Protein 8EHB (pdb70)

Secondary structure (DSSP, 8-state):
-EE--B----SS-EEEEEEEEEEEEEEE---S-S-EEEES-GGGTTT--EE-TTB---GGG--TT-EEEEEEEEEEEGGGSSTT----S-EEEEEEEEEE-/--STT-S-SS-EEEEEEEEEEEEEEE---S-S-EEEES-GGGTTT--EEE-SSPPPGGG--TTEEEEEEEEEEEEGGG--TT------EEEEEEEEEE-/-EE-------SS-EEEEEEEEEEEEEEE---S-S-EEEES-HHHHTT--EE-TT----GGG-STT-EEEEEEEEEEEGGGSSTT----S-EEEEEEEEEE-/---TT---SS-EEEEEEEEEEEEEEE---SS--EEEES-GGGTTTPPEEE-SSPPPGGG--TTEEEEEEEEEEEEGGG--TTS-----EEEEEEEEEE-/-----SS-EEEEEEEEEEEEEEE---S-S-EEEES-GGGGTT-EEEE-SSPPPGGG--TT-EEEEEEEEEEEGGGTSSSS---SEEEEEEEEEEE-/----S-SS-EEEEEEEEEEEEEEE---S-S-EEEES-GGGTTT-EEEE-SSPPPGGG--TT-EEEEEEEEEEEGGGTSTT----SEEEEEEEEEEE-

Structure (mmCIF, N/CA/C/O backbone):
data_8EHB
#
_entry.id   8EHB
#
_cell.length_a   70.960
_cell.length_b   78.150
_cell.length_c   71.460
_cell.angle_alpha   90.000
_cell.angle_beta   117.820
_cell.angle_gamma   90.000
#
_symmetry.space_group_name_H-M   'P 1 21 1'
#
loop_
_entity.id
_entity.type
_entity.pdbx_description
1 polymer 'Putative lipoprotein'
2 non-polymer 1,2-ETHANEDIOL
3 water water
#
loop_
_atom_site.group_PDB
_atom_site.id
_atom_site.type_symbol
_atom_site.label_atom_id
_atom_site.label_alt_id
_atom_site.label_comp_id
_atom_site.label_asym_id
_atom_site.label_entity_id
_atom_site.label_seq_id
_atom_site.pdbx_PDB_ins_code
_atom_site.Cartn_x
_atom_site.Cartn_y
_atom_site.Cartn_z
_atom_site.occupancy
_atom_site.B_iso_or_equiv
_atom_site.auth_seq_id
_atom_site.auth_comp_id
_atom_site.auth_asym_id
_atom_site.auth_atom_id
_atom_site.pdbx_PDB_model_num
ATOM 1 N N . GLU A 1 12 ? -6.86862 -5.70382 21.55842 1.000 69.59222 24 GLU A N 1
ATOM 2 C CA . GLU A 1 12 ? -5.93694 -6.16324 20.52217 1.000 74.67761 24 GLU A CA 1
ATOM 3 C C . GLU A 1 12 ? -6.67531 -6.76468 19.33049 1.000 76.79859 24 GLU A C 1
ATOM 4 O O . GLU A 1 12 ? -7.34147 -7.79266 19.47038 1.000 78.14579 24 GLU A O 1
ATOM 10 N N . SER A 1 13 ? -6.55702 -6.13399 18.16363 1.000 70.75383 25 SER A N 1
ATOM 11 C CA . SER A 1 13 ? -7.05721 -6.69810 16.91718 1.000 69.77700 25 SER A CA 1
ATOM 12 C C . SER A 1 13 ? -5.87523 -7.26132 16.13462 1.000 77.36353 25 SER A C 1
ATOM 13 O O . SER A 1 13 ? -4.86450 -6.57398 15.94338 1.000 68.62283 25 SER A O 1
ATOM 16 N N . HIS A 1 14 ? -5.98022 -8.51808 15.71758 1.000 86.17098 26 HIS A N 1
ATOM 17 C CA . HIS A 1 14 ? -4.93958 -9.10322 14.88572 1.000 82.31173 26 HIS A CA 1
ATOM 18 C C . HIS A 1 14 ? -5.24812 -8.82361 13.42051 1.000 79.86571 26 HIS A C 1
ATOM 19 O O . HIS A 1 14 ? -6.40411 -8.64134 13.03118 1.000 83.96308 26 HIS A O 1
ATOM 26 N N . ALA A 1 15 ? -4.20067 -8.78770 12.60437 1.000 76.25234 27 ALA A N 1
ATOM 27 C CA . ALA A 1 15 ? -4.33557 -8.30111 11.24107 1.000 72.55911 27 ALA A CA 1
ATOM 28 C C . ALA A 1 15 ? -3.54774 -9.19971 10.28797 1.000 69.02687 27 ALA A C 1
ATOM 29 O O . ALA A 1 15 ? -2.69526 -9.99044 10.70855 1.000 64.79824 27 ALA A O 1
ATOM 31 N N . SER A 1 16 ? -3.88138 -9.10046 8.99340 1.000 67.22745 28 SER A N 1
ATOM 32 C CA . SER A 1 16 ? -3.21305 -9.86007 7.93461 1.000 69.84944 28 SER A CA 1
ATOM 33 C C . SER A 1 16 ? -2.89858 -8.96136 6.73804 1.000 61.80868 28 SER A C 1
ATOM 34 O O . SER A 1 16 ? -3.77667 -8.25440 6.23058 1.000 58.66143 28 SER A O 1
ATOM 37 N N . CYS A 1 17 ? -1.65543 -9.02489 6.27085 1.000 58.58670 29 CYS A N 1
ATOM 38 C CA . CYS A 1 17 ? -1.10342 -8.05076 5.33682 1.000 62.59078 29 CYS A CA 1
ATOM 39 C C . CYS A 1 17 ? -0.42454 -8.81231 4.21955 1.000 67.97545 29 CYS A C 1
ATOM 40 O O . CYS A 1 17 ? 0.49146 -9.59270 4.49036 1.000 67.30986 29 CYS A O 1
ATOM 43 N N . SER A 1 18 ? -0.85356 -8.58963 2.97019 1.000 77.90968 30 SER A N 1
ATOM 44 C CA . SER A 1 18 ? -0.30765 -9.37404 1.86457 1.000 83.08239 30 SER A CA 1
ATOM 45 C C . SER A 1 18 ? 0.21712 -8.55590 0.68542 1.000 80.35970 30 SER A C 1
ATOM 46 O O . SER A 1 18 ? 0.26609 -9.07952 -0.43427 1.000 83.83161 30 SER A O 1
ATOM 49 N N . CYS A 1 19 ? 0.60165 -7.29451 0.88177 1.000 65.89422 31 CYS A N 1
ATOM 50 C CA . CYS A 1 19 ? 1.19192 -6.51086 -0.21564 1.000 60.23797 31 CYS A CA 1
ATOM 51 C C . CYS A 1 19 ? 2.71425 -6.68390 -0.21011 1.000 55.96084 31 CYS A C 1
ATOM 52 O O . CYS A 1 19 ? 3.48074 -5.80807 0.20627 1.000 49.44993 31 CYS A O 1
ATOM 55 N N . GLU A 1 20 ? 3.15640 -7.82455 -0.73073 1.000 57.72760 32 GLU A N 1
ATOM 56 C CA . GLU A 1 20 ? 4.55721 -8.20401 -0.62163 1.000 59.53888 32 GLU A CA 1
ATOM 57 C C . GLU A 1 20 ? 5.43940 -7.40047 -1.58155 1.000 53.09810 32 GLU A C 1
ATOM 58 O O . GLU A 1 20 ? 4.97855 -6.84124 -2.58095 1.000 52.50370 32 GLU A O 1
ATOM 64 N N . CYS A 1 21 ? 6.73565 -7.38357 -1.27477 1.000 52.10416 33 CYS A N 1
ATOM 65 C CA . CYS A 1 21 ? 7.72784 -6.79658 -2.15917 1.000 54.60293 33 CYS A CA 1
ATOM 66 C C . CYS A 1 21 ? 7.93286 -7.72137 -3.35290 1.000 61.69866 33 CYS A C 1
ATOM 67 O O . CYS A 1 21 ? 7.85468 -8.94501 -3.23829 1.000 69.98541 33 CYS A O 1
ATOM 70 N N . VAL A 1 22 ? 8.17868 -7.13292 -4.51587 1.000 61.81642 34 VAL A N 1
ATOM 71 C CA . VAL A 1 22 ? 8.45845 -7.94028 -5.69564 1.000 60.02740 34 VAL A CA 1
ATOM 72 C C . VAL A 1 22 ? 9.91043 -8.40265 -5.73554 1.000 68.34467 34 VAL A C 1
ATOM 73 O O . VAL A 1 22 ? 10.19110 -9.56448 -6.02725 1.000 70.50746 34 VAL A O 1
ATOM 77 N N . GLU A 1 23 ? 10.86163 -7.52537 -5.42497 1.000 64.74713 35 GLU A N 1
ATOM 78 C CA . GLU A 1 23 ? 12.26817 -7.90998 -5.50948 1.000 62.58618 35 GLU A CA 1
ATOM 79 C C . GLU A 1 23 ? 12.85217 -8.39132 -4.18567 1.000 66.88397 35 GLU A C 1
ATOM 80 O O . GLU A 1 23 ? 13.08258 -9.58850 -4.03439 1.000 77.80783 35 GLU A O 1
ATOM 86 N N . GLU A 1 24 ? 13.04435 -7.51469 -3.21212 1.000 60.88375 36 GLU A N 1
ATOM 87 C CA . GLU A 1 24 ? 13.66561 -7.90460 -1.94932 1.000 58.04830 36 GLU A CA 1
ATOM 88 C C . GLU A 1 24 ? 13.04193 -7.14100 -0.79718 1.000 52.68321 36 GLU A C 1
ATOM 89 O O . GLU A 1 24 ? 12.94209 -5.91218 -0.84412 1.000 48.25812 36 GLU A O 1
ATOM 95 N N . LYS A 1 25 ? 12.66158 -7.85234 0.25313 1.000 50.43505 37 LYS A N 1
ATOM 96 C CA . LYS A 1 25 ? 12.19372 -7.14772 1.42936 1.000 46.74998 37 LYS A CA 1
ATOM 97 C C . LYS A 1 25 ? 13.41868 -6.58827 2.12838 1.000 45.75093 37 LYS A C 1
ATOM 98 O O . LYS A 1 25 ? 14.41445 -7.29306 2.31293 1.000 46.27014 37 LYS A O 1
ATOM 104 N N . ILE A 1 26 ? 13.37235 -5.30397 2.45556 1.000 42.54149 38 ILE A N 1
ATOM 105 C CA . ILE A 1 26 ? 14.47890 -4.68974 3.17258 1.000 44.78452 38 ILE A CA 1
ATOM 106 C C . ILE A 1 26 ? 13.96214 -4.32423 4.55475 1.000 42.65982 38 ILE A C 1
ATOM 107 O O . ILE A 1 26 ? 13.27510 -3.30615 4.71147 1.000 40.53093 38 ILE A O 1
ATOM 112 N N . PRO A 1 27 ? 14.23930 -5.13833 5.56439 1.000 41.48313 39 PRO A N 1
ATOM 113 C CA . PRO A 1 27 ? 13.72337 -4.85324 6.91074 1.000 41.74434 39 PRO A CA 1
ATOM 114 C C . PRO A 1 27 ? 14.34395 -3.59793 7.50870 1.000 43.18799 39 PRO A C 1
ATOM 115 O O . PRO A 1 27 ? 15.54061 -3.34210 7.38219 1.000 39.84850 39 PRO A O 1
ATOM 119 N N . ILE A 1 28 ? 13.50063 -2.79989 8.15660 1.000 41.91181 40 ILE A N 1
ATOM 120 C CA . ILE A 1 28 ? 13.95000 -1.56799 8.78075 1.000 41.59361 40 ILE A CA 1
ATOM 121 C C . ILE A 1 28 ? 14.02696 -1.80931 10.27886 1.000 40.88109 40 ILE A C 1
ATOM 122 O O . ILE A 1 28 ? 15.10927 -1.73159 10.86395 1.000 40.51322 40 ILE A O 1
ATOM 127 N N . VAL A 1 29 ? 12.89236 -2.13010 10.90235 1.000 39.45585 41 VAL A N 1
ATOM 128 C CA . VAL A 1 29 ? 12.82997 -2.26520 12.34818 1.000 40.90574 41 VAL A CA 1
ATOM 129 C C . VAL A 1 29 ? 11.55250 -3.00886 12.72233 1.000 41.45160 41 VAL A C 1
ATOM 130 O O . VAL A 1 29 ? 10.54754 -2.95103 12.00886 1.000 40.28023 41 VAL A O 1
ATOM 134 N N . THR A 1 30 ? 11.59306 -3.72270 13.84170 1.000 43.59999 42 THR A N 1
ATOM 135 C CA . THR A 1 30 ? 10.40521 -4.37704 14.37300 1.000 46.87969 42 THR A CA 1
ATOM 136 C C . THR A 1 30 ? 9.86323 -3.58436 15.55561 1.000 45.93685 42 THR A C 1
ATOM 137 O O . THR A 1 30 ? 10.55439 -3.41793 16.56677 1.000 47.57197 42 THR A O 1
ATOM 141 N N . LEU A 1 31 ? 8.59134 -3.21887 15.47832 1.000 47.63279 43 LEU A N 1
ATOM 142 C CA . LEU A 1 31 ? 7.92620 -2.45151 16.52190 1.000 49.14559 43 LEU A CA 1
ATOM 143 C C . LEU A 1 31 ? 7.13928 -3.40752 17.41629 1.000 52.31557 43 LEU A C 1
ATOM 144 O O . LEU A 1 31 ? 6.48514 -4.33257 16.91544 1.000 51.99387 43 LEU A O 1
ATOM 149 N N . LYS A 1 32 ? 7.25234 -3.21068 18.73762 1.000 49.06069 44 LYS A N 1
ATOM 150 C CA . LYS A 1 32 ? 6.53122 -3.97892 19.75169 1.000 52.15229 44 LYS A CA 1
ATOM 151 C C . LYS A 1 32 ? 5.85283 -2.99647 20.69182 1.000 58.47378 44 LYS A C 1
ATOM 152 O O . LYS A 1 32 ? 6.54295 -2.26109 21.40697 1.000 60.95407 44 LYS A O 1
ATOM 158 N N . ASN A 1 33 ? 4.51391 -3.00425 20.70755 1.000 51.62178 45 ASN A N 1
ATOM 159 C CA . ASN A 1 33 ? 3.70140 -2.12867 21.55674 1.000 52.65786 45 ASN A CA 1
ATOM 160 C C . ASN A 1 33 ? 4.13700 -0.66320 21.42967 1.000 55.66856 45 ASN A C 1
ATOM 161 O O . ASN A 1 33 ? 4.46988 0.01148 22.41490 1.000 55.23673 45 ASN A O 1
ATOM 166 N N . GLU A 1 34 ? 4.05879 -0.16651 20.18864 1.000 49.91610 46 GLU A N 1
ATOM 167 C CA . GLU A 1 34 ? 4.46624 1.18629 19.82468 1.000 49.92258 46 GLU A CA 1
ATOM 168 C C . GLU A 1 34 ? 3.27916 2.12722 19.76379 1.000 46.60695 46 GLU A C 1
ATOM 169 O O . GLU A 1 34 ? 2.30112 1.86108 19.05458 1.000 46.00727 46 GLU A O 1
ATOM 175 N N . ASN A 1 35 ? 3.42086 3.26448 20.43422 1.000 44.00784 47 ASN A N 1
ATOM 176 C CA . ASN A 1 35 ? 2.41795 4.31595 20.38443 1.000 46.07124 47 ASN A CA 1
ATOM 177 C C . ASN A 1 35 ? 2.40135 4.95529 19.00632 1.000 47.19071 47 ASN A C 1
ATOM 178 O O . ASN A 1 35 ? 3.44909 5.23094 18.42128 1.000 44.63808 47 ASN A O 1
ATOM 183 N N . ALA A 1 36 ? 1.20643 5.16217 18.46512 1.000 46.04906 48 ALA A N 1
ATOM 184 C CA . ALA A 1 36 ? 1.10793 5.79939 17.16405 1.000 42.05185 48 ALA A CA 1
ATOM 185 C C . ALA A 1 36 ? -0.21533 6.53062 17.04948 1.000 41.74864 48 ALA A C 1
ATOM 186 O O . ALA A 1 36 ? -1.09848 6.41252 17.89857 1.000 44.61210 48 ALA A O 1
ATOM 188 N N . HIS A 1 37 ? -0.33992 7.28579 15.97268 1.000 41.55183 49 HIS A N 1
ATOM 189 C CA . HIS A 1 37 ? -1.59396 7.89483 15.57647 1.000 40.98374 49 HIS A CA 1
ATOM 190 C C . HIS A 1 37 ? -1.85930 7.52220 14.12922 1.000 39.74720 49 HIS A C 1
ATOM 191 O O . HIS A 1 37 ? -0.93970 7.50989 13.30697 1.000 40.86223 49 HIS A O 1
ATOM 198 N N . PHE A 1 38 ? -3.11009 7.19686 13.82833 1.000 40.75569 50 PHE A N 1
ATOM 199 C CA . PHE A 1 38 ? -3.53310 7.10494 12.44024 1.000 42.77422 50 PHE A CA 1
ATOM 200 C C . PHE A 1 38 ? -3.63645 8.49557 11.83182 1.000 39.70416 50 PHE A C 1
ATOM 201 O O . PHE A 1 38 ? -4.00999 9.45168 12.51454 1.000 42.47986 50 PHE A O 1
ATOM 209 N N . ARG A 1 39 ? -3.23131 8.62109 10.57155 1.000 39.18695 51 ARG A N 1
ATOM 210 C CA . ARG A 1 39 ? -3.31614 9.88383 9.85080 1.000 44.43235 51 ARG A CA 1
ATOM 211 C C . ARG A 1 39 ? -4.02256 9.61088 8.53487 1.000 48.19252 51 ARG A C 1
ATOM 212 O O . ARG A 1 39 ? -3.58116 8.75479 7.76074 1.000 41.35842 51 ARG A O 1
ATOM 220 N N . TYR A 1 40 ? -5.09722 10.34928 8.26389 1.000 48.90184 52 TYR A N 1
ATOM 221 C CA . TYR A 1 40 ? -5.74293 10.21640 6.97040 1.000 49.85072 52 TYR A CA 1
ATOM 222 C C . TYR A 1 40 ? -4.96665 11.03400 5.94846 1.000 52.09341 52 TYR A C 1
ATOM 223 O O . TYR A 1 40 ? -4.61094 12.18777 6.20253 1.000 48.61850 52 TYR A O 1
ATOM 240 N N . LYS A 1 42 ? -4.92857 12.79335 2.50595 1.000 61.33368 54 LYS A N 1
ATOM 241 C CA . LYS A 1 42 ? -5.99693 13.32101 1.65434 1.000 69.03119 54 LYS A CA 1
ATOM 242 C C . LYS A 1 42 ? -5.78247 12.96032 0.18751 1.000 70.06943 54 LYS A C 1
ATOM 243 O O . LYS A 1 42 ? -6.69787 12.46559 -0.47822 1.000 70.83034 54 LYS A O 1
ATOM 249 N N . ARG A 1 43 ? -4.57926 13.18950 -0.33612 1.000 69.85927 55 ARG A N 1
ATOM 250 C CA . ARG A 1 43 ? -4.34493 12.94420 -1.75762 1.000 76.14159 55 ARG A CA 1
ATOM 251 C C . ARG A 1 43 ? -4.41477 11.45333 -2.06618 1.000 74.01859 55 ARG A C 1
ATOM 252 O O . ARG A 1 43 ? -5.21716 11.01167 -2.89352 1.000 75.16939 55 ARG A O 1
ATOM 260 N N . ARG A 1 44 ? -3.55465 10.67038 -1.40096 1.000 72.67475 56 ARG A N 1
ATOM 261 C CA . ARG A 1 44 ? -3.59459 9.21194 -1.45726 1.000 70.41545 56 ARG A CA 1
ATOM 262 C C . ARG A 1 44 ? -4.99537 8.67108 -1.20144 1.000 71.14111 56 ARG A C 1
ATOM 263 O O . ARG A 1 44 ? -5.41254 7.69268 -1.83480 1.000 77.20763 56 ARG A O 1
ATOM 271 N N . ASN A 1 45 ? -5.71889 9.27539 -0.25515 1.000 66.16123 57 ASN A N 1
ATOM 272 C CA . ASN A 1 45 ? -6.99134 8.75884 0.26517 1.000 66.35475 57 ASN A CA 1
ATOM 273 C C . ASN A 1 45 ? -6.80677 7.37812 0.91134 1.000 68.31998 57 ASN A C 1
ATOM 274 O O . ASN A 1 45 ? -7.49906 6.40292 0.60103 1.000 72.37863 57 ASN A O 1
ATOM 279 N N . ASP A 1 46 ? -5.92010 7.34053 1.90137 1.000 60.05860 58 ASP A N 1
ATOM 280 C CA . ASP A 1 46 ? -5.61161 6.12364 2.63619 1.000 59.35604 58 ASP A CA 1
ATOM 281 C C . ASP A 1 46 ? -5.12870 6.53834 4.02130 1.000 55.77077 58 ASP A C 1
ATOM 282 O O . ASP A 1 46 ? -4.87531 7.71639 4.27634 1.000 56.43470 58 ASP A O 1
ATOM 287 N N . PHE A 1 47 ? -5.10859 5.58917 4.94544 1.000 53.08453 59 PHE A N 1
ATOM 288 C CA . PHE A 1 47 ? -4.67355 5.85046 6.31286 1.000 49.29012 59 PHE A CA 1
ATOM 289 C C . PHE A 1 47 ? -3.23048 5.42181 6.54151 1.000 45.77537 59 PHE A C 1
ATOM 290 O O . PHE A 1 47 ? -2.84225 4.31806 6.14999 1.000 48.53619 59 PHE A O 1
ATOM 298 N N . ALA A 1 48 ? -2.42269 6.32562 7.09305 1.000 41.27660 60 ALA A N 1
ATOM 299 C CA . ALA A 1 48 ? -1.05738 6.03590 7.51369 1.000 39.36049 60 ALA A CA 1
ATOM 300 C C . ALA A 1 48 ? -0.92878 6.11783 9.03390 1.000 38.29179 60 ALA A C 1
ATOM 301 O O . ALA A 1 48 ? -1.78432 6.66581 9.72359 1.000 41.74411 60 ALA A O 1
ATOM 303 N N . LEU A 1 49 ? 0.17116 5.57773 9.55281 1.000 36.37812 61 LEU A N 1
ATOM 304 C CA . LEU A 1 49 ? 0.45294 5.55377 10.98277 1.000 38.45316 61 LEU A CA 1
ATOM 305 C C . LEU A 1 49 ? 1.68142 6.41063 11.27702 1.000 38.58139 61 LEU A C 1
ATOM 306 O O . LEU A 1 49 ? 2.74592 6.21286 10.67944 1.000 35.14959 61 LEU A O 1
ATOM 311 N N . GLU A 1 50 ? 1.54725 7.34757 12.20946 1.000 40.11244 62 GLU A N 1
ATOM 312 C CA . GLU A 1 50 ? 2.68854 8.11622 12.68152 1.000 36.81991 62 GLU A CA 1
ATOM 313 C C . GLU A 1 50 ? 3.01034 7.64630 14.08517 1.000 36.41330 62 GLU A C 1
ATOM 314 O O . GLU A 1 50 ? 2.17187 7.76996 14.97907 1.000 42.59430 62 GLU A O 1
ATOM 320 N N . ILE A 1 51 ? 4.21412 7.08539 14.26084 1.000 36.22139 63 ILE A N 1
ATOM 321 C CA . ILE A 1 51 ? 4.64406 6.47720 15.51132 1.000 38.36554 63 ILE A CA 1
ATOM 322 C C . ILE A 1 51 ? 5.40458 7.49203 16.36304 1.000 38.43373 63 ILE A C 1
ATOM 323 O O . ILE A 1 51 ? 5.88592 8.51620 15.88017 1.000 40.89260 63 ILE A O 1
ATOM 328 N N . GLU A 1 52 ? 5.43676 7.24346 17.67199 1.000 40.22823 64 GLU A N 1
ATOM 329 C CA . GLU A 1 52 ? 6.10459 8.15264 18.59879 1.000 41.07288 64 GLU A CA 1
ATOM 330 C C . GLU A 1 52 ? 7.61367 8.11212 18.43330 1.000 42.57784 64 GLU A C 1
ATOM 331 O O . GLU A 1 52 ? 8.27212 9.15862 18.44843 1.000 43.38455 64 GLU A O 1
ATOM 337 N N . ASN A 1 53 ? 8.18660 6.92519 18.22219 1.000 46.65404 65 ASN A N 1
ATOM 338 C CA . ASN A 1 53 ? 9.64697 6.80294 18.16170 1.000 42.51574 65 ASN A CA 1
ATOM 339 C C . ASN A 1 53 ? 10.13295 7.18565 16.76664 1.000 40.68765 65 ASN A C 1
ATOM 340 O O . ASN A 1 53 ? 10.53565 6.35044 15.95680 1.000 45.70180 65 ASN A O 1
ATOM 345 N N . LYS A 1 54 ? 10.13136 8.48952 16.50835 1.000 41.66829 66 LYS A N 1
ATOM 346 C CA . LYS A 1 54 ? 10.56063 8.99301 15.20568 1.000 41.46161 66 LYS A CA 1
ATOM 347 C C . LYS A 1 54 ? 11.98277 8.57054 14.86300 1.000 44.51138 66 LYS A C 1
ATOM 348 O O . LYS A 1 54 ? 12.29566 8.37099 13.67942 1.000 44.52500 66 LYS A O 1
ATOM 354 N N . GLU A 1 55 ? 12.83932 8.36903 15.87478 1.000 45.25858 67 GLU A N 1
ATOM 355 C CA . GLU A 1 55 ? 14.23884 8.03149 15.61954 1.000 44.45689 67 GLU A CA 1
ATOM 356 C C . GLU A 1 55 ? 14.38859 6.70499 14.88282 1.000 44.06998 67 GLU A C 1
ATOM 357 O O . GLU A 1 55 ? 15.42975 6.45665 14.26268 1.000 45.66318 67 GLU A O 1
ATOM 363 N N . LEU A 1 56 ? 13.37250 5.85809 14.90500 1.000 45.27396 68 LEU A N 1
ATOM 364 C CA . LEU A 1 56 ? 13.50802 4.54702 14.29311 1.000 43.60607 68 LEU A CA 1
ATOM 365 C C . LEU A 1 56 ? 13.15029 4.56456 12.81537 1.000 42.33735 68 LEU A C 1
ATOM 366 O O . LEU A 1 56 ? 13.51179 3.62932 12.09465 1.000 37.36660 68 LEU A O 1
ATOM 371 N N . VAL A 1 57 ? 12.42551 5.59212 12.35500 1.000 42.47169 69 VAL A N 1
ATOM 372 C CA . VAL A 1 57 ? 11.92204 5.62911 10.98821 1.000 35.42986 69 VAL A CA 1
ATOM 373 C C . VAL A 1 57 ? 12.19973 6.96628 10.31912 1.000 37.47980 69 VAL A C 1
ATOM 374 O O . VAL A 1 57 ? 11.63832 7.26026 9.25328 1.000 37.39482 69 VAL A O 1
ATOM 378 N N . ARG A 1 58 ? 13.08889 7.77446 10.90472 1.000 39.36764 70 ARG A N 1
ATOM 379 C CA . ARG A 1 58 ? 13.30746 9.14931 10.42579 1.000 41.65296 70 ARG A CA 1
ATOM 380 C C . ARG A 1 58 ? 12.02902 9.96374 10.38473 1.000 39.69460 70 ARG A C 1
ATOM 381 O O . ARG A 1 58 ? 11.86841 10.77009 9.46716 1.000 44.09494 70 ARG A O 1
ATOM 389 N N . GLY A 1 59 ? 11.05940 9.71018 11.26416 1.000 42.05553 71 GLY A N 1
ATOM 390 C CA . GLY A 1 59 ? 9.83572 10.47674 11.16970 1.000 36.54057 71 GLY A CA 1
ATOM 391 C C . GLY A 1 59 ? 8.93090 10.08228 10.01732 1.000 38.74402 71 GLY A C 1
ATOM 392 O O . GLY A 1 59 ? 7.89884 10.72395 9.81729 1.000 38.31701 71 GLY A O 1
ATOM 393 N N . LEU A 1 60 ? 9.27230 9.06067 9.24040 1.000 36.52496 72 LEU A N 1
ATOM 394 C CA . LEU A 1 60 ? 8.43489 8.71726 8.10491 1.000 35.55610 72 LEU A CA 1
ATOM 395 C C . LEU A 1 60 ? 7.16617 8.02190 8.58369 1.000 35.14430 72 LEU A C 1
ATOM 396 O O . LEU A 1 60 ? 7.18841 7.21857 9.51903 1.000 33.70673 72 LEU A O 1
ATOM 401 N N . TYR A 1 61 ? 6.05434 8.34225 7.92855 1.000 38.31545 73 TYR A N 1
ATOM 402 C CA . TYR A 1 61 ? 4.79518 7.65834 8.18304 1.000 39.08557 73 TYR A CA 1
ATOM 403 C C . TYR A 1 61 ? 4.89438 6.22909 7.67339 1.000 38.75471 73 TYR A C 1
ATOM 404 O O . TYR A 1 61 ? 5.66545 5.92965 6.76224 1.000 35.79397 73 TYR A O 1
ATOM 413 N N . LEU A 1 62 ? 4.09123 5.35029 8.24984 1.000 33.66834 74 LEU A N 1
ATOM 414 C CA . LEU A 1 62 ? 4.08631 3.94880 7.87959 1.000 34.79007 74 LEU A CA 1
ATOM 415 C C . LEU A 1 62 ? 2.80443 3.62916 7.13104 1.000 34.99556 74 LEU A C 1
ATOM 416 O O . LEU A 1 62 ? 1.72078 3.99465 7.58583 1.000 36.81716 74 LEU A O 1
ATOM 421 N N . ILE A 1 63 ? 2.90813 2.97710 5.97592 1.000 34.86248 75 ILE A N 1
ATOM 422 C CA . ILE A 1 63 ? 1.71859 2.60040 5.21898 1.000 38.56210 75 ILE A CA 1
ATOM 423 C C . ILE A 1 63 ? 1.40760 1.13572 5.52637 1.000 36.06801 75 ILE A C 1
ATOM 424 O O . ILE A 1 63 ? 2.20767 0.25899 5.17689 1.000 36.06357 75 ILE A O 1
ATOM 429 N N . PRO A 1 64 ? 0.28986 0.83749 6.18643 1.000 39.80591 76 PRO A N 1
ATOM 430 C CA . PRO A 1 64 ? -0.08713 -0.56186 6.41426 1.000 38.25486 76 PRO A CA 1
ATOM 431 C C . PRO A 1 64 ? -0.58160 -1.11276 5.09051 1.000 39.31367 76 PRO A C 1
ATOM 432 O O . PRO A 1 64 ? -1.77372 -1.36645 4.89333 1.000 40.78393 76 PRO A O 1
ATOM 436 N N . ARG A 1 65 ? 0.35672 -1.36710 4.19915 1.000 38.86842 77 ARG A N 1
ATOM 437 C CA . ARG A 1 65 ? 0.02419 -1.71000 2.83455 1.000 41.97856 77 ARG A CA 1
ATOM 438 C C . ARG A 1 65 ? -0.48866 -3.13501 2.71605 1.000 43.67851 77 ARG A C 1
ATOM 439 O O . ARG A 1 65 ? 0.14293 -4.08261 3.19740 1.000 42.10156 77 ARG A O 1
ATOM 447 N N . GLY A 1 66 ? -1.66695 -3.26060 2.09451 1.000 48.49502 78 GLY A N 1
ATOM 448 C CA . GLY A 1 66 ? -2.33065 -4.51655 1.85880 1.000 51.67070 78 GLY A CA 1
ATOM 449 C C . GLY A 1 66 ? -3.02934 -5.07121 3.07083 1.000 50.60338 78 GLY A C 1
ATOM 450 O O . GLY A 1 66 ? -3.54809 -6.19276 3.00410 1.000 49.30857 78 GLY A O 1
ATOM 451 N N . CYS A 1 67 ? -2.96668 -4.36258 4.19917 1.000 50.47998 79 CYS A N 1
ATOM 452 C CA . CYS A 1 67 ? -3.57468 -4.79260 5.45597 1.000 54.34048 79 CYS A CA 1
ATOM 453 C C . CYS A 1 67 ? -5.03272 -4.35150 5.50254 1.000 54.05311 79 CYS A C 1
ATOM 454 O O . CYS A 1 67 ? -5.32002 -3.15498 5.38511 1.000 52.26404 79 CYS A O 1
ATOM 457 N N . ASP A 1 68 ? -5.95422 -5.27324 5.75506 1.000 57.56743 80 ASP A N 1
ATOM 458 C CA . ASP A 1 68 ? -7.34691 -4.84937 5.83644 1.000 62.93041 80 ASP A CA 1
ATOM 459 C C . ASP A 1 68 ? -7.59510 -4.48666 7.29637 1.000 58.15752 80 ASP A C 1
ATOM 460 O O . ASP A 1 68 ? -7.61285 -5.35891 8.16736 1.000 55.04874 80 ASP A O 1
ATOM 465 N N . ILE A 1 69 ? -7.71092 -3.18978 7.55838 1.000 59.96919 81 ILE A N 1
ATOM 466 C CA . ILE A 1 69 ? -7.87739 -2.62482 8.89496 1.000 60.94545 81 ILE A CA 1
ATOM 467 C C . ILE A 1 69 ? -9.35477 -2.55491 9.26771 1.000 60.80686 81 ILE A C 1
ATOM 468 O O . ILE A 1 69 ? -10.15854 -2.02391 8.48289 1.000 64.65811 81 ILE A O 1
ATOM 473 N N . PRO A 1 70 ? -9.75220 -3.01559 10.45539 1.000 60.97844 82 PRO A N 1
ATOM 474 C CA . PRO A 1 70 ? -11.15233 -2.85423 10.87412 1.000 61.73626 82 PRO A CA 1
ATOM 475 C C . PRO A 1 70 ? -11.55914 -1.38886 10.82735 1.000 62.96701 82 PRO A C 1
ATOM 476 O O . PRO A 1 70 ? -10.78793 -0.49406 11.18688 1.000 60.17084 82 PRO A O 1
ATOM 480 N N . LYS A 1 71 ? -12.79613 -1.15312 10.38488 1.000 63.78480 83 LYS A N 1
ATOM 481 C CA . LYS A 1 71 ? -13.25529 0.20844 10.13695 1.000 64.16672 83 LYS A CA 1
ATOM 482 C C . LYS A 1 71 ? -13.13615 1.07739 11.38089 1.000 61.80663 83 LYS A C 1
ATOM 483 O O . LYS A 1 71 ? -12.89083 2.28297 11.27146 1.000 59.90024 83 LYS A O 1
ATOM 489 N N . LYS A 1 72 ? -13.20904 0.45920 12.56698 1.000 61.51834 84 LYS A N 1
ATOM 490 C CA . LYS A 1 72 ? -13.15787 1.16199 13.84841 1.000 59.53871 84 LYS A CA 1
ATOM 491 C C . LYS A 1 72 ? -11.84925 1.91866 14.06617 1.000 58.39613 84 LYS A C 1
ATOM 492 O O . LYS A 1 72 ? -11.82170 2.86364 14.86431 1.000 55.96022 84 LYS A O 1
ATOM 498 N N . TYR A 1 73 ? -10.77611 1.55308 13.36772 1.000 56.09097 85 TYR A N 1
ATOM 499 C CA . TYR A 1 73 ? -9.50844 2.25634 13.51674 1.000 54.29680 85 TYR A CA 1
ATOM 500 C C . TYR A 1 73 ? -9.32834 3.39815 12.52379 1.000 54.58546 85 TYR A C 1
ATOM 501 O O . TYR A 1 73 ? -8.46679 4.25851 12.74547 1.000 49.83569 85 TYR A O 1
ATOM 510 N N . LYS A 1 74 ? -10.13403 3.44526 11.45850 1.000 56.29857 86 LYS A N 1
ATOM 511 C CA . LYS A 1 74 ? -9.96588 4.42848 10.38448 1.000 51.10615 86 LYS A CA 1
ATOM 512 C C . LYS A 1 74 ? -10.60391 5.75986 10.77924 1.000 48.74946 86 LYS A C 1
ATOM 513 O O . LYS A 1 74 ? -11.68782 6.13049 10.32745 1.000 50.68553 86 LYS A O 1
ATOM 519 N N . GLU A 1 75 ? -9.91757 6.45856 11.68387 1.000 47.83740 87 GLU A N 1
ATOM 520 C CA . GLU A 1 75 ? -10.27169 7.80016 12.12924 1.000 48.21441 87 GLU A CA 1
ATOM 521 C C . GLU A 1 75 ? -9.00708 8.65361 12.11605 1.000 46.40599 87 GLU A C 1
ATOM 522 O O . GLU A 1 75 ? -7.98573 8.24826 12.66882 1.000 44.90843 87 GLU A O 1
ATOM 528 N N . ASP A 1 76 ? -9.06576 9.82177 11.49105 1.000 46.89551 88 ASP A N 1
ATOM 529 C CA . ASP A 1 76 ? -7.90681 10.69917 11.46321 1.000 45.66934 88 ASP A CA 1
ATOM 530 C C . ASP A 1 76 ? -7.49431 11.07019 12.88007 1.000 45.41250 88 ASP A C 1
ATOM 531 O O . ASP A 1 76 ? -8.32964 11.46341 13.69552 1.000 46.89259 88 ASP A O 1
ATOM 536 N N . GLY A 1 77 ? -6.21545 10.90255 13.19506 1.000 43.79311 89 GLY A N 1
ATOM 537 C CA . GLY A 1 77 ? -5.71582 11.29756 14.50013 1.000 43.83680 89 GLY A CA 1
ATOM 538 C C . GLY A 1 77 ? -5.91375 10.31373 15.64465 1.000 44.02878 89 GLY A C 1
ATOM 539 O O . GLY A 1 77 ? -5.47192 10.60797 16.76183 1.000 44.33530 89 GLY A O 1
ATOM 540 N N . LEU A 1 78 ? -6.51335 9.14892 15.40747 1.000 44.16523 90 LEU A N 1
ATOM 541 C CA . LEU A 1 78 ? -6.81715 8.22073 16.48173 1.000 44.93644 90 LEU A CA 1
ATOM 542 C C . LEU A 1 78 ? -5.54154 7.68515 17.11695 1.000 44.13156 90 LEU A C 1
ATOM 543 O O . LEU A 1 78 ? -4.69612 7.13395 16.40302 1.000 43.60268 90 LEU A O 1
ATOM 548 N N . PRO A 1 79 ? -5.34664 7.82885 18.42985 1.000 44.83023 91 PRO A N 1
ATOM 549 C CA . PRO A 1 79 ? -4.18613 7.19091 19.06529 1.000 44.72176 91 PRO A CA 1
ATOM 550 C C . PRO A 1 79 ? -4.37572 5.68464 19.07663 1.000 46.01458 91 PRO A C 1
ATOM 551 O O . PRO A 1 79 ? -5.46326 5.18636 19.36810 1.000 49.47822 91 PRO A O 1
ATOM 555 N N . VAL A 1 80 ? -3.32518 4.95299 18.70901 1.000 45.82975 92 VAL A N 1
ATOM 556 C CA . VAL A 1 80 ? -3.38024 3.49789 18.69103 1.000 45.79572 92 VAL A CA 1
ATOM 557 C C . VAL A 1 80 ? -2.05946 2.96855 19.21545 1.000 47.87079 92 VAL A C 1
ATOM 558 O O . VAL A 1 80 ? -1.05127 3.67937 19.27009 1.000 48.30920 92 VAL A O 1
ATOM 562 N N . ILE A 1 81 ? -2.05953 1.68525 19.54811 1.000 51.55606 93 ILE A N 1
ATOM 563 C CA . ILE A 1 81 ? -0.84190 0.96540 19.88896 1.000 50.11621 93 ILE A CA 1
ATOM 564 C C . ILE A 1 81 ? -0.67873 -0.16293 18.88645 1.000 49.08242 93 ILE A C 1
ATOM 565 O O . ILE A 1 81 ? -1.62310 -0.92415 18.64894 1.000 50.32285 93 ILE A O 1
ATOM 570 N N . ILE A 1 82 ? 0.50876 -0.26590 18.29396 1.000 45.45615 94 ILE A N 1
ATOM 571 C CA . ILE A 1 82 ? 0.72033 -1.13820 17.14574 1.000 45.72897 94 ILE A CA 1
ATOM 572 C C . ILE A 1 82 ? 1.94052 -2.01463 17.37036 1.000 49.01637 94 ILE A C 1
ATOM 573 O O . ILE A 1 82 ? 2.83822 -1.67943 18.14787 1.000 50.85828 94 ILE A O 1
ATOM 578 N N . SER A 1 83 ? 1.93764 -3.17486 16.71738 1.000 48.80327 95 SER A N 1
ATOM 579 C CA . SER A 1 83 ? 3.11949 -4.00478 16.56259 1.000 46.98251 95 SER A CA 1
ATOM 580 C C . SER A 1 83 ? 3.21316 -4.43895 15.10652 1.000 49.04296 95 SER A C 1
ATOM 581 O O . SER A 1 83 ? 2.19277 -4.62737 14.43681 1.000 49.01286 95 SER A O 1
ATOM 584 N N . GLY A 1 84 ? 4.43809 -4.58612 14.61710 1.000 44.70306 96 GLY A N 1
ATOM 585 C CA . GLY A 1 84 ? 4.60794 -5.11135 13.28477 1.000 44.11778 96 GLY A CA 1
ATOM 586 C C . GLY A 1 84 ? 6.00828 -4.87963 12.76899 1.000 48.97307 96 GLY A C 1
ATOM 587 O O . GLY A 1 84 ? 6.88449 -4.35588 13.46473 1.000 48.69942 96 GLY A O 1
ATOM 588 N N . GLU A 1 85 ? 6.19955 -5.28130 11.51767 1.000 42.74674 97 GLU A N 1
ATOM 589 C CA . GLU A 1 85 ? 7.49880 -5.22335 10.87356 1.000 42.87955 97 GLU A CA 1
ATOM 590 C C . GLU A 1 85 ? 7.49349 -4.03826 9.91707 1.000 42.11472 97 GLU A C 1
ATOM 591 O O . GLU A 1 85 ? 6.66132 -3.96999 9.00546 1.000 39.10108 97 GLU A O 1
ATOM 597 N N . VAL A 1 86 ? 8.40605 -3.11122 10.13083 1.000 42.52806 98 VAL A N 1
ATOM 598 C CA . VAL A 1 86 ? 8.57470 -1.98109 9.23157 1.000 40.13529 98 VAL A CA 1
ATOM 599 C C . VAL A 1 86 ? 9.62987 -2.37348 8.21559 1.000 39.90916 98 VAL A C 1
ATOM 600 O O . VAL A 1 86 ? 10.67303 -2.93628 8.57102 1.000 40.57792 98 VAL A O 1
ATOM 604 N N . PHE A 1 87 ? 9.34218 -2.13027 6.94349 1.000 42.58846 99 PHE A N 1
ATOM 605 C CA . PHE A 1 87 ? 10.25357 -2.55195 5.89566 1.000 39.91723 99 PHE A CA 1
ATOM 606 C C . PHE A 1 87 ? 10.11212 -1.61940 4.70973 1.000 39.01793 99 PHE A C 1
ATOM 607 O O . PHE A 1 87 ? 9.18120 -0.81061 4.63181 1.000 36.65738 99 PHE A O 1
ATOM 615 N N . ASP A 1 88 ? 11.06824 -1.73851 3.79293 1.000 41.73325 100 ASP A N 1
ATOM 616 C CA . ASP A 1 88 ? 11.02316 -1.14030 2.47081 1.000 35.50962 100 ASP A CA 1
ATOM 617 C C . ASP A 1 88 ? 11.17285 -2.25158 1.43917 1.000 36.05880 100 ASP A C 1
ATOM 618 O O . ASP A 1 88 ? 11.49100 -3.39728 1.76804 1.000 38.14454 100 ASP A O 1
ATOM 623 N N . CYS A 1 89 ? 10.97148 -1.90776 0.17402 1.000 39.50069 101 CYS A N 1
ATOM 624 C CA . CYS A 1 89 ? 11.13584 -2.85580 -0.92257 1.000 42.24622 101 CYS A CA 1
ATOM 625 C C . CYS A 1 89 ? 12.20065 -2.34504 -1.88432 1.000 43.27206 101 CYS A C 1
ATOM 626 O O . CYS A 1 89 ? 12.15180 -1.19098 -2.32580 1.000 41.51729 101 CYS A O 1
ATOM 629 N N . SER A 1 90 ? 13.12407 -3.23365 -2.24609 1.000 45.92697 102 SER A N 1
ATOM 630 C CA . SER A 1 90 ? 14.26863 -2.84951 -3.05891 1.000 44.45998 102 SER A CA 1
ATOM 631 C C . SER A 1 90 ? 13.86165 -2.35704 -4.43977 1.000 46.56250 102 SER A C 1
ATOM 632 O O . SER A 1 90 ? 14.57885 -1.55045 -5.04281 1.000 48.15826 102 SER A O 1
ATOM 635 N N . GLU A 1 91 ? 12.73046 -2.82344 -4.96850 1.000 46.91281 103 GLU A N 1
ATOM 636 C CA . GLU A 1 91 ? 12.30974 -2.33636 -6.27762 1.000 48.79336 103 GLU A CA 1
ATOM 637 C C . GLU A 1 91 ? 12.10431 -0.83072 -6.24767 1.000 45.91476 103 GLU A C 1
ATOM 638 O O . GLU A 1 91 ? 12.18531 -0.16519 -7.28539 1.000 45.21151 103 GLU A O 1
ATOM 644 N N . TYR A 1 92 ? 11.80083 -0.28130 -5.07929 1.000 43.93871 104 TYR A N 1
ATOM 645 C CA . TYR A 1 92 ? 11.65828 1.15987 -4.92334 1.000 45.73154 104 TYR A CA 1
ATOM 646 C C . TYR A 1 92 ? 12.97624 1.85323 -4.59861 1.000 46.42061 104 TYR A C 1
ATOM 647 O O . TYR A 1 92 ? 13.05089 3.09056 -4.65708 1.000 47.33174 104 TYR A O 1
ATOM 656 N N . ILE A 1 93 ? 13.99279 1.0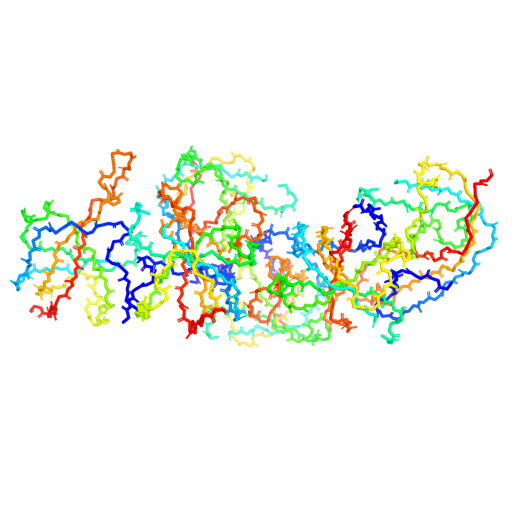8976 -4.20974 1.000 41.07669 105 ILE A N 1
ATOM 657 C CA . ILE A 1 93 ? 15.32884 1.65161 -3.92882 1.000 43.19737 105 ILE A CA 1
ATOM 658 C C . ILE A 1 93 ? 16.10331 1.56256 -5.24013 1.000 44.87017 105 ILE A C 1
ATOM 659 O O . ILE A 1 93 ? 16.95247 0.69345 -5.45825 1.000 47.32706 105 ILE A O 1
ATOM 664 N N . LYS A 1 94 ? 15.78805 2.46681 -6.15179 1.000 40.58426 106 LYS A N 1
ATOM 665 C CA . LYS A 1 94 ? 16.48506 2.47958 -7.42561 1.000 42.59562 106 LYS A CA 1
ATOM 666 C C . LYS A 1 94 ? 16.77669 3.91756 -7.82043 1.000 43.31054 106 LYS A C 1
ATOM 667 O O . LYS A 1 94 ? 15.95202 4.81036 -7.58493 1.000 43.05356 106 LYS A O 1
ATOM 673 N N . PRO A 1 95 ? 17.91671 4.16042 -8.46353 1.000 44.81594 107 PRO A N 1
ATOM 674 C CA . PRO A 1 95 ? 18.29124 5.54148 -8.81834 1.000 46.26967 107 PRO A CA 1
ATOM 675 C C . PRO A 1 95 ? 17.23188 6.28320 -9.60622 1.000 47.34721 107 PRO A C 1
ATOM 676 O O . PRO A 1 95 ? 17.13319 7.50971 -9.49908 1.000 48.18717 107 PRO A O 1
ATOM 680 N N . TRP A 1 96 ? 16.46322 5.57325 -10.42340 1.000 47.75859 108 TRP A N 1
ATOM 681 C CA . TRP A 1 96 ? 15.42628 6.12660 -11.28502 1.000 49.26420 108 TRP A CA 1
ATOM 682 C C . TRP A 1 96 ? 14.07824 6.31728 -10.59661 1.000 47.96987 108 TRP A C 1
ATOM 683 O O . TRP A 1 96 ? 13.17339 6.90653 -11.19638 1.000 49.41837 108 TRP A O 1
ATOM 694 N N . ILE A 1 97 ? 13.88749 5.77608 -9.40632 1.000 45.62112 109 ILE A N 1
ATOM 695 C CA . ILE A 1 97 ? 12.58799 5.80460 -8.75948 1.000 46.54720 109 ILE A CA 1
ATOM 696 C C . ILE A 1 97 ? 12.39734 7.10144 -7.97777 1.000 47.66935 109 ILE A C 1
ATOM 697 O O . ILE A 1 97 ? 13.19777 7.42750 -7.09500 1.000 47.48291 109 ILE A O 1
ATOM 702 N N . LYS A 1 98 ? 11.35160 7.85644 -8.32434 1.000 45.43530 110 LYS A N 1
ATOM 703 C CA . LYS A 1 98 ? 10.79682 8.89967 -7.46592 1.000 49.06627 110 LYS A CA 1
ATOM 704 C C . LYS A 1 98 ? 9.59733 8.33411 -6.70598 1.000 53.98469 110 LYS A C 1
ATOM 705 O O . LYS A 1 98 ? 8.67175 7.76721 -7.30635 1.000 52.94861 110 LYS A O 1
ATOM 711 N N . ARG A 1 99 ? 9.63556 8.47094 -5.38464 1.000 54.39514 111 ARG A N 1
ATOM 712 C CA . ARG A 1 99 ? 8.71485 7.79542 -4.48467 1.000 60.75773 111 ARG A CA 1
ATOM 713 C C . ARG A 1 99 ? 8.12409 8.73901 -3.44346 1.000 60.85330 111 ARG A C 1
ATOM 714 O O . ARG A 1 99 ? 8.73155 9.74113 -3.05426 1.000 53.19477 111 ARG A O 1
ATOM 722 N N . ASP A 1 100 ? 6.93278 8.39036 -2.98949 1.000 68.04016 112 ASP A N 1
ATOM 723 C CA . ASP A 1 100 ? 6.38784 9.01923 -1.79520 1.000 69.12325 112 ASP A CA 1
ATOM 724 C C . ASP A 1 100 ? 7.22273 8.59332 -0.58573 1.000 61.45688 112 ASP A C 1
ATOM 725 O O . ASP A 1 100 ? 7.41411 7.39017 -0.36963 1.000 56.86220 112 ASP A O 1
ATOM 730 N N . PRO A 1 101 ? 7.75592 9.54899 0.22739 1.000 55.64885 113 PRO A N 1
ATOM 731 C CA . PRO A 1 101 ? 8.61646 9.14494 1.34704 1.000 52.43543 113 PRO A CA 1
ATOM 732 C C . PRO A 1 101 ? 7.80802 8.53654 2.47846 1.000 49.08958 113 PRO A C 1
ATOM 733 O O . PRO A 1 101 ? 7.19320 9.21968 3.30146 1.000 45.55445 113 PRO A O 1
ATOM 737 N N . VAL A 1 102 ? 7.84646 7.21296 2.53183 1.000 49.27959 114 VAL A N 1
ATOM 738 C CA . VAL A 1 102 ? 7.13066 6.43420 3.52504 1.000 42.33831 114 VAL A CA 1
ATOM 739 C C . VAL A 1 102 ? 7.87265 5.12065 3.67379 1.000 39.75560 114 VAL A C 1
ATOM 740 O O . VAL A 1 102 ? 8.70535 4.76095 2.84135 1.000 42.73820 114 VAL A O 1
ATOM 744 N N . TYR A 1 103 ? 7.59780 4.42333 4.76600 1.000 37.62076 115 TYR A N 1
ATOM 745 C CA . TYR A 1 103 ? 7.96806 3.02817 4.90830 1.000 36.62556 115 TYR A CA 1
ATOM 746 C C . TYR A 1 103 ? 6.68846 2.21837 4.88804 1.000 34.74063 115 TYR A C 1
ATOM 747 O O . TYR A 1 103 ? 5.58359 2.75629 4.84631 1.000 36.65619 115 TYR A O 1
ATOM 756 N N . PHE A 1 104 ? 6.83542 0.91941 4.82435 1.000 33.76886 116 PHE A N 1
ATOM 757 C CA . PHE A 1 104 ? 5.67268 0.06713 4.88035 1.000 37.76611 116 PHE A CA 1
ATOM 758 C C . PHE A 1 104 ? 5.70010 -0.66642 6.20964 1.000 37.77662 116 PHE A C 1
ATOM 759 O O . PHE A 1 104 ? 6.75195 -0.77686 6.85336 1.000 38.10834 116 PHE A O 1
ATOM 767 N N . ILE A 1 105 ? 4.53451 -1.09162 6.66925 1.000 35.79422 117 ILE A N 1
ATOM 768 C CA . ILE A 1 105 ? 4.47836 -1.88035 7.88984 1.000 38.42990 117 ILE A CA 1
ATOM 769 C C . ILE A 1 105 ? 3.59476 -3.08780 7.64285 1.000 39.10721 117 ILE A C 1
ATOM 770 O O . ILE A 1 105 ? 2.52484 -2.96598 7.03976 1.000 41.71944 117 ILE A O 1
ATOM 775 N N . LYS A 1 106 ? 4.06767 -4.25983 8.04050 1.000 39.67617 118 LYS A N 1
ATOM 776 C CA . LYS A 1 106 ? 3.19391 -5.41923 8.15245 1.000 42.85831 118 LYS A CA 1
ATOM 777 C C . LYS A 1 106 ? 2.71505 -5.47901 9.61185 1.000 44.35840 118 LYS A C 1
ATOM 778 O O . LYS A 1 106 ? 3.46531 -5.86357 10.51425 1.000 43.48591 118 LYS A O 1
ATOM 784 N N . LEU A 1 107 ? 1.46297 -5.07266 9.83811 1.000 42.97099 119 LEU A N 1
ATOM 785 C CA . LEU A 1 107 ? 0.91266 -5.03590 11.18473 1.000 47.74150 119 LEU A CA 1
ATOM 786 C C . LEU A 1 107 ? 0.61000 -6.43076 11.69682 1.000 50.90403 119 LEU A C 1
ATOM 787 O O . LEU A 1 107 ? 0.01065 -7.24948 10.99321 1.000 53.69921 119 LEU A O 1
ATOM 792 N N . SER A 1 108 ? 1.03109 -6.70122 12.92697 1.000 48.85485 120 SER A N 1
ATOM 793 C CA . SER A 1 108 ? 0.60711 -7.91540 13.60587 1.000 52.88512 120 SER A CA 1
ATOM 794 C C . SER A 1 108 ? -0.50470 -7.67318 14.62481 1.000 55.25564 120 SER A C 1
ATOM 795 O O . SER A 1 108 ? -1.46285 -8.44550 14.66113 1.000 64.15067 120 SER A O 1
ATOM 798 N N . THR A 1 109 ? -0.42985 -6.61272 15.43332 1.000 52.92334 121 THR A N 1
ATOM 799 C CA . THR A 1 109 ? -1.52262 -6.23610 16.32431 1.000 58.47905 121 THR A CA 1
ATOM 800 C C . THR A 1 109 ? -1.74027 -4.72886 16.32158 1.000 57.46043 121 THR A C 1
ATOM 801 O O . THR A 1 109 ? -0.79704 -3.94560 16.18897 1.000 50.63020 121 THR A O 1
ATOM 805 N N . ILE A 1 110 ? -2.99810 -4.33274 16.50444 1.000 57.72911 122 ILE A N 1
ATOM 806 C CA . ILE A 1 110 ? -3.35889 -2.93673 16.70750 1.000 51.49159 122 ILE A CA 1
ATOM 807 C C . ILE A 1 110 ? -4.39279 -2.84371 17.82766 1.000 60.91520 122 ILE A C 1
ATOM 808 O O . ILE A 1 110 ? -5.33433 -3.64381 17.90622 1.000 60.02354 122 ILE A O 1
ATOM 813 N N . LYS A 1 111 ? -4.18900 -1.88127 18.71888 1.000 59.73318 123 LYS A N 1
ATOM 814 C CA . LYS A 1 111 ? -5.07412 -1.64055 19.84743 1.000 57.40955 123 LYS A CA 1
ATOM 815 C C . LYS A 1 111 ? -5.30976 -0.14567 19.98206 1.000 55.51721 123 LYS A C 1
ATOM 816 O O . LYS A 1 111 ? -4.40423 0.65257 19.72711 1.000 54.42767 123 LYS A O 1
ATOM 822 N N . LYS A 1 112 ? -6.53135 0.23844 20.34159 1.000 56.99492 124 LYS A N 1
ATOM 823 C CA . LYS A 1 112 ? -6.76577 1.63312 20.67900 1.000 55.40288 124 LYS A CA 1
ATOM 824 C C . LYS A 1 112 ? -5.97435 1.99691 21.91928 1.000 52.01839 124 LYS A C 1
ATOM 825 O O . LYS A 1 112 ? -5.93213 1.24201 22.89107 1.000 58.37498 124 LYS A O 1
ATOM 831 N N . LYS A 1 113 ? -5.30790 3.13921 21.86022 1.000 53.40873 125 LYS A N 1
ATOM 832 C CA . LYS A 1 113 ? -4.53953 3.62323 22.98264 1.000 54.33713 125 LYS A CA 1
ATOM 833 C C . LYS A 1 113 ? -5.48551 4.31392 23.94462 1.000 57.57057 125 LYS A C 1
ATOM 834 O O . LYS A 1 113 ? -6.19259 5.25137 23.54656 1.000 55.56680 125 LYS A O 1
ATOM 841 N N . HIS B 1 14 ? -8.48060 3.26586 -5.90785 1.000 109.89893 26 HIS B N 1
ATOM 842 C CA . HIS B 1 14 ? -7.86110 3.06091 -4.60054 1.000 116.98967 26 HIS B CA 1
ATOM 843 C C . HIS B 1 14 ? -8.73510 2.19655 -3.65345 1.000 116.82112 26 HIS B C 1
ATOM 844 O O . HIS B 1 14 ? -8.89331 2.50961 -2.46769 1.000 114.82033 26 HIS B O 1
ATOM 851 N N . ALA B 1 15 ? -9.29287 1.10627 -4.19975 1.000 99.31437 27 ALA B N 1
ATOM 852 C CA . ALA B 1 15 ? -9.90596 0.02532 -3.42939 1.000 87.56916 27 ALA B CA 1
ATOM 853 C C . ALA B 1 15 ? -8.89055 -1.04946 -3.04624 1.000 80.57372 27 ALA B C 1
ATOM 854 O O . ALA B 1 15 ? -9.24595 -2.23409 -2.93135 1.000 78.26819 27 ALA B O 1
ATOM 856 N N . SER B 1 16 ? -7.62764 -0.65736 -2.86790 1.000 73.44678 28 SER B N 1
ATOM 857 C CA . SER B 1 16 ? -6.49326 -1.56681 -2.89568 1.000 65.95629 28 SER B CA 1
ATOM 858 C C . SER B 1 16 ? -5.69887 -1.63534 -1.59071 1.000 59.10039 28 SER B C 1
ATOM 859 O O . SER B 1 16 ? -4.57325 -2.14096 -1.60674 1.000 56.31969 28 SER B O 1
ATOM 862 N N . CYS B 1 17 ? -6.23896 -1.14137 -0.47119 1.000 57.96288 29 CYS B N 1
ATOM 863 C CA . CYS B 1 17 ? -5.49028 -1.04994 0.79046 1.000 53.04235 29 CYS B CA 1
ATOM 864 C C . CYS B 1 17 ? -4.07264 -0.51438 0.55839 1.000 52.51362 29 CYS B C 1
ATOM 865 O O . CYS B 1 17 ? -3.07945 -1.09215 1.00270 1.000 50.22697 29 CYS B O 1
ATOM 868 N N . SER B 1 18 ? -3.98753 0.57868 -0.19911 1.000 56.91465 30 SER B N 1
ATOM 869 C CA . SER B 1 18 ? -2.74382 1.23527 -0.59972 1.000 60.30292 30 SER B CA 1
ATOM 870 C C . SER B 1 18 ? -1.76702 0.30119 -1.30509 1.000 52.97521 30 SER B C 1
ATOM 871 O O . SER B 1 18 ? -0.58229 0.60977 -1.37770 1.000 49.90183 30 SER B O 1
ATOM 874 N N . CYS B 1 19 ? -2.19565 -0.86564 -1.75777 1.000 52.74029 31 CYS B N 1
ATOM 875 C CA . CYS B 1 19 ? -1.29246 -1.76909 -2.45841 1.000 53.87537 31 CYS B CA 1
ATOM 876 C C . CYS B 1 19 ? -1.38498 -1.47502 -3.94489 1.000 58.30695 31 CYS B C 1
ATOM 877 O O . CYS B 1 19 ? -2.19290 -2.06784 -4.65664 1.000 58.59734 31 CYS B O 1
ATOM 880 N N . GLU B 1 20 ? -0.48588 -0.64401 -4.44641 1.000 58.83929 32 GLU B N 1
ATOM 881 C CA . GLU B 1 20 ? -0.60854 -0.15494 -5.81718 1.000 68.05256 32 GLU B CA 1
ATOM 882 C C . GLU B 1 20 ? 0.77136 -0.10685 -6.45019 1.000 63.17891 32 GLU B C 1
ATOM 883 O O . GLU B 1 20 ? 1.71198 -0.79291 -6.03512 1.000 57.51952 32 GLU B O 1
ATOM 889 N N . CYS B 1 21 ? 0.88800 0.70239 -7.47987 1.000 61.56686 33 CYS B N 1
ATOM 890 C CA . CYS B 1 21 ? 2.16142 0.90533 -8.12809 1.000 56.18775 33 CYS B CA 1
ATOM 891 C C . CYS B 1 21 ? 2.74494 2.14698 -7.49082 1.000 54.12314 33 CYS B C 1
ATOM 892 O O . CYS B 1 21 ? 2.00564 3.05655 -7.09881 1.000 56.39811 33 CYS B O 1
ATOM 895 N N . VAL B 1 22 ? 4.06446 2.16013 -7.32921 1.000 54.13042 34 VAL B N 1
ATOM 896 C CA . VAL B 1 22 ? 4.70058 3.38992 -6.88358 1.000 53.09399 34 VAL B CA 1
ATOM 897 C C . VAL B 1 22 ? 4.77650 4.39786 -8.02393 1.000 55.10635 34 VAL B C 1
ATOM 898 O O . VAL B 1 22 ? 4.55017 5.59135 -7.81540 1.000 54.62353 34 VAL B O 1
ATOM 902 N N . GLU B 1 23 ? 5.11639 3.96624 -9.24006 1.000 59.56526 35 GLU B N 1
ATOM 903 C CA . GLU B 1 23 ? 5.10032 4.97927 -10.28887 1.000 60.01327 35 GLU B CA 1
ATOM 904 C C . GLU B 1 23 ? 3.85856 5.02594 -11.17100 1.000 61.99819 35 GLU B C 1
ATOM 905 O O . GLU B 1 23 ? 3.01340 5.90363 -10.97282 1.000 70.69839 35 GLU B O 1
ATOM 911 N N . GLU B 1 24 ? 3.69571 4.08927 -12.10436 1.000 56.30577 36 GLU B N 1
ATOM 912 C CA . GLU B 1 24 ? 2.60422 4.19173 -13.07358 1.000 54.51174 36 GLU B CA 1
ATOM 913 C C . GLU B 1 24 ? 1.96486 2.83625 -13.29756 1.000 49.23213 36 GLU B C 1
ATOM 914 O O . GLU B 1 24 ? 2.65385 1.88255 -13.66252 1.000 47.65710 36 GLU B O 1
ATOM 920 N N . LYS B 1 25 ? 0.64735 2.77509 -13.16534 1.000 49.56498 37 LYS B N 1
ATOM 921 C CA . LYS B 1 25 ? -0.06986 1.55487 -13.48661 1.000 45.45490 37 LYS B CA 1
ATOM 922 C C . LYS B 1 25 ? -0.26610 1.44436 -14.99193 1.000 47.45433 37 LYS B C 1
ATOM 923 O O . LYS B 1 25 ? -0.65392 2.41098 -15.64919 1.000 48.06037 37 LYS B O 1
ATOM 929 N N . ILE B 1 26 ? 0.06382 0.28497 -15.54055 1.000 46.43509 38 ILE B N 1
ATOM 930 C CA . ILE B 1 26 ? -0.09700 0.00008 -16.95623 1.000 46.69827 38 ILE B CA 1
ATOM 931 C C . ILE B 1 26 ? -1.09460 -1.13948 -17.10266 1.000 46.74447 38 ILE B C 1
ATOM 932 O O . ILE B 1 26 ? -0.74356 -2.30933 -16.94367 1.000 45.48191 38 ILE B O 1
ATOM 937 N N . PRO B 1 27 ? -2.35398 -0.83770 -17.40720 1.000 48.19663 39 PRO B N 1
ATOM 938 C CA . PRO B 1 27 ? -3.34872 -1.90863 -17.53374 1.000 48.49891 39 PRO B CA 1
ATOM 939 C C . PRO B 1 27 ? -3.01191 -2.83388 -18.68714 1.000 48.79084 39 PRO B C 1
ATOM 940 O O . PRO B 1 27 ? -2.58672 -2.39700 -19.75864 1.000 50.11742 39 PRO B O 1
ATOM 944 N N . ILE B 1 28 ? -3.20311 -4.12654 -18.44934 1.000 47.85011 40 ILE B N 1
ATOM 945 C CA . ILE B 1 28 ? -2.92131 -5.16707 -19.42871 1.000 48.33866 40 ILE B CA 1
ATOM 946 C C . ILE B 1 28 ? -4.21491 -5.72493 -20.02125 1.000 51.92052 40 ILE B C 1
ATOM 947 O O . ILE B 1 28 ? -4.47024 -5.59254 -21.21877 1.000 57.53540 40 ILE B O 1
ATOM 952 N N . VAL B 1 29 ? -5.05571 -6.33574 -19.18795 1.000 49.31845 41 VAL B N 1
ATOM 953 C CA . VAL B 1 29 ? -6.27968 -6.98485 -19.64461 1.000 50.92708 41 VAL B CA 1
ATOM 954 C C . VAL B 1 29 ? -7.16447 -7.21965 -18.42496 1.000 50.55611 41 VAL B C 1
ATOM 955 O O . VAL B 1 29 ? -6.66687 -7.43653 -17.31711 1.000 52.46925 41 VAL B O 1
ATOM 959 N N . THR B 1 30 ? -8.48224 -7.18802 -18.62908 1.000 52.85020 42 THR B N 1
ATOM 960 C CA . THR B 1 30 ? -9.45031 -7.43139 -17.56134 1.000 51.85359 42 THR B CA 1
ATOM 961 C C . THR B 1 30 ? -10.00648 -8.84937 -17.65145 1.000 51.93404 42 THR B C 1
ATOM 962 O O . THR B 1 30 ? -10.49619 -9.25965 -18.70701 1.000 56.09690 42 THR B O 1
ATOM 966 N N . LEU B 1 31 ? -9.96398 -9.57957 -16.53610 1.000 52.90793 43 LEU B N 1
ATOM 967 C CA . LEU B 1 31 ? -10.43832 -10.95844 -16.48236 1.000 54.56365 43 LEU B CA 1
ATOM 968 C C . LEU B 1 31 ? -11.82410 -11.01130 -15.85706 1.000 52.15474 43 LEU B C 1
ATOM 969 O O . LEU B 1 31 ? -12.05556 -10.39414 -14.81384 1.000 53.87005 43 LEU B O 1
ATOM 974 N N . LYS B 1 32 ? -12.72689 -11.78373 -16.48008 1.000 53.11634 44 LYS B N 1
ATOM 975 C CA . LYS B 1 32 ? -14.09468 -12.00387 -15.99746 1.000 55.02803 44 LYS B CA 1
ATOM 976 C C . LYS B 1 32 ? -14.34055 -13.50378 -15.89999 1.000 56.00897 44 LYS B C 1
ATOM 977 O O . LYS B 1 32 ? -14.32876 -14.19826 -16.92007 1.000 56.25449 44 LYS B O 1
ATOM 983 N N . ASN B 1 33 ? -14.54657 -13.99758 -14.67710 1.000 56.81921 45 ASN B N 1
ATOM 984 C CA . ASN B 1 33 ? -14.87381 -15.40371 -14.38893 1.000 57.26685 45 ASN B CA 1
ATOM 985 C C . ASN B 1 33 ? -13.90088 -16.37670 -15.05541 1.000 53.98752 45 ASN B C 1
ATOM 986 O O . ASN B 1 33 ? -14.28449 -17.21951 -15.87120 1.000 58.14293 45 ASN B O 1
ATOM 991 N N . GLU B 1 34 ? -12.63201 -16.25499 -14.68798 1.000 53.52990 46 GLU B N 1
ATOM 992 C CA . GLU B 1 34 ? -11.56832 -17.09432 -15.22417 1.000 55.22622 46 GLU B CA 1
ATOM 993 C C . GLU B 1 34 ? -11.20427 -18.19102 -14.22932 1.000 48.76610 46 GLU B C 1
ATOM 994 O O . GLU B 1 34 ? -11.10132 -17.93911 -13.02548 1.000 47.19398 46 GLU B O 1
ATOM 1000 N N . ASN B 1 35 ? -11.03337 -19.40977 -14.73373 1.000 49.14547 47 ASN B N 1
ATOM 1001 C CA . ASN B 1 35 ? -10.51149 -20.48606 -13.90313 1.000 51.39250 47 ASN B CA 1
ATOM 1002 C C . ASN B 1 35 ? -9.07126 -20.19269 -13.51411 1.000 53.10692 47 ASN B C 1
ATOM 1003 O O . ASN B 1 35 ? -8.24823 -19.79332 -14.34763 1.000 50.94108 47 ASN B O 1
ATOM 1008 N N . ALA B 1 36 ? -8.76940 -20.40883 -12.23737 1.000 47.93308 48 ALA B N 1
ATOM 1009 C CA . ALA B 1 36 ? -7.42850 -20.18876 -11.73150 1.000 45.23975 48 ALA B CA 1
ATOM 1010 C C . ALA B 1 36 ? -7.18415 -21.16510 -10.59792 1.000 42.58650 48 ALA B C 1
ATOM 1011 O O . ALA B 1 36 ? -8.09104 -21.86461 -10.15390 1.000 42.82723 48 ALA B O 1
ATOM 1013 N N . HIS B 1 37 ? -5.92440 -21.23472 -10.17172 1.000 44.20438 49 HIS B N 1
ATOM 1014 C CA . HIS B 1 37 ? -5.51376 -21.95187 -8.97642 1.000 45.70628 49 HIS B CA 1
ATOM 1015 C C . HIS B 1 37 ? -4.65575 -21.04297 -8.11902 1.000 44.62180 49 HIS B C 1
ATOM 1016 O O . HIS B 1 37 ? -3.74453 -20.38827 -8.62998 1.000 42.52631 49 HIS B O 1
ATOM 1023 N N . PHE B 1 38 ? -4.92163 -21.02687 -6.81622 1.000 45.02098 50 PHE B N 1
ATOM 1024 C CA . PHE B 1 38 ? -4.00690 -20.36826 -5.89750 1.000 46.80566 50 PHE B CA 1
ATOM 1025 C C . PHE B 1 38 ? -2.78910 -21.23623 -5.69097 1.000 45.46374 50 PHE B C 1
ATOM 1026 O O . PHE B 1 38 ? -2.91334 -22.42750 -5.41032 1.000 42.63831 50 PHE B O 1
ATOM 1034 N N . ARG B 1 39 ? -1.61647 -20.61820 -5.76911 1.000 48.75681 51 ARG B N 1
ATOM 1035 C CA . ARG B 1 39 ? -0.34676 -21.31180 -5.62893 1.000 50.97102 51 ARG B CA 1
ATOM 1036 C C . ARG B 1 39 ? 0.49639 -20.55626 -4.61972 1.000 56.33119 51 ARG B C 1
ATOM 1037 O O . ARG B 1 39 ? 0.56294 -19.32444 -4.66619 1.000 53.36815 51 ARG B O 1
ATOM 1045 N N . TYR B 1 40 ? 1.07893 -21.28836 -3.67379 1.000 58.80823 52 TYR B N 1
ATOM 1046 C CA . TYR B 1 40 ? 2.00509 -20.69881 -2.71911 1.000 65.08548 52 TYR B CA 1
ATOM 1047 C C . TYR B 1 40 ? 3.37977 -20.54883 -3.36454 1.000 72.57884 52 TYR B C 1
ATOM 1048 O O . TYR B 1 40 ? 3.83862 -21.43289 -4.09624 1.000 66.35962 52 TYR B O 1
ATOM 1065 N N . LYS B 1 42 ? 7.63260 -19.04578 -3.71225 1.000 94.64653 54 LYS B N 1
ATOM 1066 C CA . LYS B 1 42 ? 8.93256 -19.37456 -3.13828 1.000 102.85496 54 LYS B CA 1
ATOM 1067 C C . LYS B 1 42 ? 9.58210 -18.14632 -2.49870 1.000 111.18853 54 LYS B C 1
ATOM 1068 O O . LYS B 1 42 ? 9.97745 -17.20673 -3.19570 1.000 111.87038 54 LYS B O 1
ATOM 1074 N N . ARG B 1 43 ? 9.65424 -18.15512 -1.16305 1.000 114.60367 55 ARG B N 1
ATOM 1075 C CA . ARG B 1 43 ? 10.24520 -17.14017 -0.28496 1.000 122.35675 55 ARG B CA 1
ATOM 1076 C C . ARG B 1 43 ? 9.46089 -15.83151 -0.21620 1.000 128.08564 55 ARG B C 1
ATOM 1077 O O . ARG B 1 43 ? 9.58452 -15.09163 0.76809 1.000 128.55866 55 ARG B O 1
ATOM 1085 N N . ARG B 1 44 ? 8.63531 -15.53785 -1.22517 1.000 144.14798 56 ARG B N 1
ATOM 1086 C CA . ARG B 1 44 ? 7.67030 -14.45034 -1.08828 1.000 142.39479 56 ARG B CA 1
ATOM 1087 C C . ARG B 1 44 ? 6.73952 -14.65717 0.09712 1.000 143.56237 56 ARG B C 1
ATOM 1088 O O . ARG B 1 44 ? 6.25367 -13.66807 0.66588 1.000 143.49594 56 ARG B O 1
ATOM 1096 N N . ASN B 1 45 ? 6.52474 -15.91025 0.49539 1.000 119.03053 57 ASN B N 1
ATOM 1097 C CA . ASN B 1 45 ? 5.48750 -16.29173 1.44240 1.000 109.14432 57 ASN B CA 1
ATOM 1098 C C . ASN B 1 45 ? 4.20542 -15.51159 1.14557 1.000 108.05044 57 ASN B C 1
ATOM 1099 O O . ASN B 1 45 ? 3.66246 -14.77834 1.97568 1.000 104.22237 57 ASN B O 1
ATOM 1104 N N . ASP B 1 46 ? 3.72233 -15.71502 -0.08235 1.000 108.46540 58 ASP B N 1
ATOM 1105 C CA . ASP B 1 46 ? 2.47228 -15.15125 -0.58230 1.000 105.53616 58 ASP B CA 1
ATOM 1106 C C . ASP B 1 46 ? 1.91332 -16.09682 -1.63882 1.000 99.66958 58 ASP B C 1
ATOM 1107 O O . ASP B 1 46 ? 2.63190 -16.93137 -2.19893 1.000 98.02152 58 ASP B O 1
ATOM 1112 N N . PHE B 1 47 ? 0.61483 -15.97999 -1.88504 1.000 76.88355 59 PHE B N 1
ATOM 1113 C CA . PHE B 1 47 ? -0.06282 -16.81060 -2.86949 1.000 66.21900 59 PHE B CA 1
ATOM 1114 C C . PHE B 1 47 ? -0.17457 -16.06916 -4.20009 1.000 62.92215 59 PHE B C 1
ATOM 1115 O O . PHE B 1 47 ? -0.59395 -14.90822 -4.22658 1.000 66.46382 59 PHE B O 1
ATOM 1123 N N . ALA B 1 48 ? 0.22811 -16.72221 -5.29173 1.000 56.81889 60 ALA B N 1
ATOM 1124 C CA . ALA B 1 48 ? 0.01669 -16.20726 -6.63897 1.000 50.99558 60 ALA B CA 1
ATOM 1125 C C . ALA B 1 48 ? -1.07514 -17.02316 -7.32269 1.000 44.88837 60 ALA B C 1
ATOM 1126 O O . ALA B 1 48 ? -1.43818 -18.10726 -6.87044 1.000 44.44829 60 ALA B O 1
ATOM 1128 N N . LEU B 1 49 ? -1.57975 -16.49783 -8.43968 1.000 46.79810 61 LEU B N 1
ATOM 1129 C CA . LEU B 1 49 ? -2.68049 -17.09685 -9.18705 1.000 39.65425 61 LEU B CA 1
ATOM 1130 C C . LEU B 1 49 ? -2.17106 -17.63478 -10.51663 1.000 41.87232 61 LEU B C 1
ATOM 1131 O O . LEU B 1 49 ? -1.51948 -16.91594 -11.27897 1.000 47.37223 61 LEU B O 1
ATOM 1136 N N . GLU B 1 50 ? -2.49676 -18.89493 -10.78722 1.000 42.14290 62 GLU B N 1
ATOM 1137 C CA . GLU B 1 50 ? -2.19781 -19.58497 -12.03436 1.000 44.00686 62 GLU B CA 1
ATOM 1138 C C . GLU B 1 50 ? -3.50025 -19.63755 -12.81614 1.000 42.23099 62 GLU B C 1
ATOM 1139 O O . GLU B 1 50 ? -4.45999 -20.25093 -12.35429 1.000 45.71874 62 GLU B O 1
ATOM 1145 N N . ILE B 1 51 ? -3.57486 -18.96107 -13.95952 1.000 45.06485 63 ILE B N 1
ATOM 1146 C CA . ILE B 1 51 ? -4.83162 -18.97646 -14.69752 1.000 52.55216 63 ILE B CA 1
ATOM 1147 C C . ILE B 1 51 ? -4.72978 -20.04260 -15.77680 1.000 54.19720 63 ILE B C 1
ATOM 1148 O O . ILE B 1 51 ? -3.67563 -20.23139 -16.38761 1.000 50.16289 63 ILE B O 1
ATOM 1153 N N . GLU B 1 52 ? -5.84421 -20.71823 -16.05958 1.000 52.18358 64 GLU B N 1
ATOM 1154 C CA . GLU B 1 52 ? -5.75087 -21.82414 -17.00591 1.000 61.66335 64 GLU B CA 1
ATOM 1155 C C . GLU B 1 52 ? -5.49522 -21.32026 -18.42369 1.000 63.79222 64 GLU B C 1
ATOM 1156 O O . GLU B 1 52 ? -4.76520 -21.96166 -19.18707 1.000 64.86278 64 GLU B O 1
ATOM 1162 N N . ASN B 1 53 ? -6.10656 -20.19236 -18.80052 1.000 65.52853 65 ASN B N 1
ATOM 1163 C CA . ASN B 1 53 ? -5.92874 -19.60223 -20.13064 1.000 72.20812 65 ASN B CA 1
ATOM 1164 C C . ASN B 1 53 ? -4.64388 -18.78957 -20.12101 1.000 77.47235 65 ASN B C 1
ATOM 1165 O O . ASN B 1 53 ? -4.64520 -17.55894 -20.03583 1.000 79.01142 65 ASN B O 1
ATOM 1170 N N . LYS B 1 54 ? -3.52474 -19.51560 -20.21363 1.000 77.05898 66 LYS B N 1
ATOM 1171 C CA . LYS B 1 54 ? -2.21489 -18.88007 -20.16641 1.000 78.14260 66 LYS B CA 1
ATOM 1172 C C . LYS B 1 54 ? -2.06356 -17.82273 -21.24848 1.000 86.42932 66 LYS B C 1
ATOM 1173 O O . LYS B 1 54 ? -1.34578 -16.83653 -21.05279 1.000 83.86823 66 LYS B O 1
ATOM 1179 N N . GLU B 1 55 ? -2.76078 -17.99403 -22.37203 1.000 99.40797 67 GLU B N 1
ATOM 1180 C CA . GLU B 1 55 ? -2.61063 -17.11338 -23.52356 1.000 102.49851 67 GLU B CA 1
ATOM 1181 C C . GLU B 1 55 ? -3.04685 -15.67865 -23.24738 1.000 104.26149 67 GLU B C 1
ATOM 1182 O O . GLU B 1 55 ? -2.68881 -14.77848 -24.01616 1.000 100.20074 67 GLU B O 1
ATOM 1188 N N . LEU B 1 56 ? -3.79449 -15.43299 -22.16959 1.000 88.51068 68 LEU B N 1
ATOM 1189 C CA . LEU B 1 56 ? -4.21842 -14.06853 -21.88381 1.000 83.26660 68 LEU B CA 1
ATOM 1190 C C . LEU B 1 56 ? -3.13898 -13.27469 -21.15661 1.000 79.01371 68 LEU B C 1
ATOM 1191 O O . LEU B 1 56 ? -3.14032 -12.04213 -21.23487 1.000 83.25651 68 LEU B O 1
ATOM 1196 N N . VAL B 1 57 ? -2.20292 -13.94959 -20.48431 1.000 78.85762 69 VAL B N 1
ATOM 1197 C CA . VAL B 1 57 ? -1.17894 -13.28797 -19.67744 1.000 76.14959 69 VAL B CA 1
ATOM 1198 C C . VAL B 1 57 ? 0.19668 -13.83885 -20.02463 1.000 79.42640 69 VAL B C 1
ATOM 1199 O O . VAL B 1 57 ? 1.13900 -13.71694 -19.23554 1.000 75.78947 69 VAL B O 1
ATOM 1203 N N . ARG B 1 58 ? 0.30336 -14.48422 -21.18933 1.000 86.91140 70 ARG B N 1
ATOM 1204 C CA . ARG B 1 58 ? 1.54977 -15.08619 -21.67761 1.000 85.79353 70 ARG B CA 1
ATOM 1205 C C . ARG B 1 58 ? 2.13284 -16.12041 -20.71189 1.000 83.68936 70 ARG B C 1
ATOM 1206 O O . ARG B 1 58 ? 3.35519 -16.27661 -20.62402 1.000 83.01453 70 ARG B O 1
ATOM 1214 N N . GLY B 1 59 ? 1.26982 -16.82661 -19.97917 1.000 76.34071 71 GLY B N 1
ATOM 1215 C CA . GLY B 1 59 ? 1.66457 -17.88396 -19.06548 1.000 74.16178 71 GLY B CA 1
ATOM 1216 C C . GLY B 1 59 ? 2.21233 -17.44646 -17.72557 1.000 78.32156 71 GLY B C 1
ATOM 1217 O O . GLY B 1 59 ? 2.54898 -18.30433 -16.89614 1.000 78.22828 71 GLY B O 1
ATOM 1218 N N . LEU B 1 60 ? 2.27187 -16.15509 -17.46277 1.000 72.33446 72 LEU B N 1
ATOM 1219 C CA . LEU B 1 60 ? 2.83466 -15.66909 -16.21791 1.000 68.80810 72 LEU B CA 1
ATOM 1220 C C . LEU B 1 60 ? 1.86038 -15.85123 -15.05401 1.000 63.83620 72 LEU B C 1
ATOM 1221 O O . LEU B 1 60 ? 0.63695 -15.77521 -15.21529 1.000 62.13261 72 LEU B O 1
ATOM 1226 N N . TYR B 1 61 ? 2.40859 -16.12025 -13.87401 1.000 61.62424 73 TYR B N 1
ATOM 1227 C CA . TYR B 1 61 ? 1.58672 -16.07862 -12.67276 1.000 55.71617 73 TYR B CA 1
ATOM 1228 C C . TYR B 1 61 ? 1.14663 -14.64492 -12.39644 1.000 53.29382 73 TYR B C 1
ATOM 1229 O O . TYR B 1 61 ? 1.82232 -13.68094 -12.76140 1.000 55.13904 73 TYR B O 1
ATOM 1238 N N . LEU B 1 62 ? 0.01115 -14.49791 -11.73460 1.000 49.44098 74 LEU B N 1
ATOM 1239 C CA . LEU B 1 62 ? -0.50232 -13.17868 -11.39315 1.000 48.50947 74 LEU B CA 1
ATOM 1240 C C . LEU B 1 62 ? -0.37830 -12.94189 -9.89897 1.000 44.49324 74 LEU B C 1
ATOM 1241 O O . LEU B 1 62 ? -0.85372 -13.75593 -9.10153 1.000 46.54935 74 LEU B O 1
ATOM 1246 N N . ILE B 1 63 ? 0.19780 -11.80128 -9.52834 1.000 43.23936 75 ILE B N 1
ATOM 1247 C CA . ILE B 1 63 ? 0.34853 -11.41035 -8.13131 1.000 44.19519 75 ILE B CA 1
ATOM 1248 C C . ILE B 1 63 ? -0.86842 -10.56812 -7.74415 1.000 41.95612 75 ILE B C 1
ATOM 1249 O O . ILE B 1 63 ? -1.01370 -9.45157 -8.25424 1.000 38.86843 75 ILE B O 1
ATOM 1254 N N . PRO B 1 64 ? -1.71273 -11.03428 -6.83247 1.000 43.01875 76 PRO B N 1
ATOM 1255 C CA . PRO B 1 64 ? -2.85800 -10.22196 -6.38972 1.000 43.16956 76 PRO B CA 1
ATOM 1256 C C . PRO B 1 64 ? -2.42602 -9.01380 -5.58035 1.000 42.30980 76 PRO B C 1
ATOM 1257 O O . PRO B 1 64 ? -1.71350 -9.16671 -4.58891 1.000 43.35242 76 PRO B O 1
ATOM 1261 N N . ARG B 1 65 ? -2.64649 -7.81982 -6.13651 1.000 45.50617 77 ARG B N 1
ATOM 1262 C CA . ARG B 1 65 ? -2.34120 -6.55557 -5.48027 1.000 42.83240 77 ARG B CA 1
ATOM 1263 C C . ARG B 1 65 ? -3.59877 -5.90755 -4.92562 1.000 43.13889 77 ARG B C 1
ATOM 1264 O O . ARG B 1 65 ? -4.55490 -5.66091 -5.66408 1.000 45.58545 77 ARG B O 1
ATOM 1272 N N . GLY B 1 66 ? -3.56474 -5.56012 -3.65061 1.000 46.97260 78 GLY B N 1
ATOM 1273 C CA . GLY B 1 66 ? -4.67378 -4.86190 -3.05426 1.000 44.27448 78 GLY B CA 1
ATOM 1274 C C . GLY B 1 66 ? -4.87120 -5.34087 -1.64424 1.000 51.76362 78 GLY B C 1
ATOM 1275 O O . GLY B 1 66 ? -3.89633 -5.62079 -0.94165 1.000 52.41372 78 GLY B O 1
ATOM 1276 N N . CYS B 1 67 ? -6.11859 -5.45597 -1.22268 1.000 50.07989 79 CYS B N 1
ATOM 1277 C CA . CYS B 1 67 ? -6.38431 -5.89742 0.12656 1.000 51.50182 79 CYS B CA 1
ATOM 1278 C C . CYS B 1 67 ? -6.15132 -7.39141 0.22631 1.000 48.98490 79 CYS B C 1
ATOM 1279 O O . CYS B 1 67 ? -6.33684 -8.13567 -0.73313 1.000 49.22049 79 CYS B O 1
ATOM 1282 N N . ASP B 1 68 ? -5.70965 -7.81563 1.39715 1.000 50.29896 80 ASP B N 1
ATOM 1283 C CA . ASP B 1 68 ? -5.36684 -9.20973 1.59231 1.000 58.01935 80 ASP B CA 1
ATOM 1284 C C . ASP B 1 68 ? -6.56519 -10.10214 1.31578 1.000 54.16763 80 ASP B C 1
ATOM 1285 O O . ASP B 1 68 ? -7.71556 -9.73629 1.55054 1.000 54.19461 80 ASP B O 1
ATOM 1290 N N . ILE B 1 69 ? -6.26049 -11.27816 0.78663 1.000 58.13165 81 ILE B N 1
ATOM 1291 C CA . ILE B 1 69 ? -7.18603 -12.32373 0.36737 1.000 55.78467 81 ILE B CA 1
ATOM 1292 C C . ILE B 1 69 ? -7.68786 -13.07429 1.59726 1.000 54.47602 81 ILE B C 1
ATOM 1293 O O . ILE B 1 69 ? -6.90800 -13.32872 2.52732 1.000 54.20228 81 ILE B O 1
ATOM 1298 N N . PRO B 1 70 ? -8.98176 -13.38543 1.68277 1.000 53.13756 82 PRO B N 1
ATOM 1299 C CA . PRO B 1 70 ? -9.48152 -14.15949 2.83054 1.000 50.47532 82 PRO B CA 1
ATOM 1300 C C . PRO B 1 70 ? -8.77118 -15.49867 2.95964 1.000 53.04713 82 PRO B C 1
ATOM 1301 O O . PRO B 1 70 ? -8.52926 -16.19542 1.96975 1.000 54.87654 82 PRO B O 1
ATOM 1305 N N . LYS B 1 71 ? -8.45739 -15.87045 4.20215 1.000 49.59243 83 LYS B N 1
ATOM 1306 C CA . LYS B 1 71 ? -7.63403 -17.05182 4.43345 1.000 53.45294 83 LYS B CA 1
ATOM 1307 C C . LYS B 1 71 ? -8.27680 -18.33076 3.91463 1.000 49.95671 83 LYS B C 1
ATOM 1308 O O . LYS B 1 71 ? -7.56932 -19.32005 3.71908 1.000 47.57870 83 LYS B O 1
ATOM 1314 N N . LYS B 1 72 ? -9.59824 -18.35984 3.72948 1.000 51.48639 84 LYS B N 1
ATOM 1315 C CA . LYS B 1 72 ? -10.21382 -19.56380 3.18303 1.000 50.00413 84 LYS B CA 1
ATOM 1316 C C . LYS B 1 72 ? -9.70521 -19.86589 1.77547 1.000 51.80164 84 LYS B C 1
ATOM 1317 O O . LYS B 1 72 ? -9.80369 -21.01276 1.32361 1.000 49.07232 84 LYS B O 1
ATOM 1323 N N . TYR B 1 73 ? -9.17919 -18.85778 1.07122 1.000 51.04525 85 TYR B N 1
ATOM 1324 C CA . TYR B 1 73 ? -8.64032 -19.03285 -0.27283 1.000 51.06679 85 TYR B CA 1
ATOM 1325 C C . TYR B 1 73 ? -7.13922 -19.34402 -0.29335 1.000 49.08783 85 TYR B C 1
ATOM 1326 O O . TYR B 1 73 ? -6.62908 -19.76799 -1.33267 1.000 43.83680 85 TYR B O 1
ATOM 1335 N N . LYS B 1 74 ? -6.42291 -19.14078 0.81608 1.000 50.40743 86 LYS B N 1
ATOM 1336 C CA . LYS B 1 74 ? -4.97653 -19.35739 0.87630 1.000 49.92514 86 LYS B CA 1
ATOM 1337 C C . LYS B 1 74 ? -4.67850 -20.83589 1.14937 1.000 50.24284 86 LYS B C 1
ATOM 1338 O O . LYS B 1 74 ? -4.19049 -21.24208 2.20356 1.000 51.32009 86 LYS B O 1
ATOM 1344 N N . GLU B 1 75 ? -4.94922 -21.65060 0.14344 1.000 47.68058 87 GLU B N 1
ATOM 1345 C CA . GLU B 1 75 ? -4.64274 -23.06846 0.18491 1.000 50.33097 87 GLU B CA 1
ATOM 1346 C C . GLU B 1 75 ? -3.93000 -23.40574 -1.11582 1.000 45.86754 87 GLU B C 1
ATOM 1347 O O . GLU B 1 75 ? -4.45762 -23.13040 -2.19807 1.000 42.80086 87 GLU B O 1
ATOM 1353 N N . ASP B 1 76 ? -2.74292 -23.99970 -1.00928 1.000 47.42861 88 ASP B N 1
ATOM 1354 C CA . ASP B 1 76 ? -1.95448 -24.29749 -2.19400 1.000 44.25044 88 ASP B CA 1
ATOM 1355 C C . ASP B 1 76 ? -2.72505 -25.24915 -3.10486 1.000 44.17523 88 ASP B C 1
ATOM 1356 O O . ASP B 1 76 ? -3.16255 -26.32163 -2.67852 1.000 45.10777 88 ASP B O 1
ATOM 1361 N N . GLY B 1 77 ? -2.86354 -24.86514 -4.37360 1.000 43.31647 89 GLY B N 1
ATOM 1362 C CA . GLY B 1 77 ? -3.58800 -25.65622 -5.34627 1.000 43.49469 89 GLY B CA 1
ATOM 1363 C C . GLY B 1 77 ? -5.08621 -25.42688 -5.44138 1.000 43.05718 89 GLY B C 1
ATOM 1364 O O . GLY B 1 77 ? -5.75892 -26.17680 -6.16539 1.000 43.53138 89 GLY B O 1
ATOM 1365 N N . LEU B 1 78 ? -5.63530 -24.46439 -4.71410 1.000 42.52421 90 LEU B N 1
ATOM 1366 C CA . LEU B 1 78 ? -7.08491 -24.30903 -4.63755 1.000 42.61673 90 LEU B CA 1
ATOM 1367 C C . LEU B 1 78 ? -7.68757 -23.85589 -5.96015 1.000 42.34907 90 LEU B C 1
ATOM 1368 O O . LEU B 1 78 ? -7.33434 -22.77817 -6.45414 1.000 41.69662 90 LEU B O 1
ATOM 1373 N N . PRO B 1 79 ? -8.62587 -24.60609 -6.53801 1.000 43.24970 91 PRO B N 1
ATOM 1374 C CA . PRO B 1 79 ? -9.29200 -24.12992 -7.74986 1.000 43.29827 91 PRO B CA 1
ATOM 1375 C C . PRO B 1 79 ? -10.18699 -22.96286 -7.38607 1.000 47.55622 91 PRO B C 1
ATOM 1376 O O . PRO B 1 79 ? -10.86904 -22.98326 -6.35875 1.000 49.22207 91 PRO B O 1
ATOM 1380 N N . VAL B 1 80 ? -10.11853 -21.90730 -8.18065 1.000 44.47739 92 VAL B N 1
ATOM 1381 C CA . VAL B 1 80 ? -10.95834 -20.74061 -7.96758 1.000 47.32894 92 VAL B CA 1
ATOM 1382 C C . VAL B 1 80 ? -11.41256 -20.21563 -9.32165 1.000 44.41777 92 VAL B C 1
ATOM 1383 O O . VAL B 1 80 ? -10.93908 -20.64292 -10.37423 1.000 44.26994 92 VAL B O 1
ATOM 1387 N N . ILE B 1 81 ? -12.40559 -19.33630 -9.27182 1.000 50.26953 93 ILE B N 1
ATOM 1388 C CA . ILE B 1 81 ? -12.86506 -18.54628 -10.40514 1.000 47.07450 93 ILE B CA 1
ATOM 1389 C C . ILE B 1 81 ? -12.69825 -17.08199 -10.02912 1.000 45.95799 93 ILE B C 1
ATOM 1390 O O . ILE B 1 81 ? -13.11505 -16.67363 -8.93900 1.000 46.13180 93 ILE B O 1
ATOM 1395 N N . ILE B 1 82 ? -12.03416 -16.30379 -10.89181 1.000 45.69138 94 ILE B N 1
ATOM 1396 C CA . ILE B 1 82 ? -11.62334 -14.95615 -10.50183 1.000 46.21620 94 ILE B CA 1
ATOM 1397 C C . ILE B 1 82 ? -12.00315 -13.93358 -11.55506 1.000 46.63462 94 ILE B C 1
ATOM 1398 O O . ILE B 1 82 ? -12.08806 -14.23219 -12.74943 1.000 47.48810 94 ILE B O 1
ATOM 1403 N N . SER B 1 83 ? -12.20574 -12.70377 -11.09486 1.000 49.92909 95 SER B N 1
ATOM 1404 C CA . SER B 1 83 ? -12.35337 -11.54189 -11.95637 1.000 50.78557 95 SER B CA 1
ATOM 1405 C C . SER B 1 83 ? -11.48479 -10.40360 -11.44607 1.000 49.86433 95 SER B C 1
ATOM 1406 O O . SER B 1 83 ? -11.25831 -10.26814 -10.24100 1.000 50.86635 95 SER B O 1
ATOM 1409 N N . GLY B 1 84 ? -10.98555 -9.58747 -12.36036 1.000 47.73833 96 GLY B N 1
ATOM 1410 C CA . GLY B 1 84 ? -10.24328 -8.43315 -11.90377 1.000 47.12522 96 GLY B CA 1
ATOM 1411 C C . GLY B 1 84 ? -9.44102 -7.81210 -13.01522 1.000 47.14038 96 GLY B C 1
ATOM 1412 O O . GLY B 1 84 ? -9.50134 -8.22923 -14.17618 1.000 48.48268 96 GLY B O 1
ATOM 1413 N N . GLU B 1 85 ? -8.67015 -6.80577 -12.62503 1.000 46.54466 97 GLU B N 1
ATOM 1414 C CA . GLU B 1 85 ? -7.86623 -6.02279 -13.55275 1.000 46.69874 97 GLU B CA 1
ATOM 1415 C C . GLU B 1 85 ? -6.40227 -6.46081 -13.47644 1.000 44.68700 97 GLU B C 1
ATOM 1416 O O . GLU B 1 85 ? -5.79111 -6.39501 -12.40607 1.000 43.45449 97 GLU B O 1
ATOM 1422 N N . VAL B 1 86 ? -5.84702 -6.90154 -14.61038 1.000 44.73343 98 VAL B N 1
ATOM 1423 C CA . VAL B 1 86 ? -4.44447 -7.30410 -14.71262 1.000 43.94458 98 VAL B CA 1
ATOM 1424 C C . VAL B 1 86 ? -3.62615 -6.13055 -15.22311 1.000 43.72225 98 VAL B C 1
ATOM 1425 O O . VAL B 1 86 ? -4.02450 -5.44988 -16.17485 1.000 45.27309 98 VAL B O 1
ATOM 1429 N N . PHE B 1 87 ? -2.49822 -5.86908 -14.57265 1.000 42.54270 99 PHE B N 1
ATOM 1430 C CA . PHE B 1 87 ? -1.69705 -4.70318 -14.92583 1.000 44.94722 99 PHE B CA 1
ATOM 1431 C C . PHE B 1 87 ? -0.24135 -4.96192 -14.57671 1.000 44.32935 99 PHE B C 1
ATOM 1432 O O . PHE B 1 87 ? 0.09900 -5.91749 -13.87507 1.000 42.94844 99 PHE B O 1
ATOM 1440 N N . ASP B 1 88 ? 0.61336 -4.07800 -15.06664 1.000 43.50411 100 ASP B N 1
ATOM 1441 C CA . ASP B 1 88 ? 2.01465 -4.03800 -14.70008 1.000 44.92866 100 ASP B CA 1
ATOM 1442 C C . ASP B 1 88 ? 2.27358 -2.68357 -14.05011 1.000 42.09103 100 ASP B C 1
ATOM 1443 O O . ASP B 1 88 ? 1.40711 -1.81182 -14.02902 1.000 42.48983 100 ASP B O 1
ATOM 1448 N N . CYS B 1 89 ? 3.46099 -2.50190 -13.48695 1.000 46.06377 101 CYS B N 1
ATOM 1449 C CA . CYS B 1 89 ? 3.86412 -1.21216 -12.93254 1.000 47.54117 101 CYS B CA 1
ATOM 1450 C C . CYS B 1 89 ? 5.15032 -0.75500 -13.60959 1.000 47.90403 101 CYS B C 1
ATOM 1451 O O . CYS B 1 89 ? 6.10403 -1.53401 -13.73077 1.000 50.35017 101 CYS B O 1
ATOM 1454 N N . SER B 1 90 ? 5.18575 0.52041 -14.01842 1.000 51.02428 102 SER B N 1
ATOM 1455 C CA . SER B 1 90 ? 6.32208 1.03568 -14.78476 1.000 46.47443 102 SER B CA 1
ATOM 1456 C C . SER B 1 90 ? 7.62417 0.95661 -14.00129 1.000 45.48092 102 SER B C 1
ATOM 1457 O O . SER B 1 90 ? 8.70201 0.89234 -14.59945 1.000 47.64516 102 SER B O 1
ATOM 1460 N N . GLU B 1 91 ? 7.55118 0.97256 -12.67155 1.000 46.67102 103 GLU B N 1
ATOM 1461 C CA . GLU B 1 91 ? 8.76028 0.88171 -11.86672 1.000 43.67300 103 GLU B CA 1
ATOM 1462 C C . GLU B 1 91 ? 9.53387 -0.39670 -12.14998 1.000 43.58520 103 GLU B C 1
ATOM 1463 O O . GLU B 1 91 ? 10.70304 -0.49349 -11.78139 1.000 47.12435 103 GLU B O 1
ATOM 1469 N N . TYR B 1 92 ? 8.87196 -1.43379 -12.65304 1.000 46.71913 104 TYR B N 1
ATOM 1470 C CA . TYR B 1 92 ? 9.54385 -2.66405 -13.06760 1.000 48.00632 104 TYR B CA 1
ATOM 1471 C C . TYR B 1 92 ? 9.99055 -2.65238 -14.52953 1.000 52.92556 104 TYR B C 1
ATOM 1472 O O . TYR B 1 92 ? 10.77331 -3.51781 -14.92779 1.000 59.10071 104 TYR B O 1
ATOM 1481 N N . ILE B 1 93 ? 9.47267 -1.73643 -15.34315 1.000 49.19971 105 ILE B N 1
ATOM 1482 C CA . ILE B 1 93 ? 9.73313 -1.67935 -16.78450 1.000 51.86804 105 ILE B CA 1
ATOM 1483 C C . ILE B 1 93 ? 10.83376 -0.66608 -17.12191 1.000 46.83510 105 ILE B C 1
ATOM 1484 O O . ILE B 1 93 ? 10.58643 0.54024 -17.15086 1.000 52.95953 105 ILE B O 1
ATOM 1489 N N . LYS B 1 94 ? 12.03903 -1.13859 -17.45270 1.000 47.94326 106 LYS B N 1
ATOM 1490 C CA . LYS B 1 94 ? 13.14967 -0.26732 -17.92137 1.000 49.46777 106 LYS B CA 1
ATOM 1491 C C . LYS B 1 94 ? 14.03516 -1.09016 -18.84173 1.000 51.11025 106 LYS B C 1
ATOM 1492 O O . LYS B 1 94 ? 14.21257 -2.29162 -18.59750 1.000 51.06347 106 LYS B O 1
ATOM 1498 N N . PRO B 1 95 ? 14.58204 -0.49166 -19.90487 1.000 52.98438 107 PRO B N 1
ATOM 1499 C CA . PRO B 1 95 ? 15.41251 -1.27322 -20.83835 1.000 54.84024 107 PRO B CA 1
ATOM 1500 C C . PRO B 1 95 ? 16.63523 -1.93136 -20.20772 1.000 55.75157 107 PRO B C 1
ATOM 1501 O O . PRO B 1 95 ? 17.00516 -3.03101 -20.63628 1.000 56.97314 107 PRO B O 1
ATOM 1505 N N . TRP B 1 96 ? 17.27682 -1.31022 -19.20801 1.000 55.54760 108 TRP B N 1
ATOM 1506 C CA . TRP B 1 96 ? 18.48158 -1.89374 -18.61522 1.000 56.94590 108 TRP B CA 1
ATOM 1507 C C . TRP B 1 96 ? 18.17610 -2.96812 -17.57266 1.000 60.09340 108 TRP B C 1
ATOM 1508 O O . TRP B 1 96 ? 19.07301 -3.72381 -17.19634 1.000 63.30447 108 TRP B O 1
ATOM 1519 N N . ILE B 1 97 ? 16.96096 -3.02673 -17.05553 1.000 60.50393 109 ILE B N 1
ATOM 1520 C CA . ILE B 1 97 ? 16.60046 -4.03475 -16.06677 1.000 65.59335 109 ILE B CA 1
ATOM 1521 C C . ILE B 1 97 ? 16.13207 -5.28457 -16.80240 1.000 71.08053 109 ILE B C 1
ATOM 1522 O O . ILE B 1 97 ? 15.15469 -5.24609 -17.55966 1.000 66.66290 109 ILE B O 1
ATOM 1527 N N . LYS B 1 98 ? 16.80217 -6.40396 -16.54855 1.000 87.33215 110 LYS B N 1
ATOM 1528 C CA . LYS B 1 98 ? 16.33830 -7.69786 -17.02397 1.000 87.07127 110 LYS B CA 1
ATOM 1529 C C . LYS B 1 98 ? 15.37663 -8.23390 -15.97739 1.000 89.97078 110 LYS B C 1
ATOM 1530 O O . LYS B 1 98 ? 15.71574 -8.28433 -14.78967 1.000 88.29646 110 LYS B O 1
ATOM 1536 N N . ARG B 1 99 ? 14.17901 -8.61414 -16.39292 1.000 83.94847 111 ARG B N 1
ATOM 1537 C CA . ARG B 1 99 ? 13.18195 -8.95398 -15.39311 1.000 88.45451 111 ARG B CA 1
ATOM 1538 C C . ARG B 1 99 ? 12.56510 -10.32240 -15.62843 1.000 90.76473 111 ARG B C 1
ATOM 1539 O O . ARG B 1 99 ? 12.37680 -10.75724 -16.77024 1.000 87.42400 111 ARG B O 1
ATOM 1547 N N . ASP B 1 100 ? 12.27738 -10.99392 -14.51452 1.000 98.63383 112 ASP B N 1
ATOM 1548 C CA . ASP B 1 100 ? 11.43153 -12.17204 -14.39564 1.000 105.06800 112 ASP B CA 1
ATOM 1549 C C . ASP B 1 100 ? 10.00010 -11.66174 -14.51361 1.000 99.97539 112 ASP B C 1
ATOM 1550 O O . ASP B 1 100 ? 9.43087 -11.17619 -13.52402 1.000 92.69524 112 ASP B O 1
ATOM 1555 N N . PRO B 1 101 ? 9.37161 -11.78084 -15.67959 1.000 92.17892 113 PRO B N 1
ATOM 1556 C CA . PRO B 1 101 ? 8.07689 -11.12470 -15.86985 1.000 89.31261 113 PRO B CA 1
ATOM 1557 C C . PRO B 1 101 ? 6.97701 -11.79253 -15.05514 1.000 89.01723 113 PRO B C 1
ATOM 1558 O O . PRO B 1 101 ? 6.85439 -13.02063 -15.01934 1.000 89.92217 113 PRO B O 1
ATOM 1562 N N . VAL B 1 102 ? 6.21126 -10.95811 -14.35860 1.000 82.76570 114 VAL B N 1
ATOM 1563 C CA . VAL B 1 102 ? 5.00864 -11.36024 -13.64323 1.000 70.91626 114 VAL B CA 1
ATOM 1564 C C . VAL B 1 102 ? 4.08965 -10.15837 -13.73055 1.000 65.00000 114 VAL B C 1
ATOM 1565 O O . VAL B 1 102 ? 4.54233 -9.02235 -13.91171 1.000 67.28792 114 VAL B O 1
ATOM 1569 N N . TYR B 1 103 ? 2.79478 -10.41834 -13.65171 1.000 58.61088 115 TYR B N 1
ATOM 1570 C CA . TYR B 1 103 ? 1.79247 -9.37457 -13.64808 1.000 51.12981 115 TYR B CA 1
ATOM 1571 C C . TYR B 1 103 ? 1.04375 -9.33663 -12.33041 1.000 49.24159 115 TYR B C 1
ATOM 1572 O O . TYR B 1 103 ? 1.08845 -10.26614 -11.52591 1.000 48.18544 115 TYR B O 1
ATOM 1581 N N . PHE B 1 104 ? 0.33466 -8.24377 -12.13690 1.000 43.00441 116 PHE B N 1
ATOM 1582 C CA . PHE B 1 104 ? -0.44983 -8.02986 -10.94640 1.000 42.80529 116 PHE B CA 1
ATOM 1583 C C . PHE B 1 104 ? -1.92048 -8.03721 -11.32316 1.000 40.18759 116 PHE B C 1
ATOM 1584 O O . PHE B 1 104 ? -2.29107 -7.69148 -12.45102 1.000 40.33915 116 PHE B O 1
ATOM 1592 N N . ILE B 1 105 ? -2.75286 -8.45022 -10.37456 1.000 39.50294 117 ILE B N 1
ATOM 1593 C CA . ILE B 1 105 ? -4.19354 -8.40867 -10.55658 1.000 40.37819 117 ILE B CA 1
ATOM 1594 C C . ILE B 1 105 ? -4.81208 -7.77429 -9.32459 1.000 40.80270 117 ILE B C 1
ATOM 1595 O O . ILE B 1 105 ? -4.50726 -8.16329 -8.19223 1.000 40.31296 117 ILE B O 1
ATOM 1600 N N . LYS B 1 106 ? -5.66717 -6.78831 -9.55032 1.000 42.06203 118 LYS B N 1
ATOM 1601 C CA . LYS B 1 106 ? -6.56006 -6.27628 -8.52260 1.000 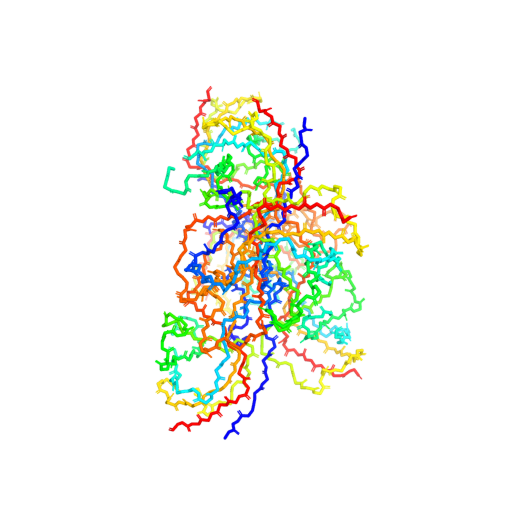43.09155 118 LYS B CA 1
ATOM 1602 C C . LYS B 1 106 ? -7.84782 -7.06402 -8.66924 1.000 43.92194 118 LYS B C 1
ATOM 1603 O O . LYS B 1 106 ? -8.55341 -6.92853 -9.67283 1.000 46.31563 118 LYS B O 1
ATOM 1609 N N . LEU B 1 107 ? -8.09018 -7.96190 -7.72193 1.000 43.54042 119 LEU B N 1
ATOM 1610 C CA . LEU B 1 107 ? -9.24341 -8.84863 -7.78240 1.000 46.20752 119 LEU B CA 1
ATOM 1611 C C . LEU B 1 107 ? -10.52794 -8.09647 -7.45890 1.000 49.43554 119 LEU B C 1
ATOM 1612 O O . LEU B 1 107 ? -10.58825 -7.32602 -6.49354 1.000 48.30842 119 LEU B O 1
ATOM 1617 N N . SER B 1 108 ? -11.55067 -8.31392 -8.28097 1.000 50.16453 120 SER B N 1
ATOM 1618 C CA . SER B 1 108 ? -12.91284 -7.88286 -7.99829 1.000 50.69693 120 SER B CA 1
ATOM 1619 C C . SER B 1 108 ? -13.79849 -9.01370 -7.48208 1.000 52.92722 120 SER B C 1
ATOM 1620 O O . SER B 1 108 ? -14.62896 -8.77998 -6.59667 1.000 58.39495 120 SER B O 1
ATOM 1623 N N . THR B 1 109 ? -13.67501 -10.23124 -8.01905 1.000 51.53233 121 THR B N 1
ATOM 1624 C CA . THR B 1 109 ? -14.39004 -11.37741 -7.46695 1.000 54.11576 121 THR B CA 1
ATOM 1625 C C . THR B 1 109 ? -13.44732 -12.56576 -7.34289 1.000 52.63269 121 THR B C 1
ATOM 1626 O O . THR B 1 109 ? -12.50531 -12.71317 -8.13149 1.000 49.86008 121 THR B O 1
ATOM 1630 N N . ILE B 1 110 ? -13.68347 -13.37450 -6.30396 1.000 49.83535 122 ILE B N 1
ATOM 1631 C CA . ILE B 1 110 ? -13.03909 -14.67047 -6.10406 1.000 52.05908 122 ILE B CA 1
ATOM 1632 C C . ILE B 1 110 ? -14.11698 -15.66466 -5.67467 1.000 56.72687 122 ILE B C 1
ATOM 1633 O O . ILE B 1 110 ? -14.91537 -15.38175 -4.77302 1.000 55.28460 122 ILE B O 1
ATOM 1638 N N . LYS B 1 111 ? -14.14218 -16.82808 -6.31369 1.000 56.62492 123 LYS B N 1
ATOM 1639 C CA . LYS B 1 111 ? -15.08728 -17.87225 -5.95260 1.000 61.47612 123 LYS B CA 1
ATOM 1640 C C . LYS B 1 111 ? -14.33368 -19.19147 -5.94519 1.000 58.03722 123 LYS B C 1
ATOM 1641 O O . LYS B 1 111 ? -13.54753 -19.45623 -6.85495 1.000 57.37044 123 LYS B O 1
ATOM 1647 N N . LYS B 1 112 ? -14.56876 -20.01973 -4.93280 1.000 59.38791 124 LYS B N 1
ATOM 1648 C CA . LYS B 1 112 ? -14.06883 -21.38313 -4.99125 1.000 56.88911 124 LYS B CA 1
ATOM 1649 C C . LYS B 1 112 ? -14.82904 -22.10048 -6.08976 1.000 65.39829 124 LYS B C 1
ATOM 1650 O O . LYS B 1 112 ? -16.02328 -21.86013 -6.28670 1.000 69.37382 124 LYS B O 1
ATOM 1656 N N . LYS B 1 113 ? -14.13574 -22.95066 -6.83596 1.000 67.88298 125 LYS B N 1
ATOM 1657 C CA . LYS B 1 113 ? -14.76750 -23.60646 -7.96696 1.000 65.78937 125 LYS B CA 1
ATOM 1658 C C . LYS B 1 113 ? -15.72266 -24.70602 -7.51528 1.000 78.52065 125 LYS B C 1
ATOM 1659 O O . LYS B 1 113 ? -15.37951 -25.57056 -6.71142 1.000 79.66433 125 LYS B O 1
ATOM 1666 N N . GLU C 1 12 ? 42.08033 -7.61165 -21.02316 1.000 79.68951 24 GLU C N 1
ATOM 1667 C CA . GLU C 1 12 ? 40.99007 -7.75140 -20.05805 1.000 86.05732 24 GLU C CA 1
ATOM 1668 C C . GLU C 1 12 ? 41.47650 -8.47525 -18.81449 1.000 86.33673 24 GLU C C 1
ATOM 1669 O O . GLU C 1 12 ? 41.72881 -9.68197 -18.84289 1.000 88.55559 24 GLU C O 1
ATOM 1675 N N . SER C 1 13 ? 41.61614 -7.72705 -17.72625 1.000 81.46355 25 SER C N 1
ATOM 1676 C CA . SER C 1 13 ? 41.96343 -8.30953 -16.44061 1.000 82.20303 25 SER C CA 1
ATOM 1677 C C . SER C 1 13 ? 40.70334 -8.76592 -15.71278 1.000 82.59937 25 SER C C 1
ATOM 1678 O O . SER C 1 13 ? 39.64260 -8.15030 -15.83173 1.000 79.70841 25 SER C O 1
ATOM 1681 N N . HIS C 1 14 ? 40.81717 -9.86502 -14.96618 1.000 95.71464 26 HIS C N 1
ATOM 1682 C CA . HIS C 1 14 ? 39.70890 -10.38648 -14.17055 1.000 94.41888 26 HIS C CA 1
ATOM 1683 C C . HIS C 1 14 ? 39.96412 -10.06134 -12.70832 1.000 97.97984 26 HIS C C 1
ATOM 1684 O O . HIS C 1 14 ? 40.99789 -10.44857 -12.15481 1.000 101.66333 26 HIS C O 1
ATOM 1691 N N . ALA C 1 15 ? 39.01816 -9.35937 -12.09268 1.000 86.67129 27 ALA C N 1
ATOM 1692 C CA . ALA C 1 15 ? 39.10946 -8.93173 -10.71020 1.000 79.56315 27 ALA C CA 1
ATOM 1693 C C . ALA C 1 15 ? 38.35421 -9.90564 -9.81444 1.000 77.77529 27 ALA C C 1
ATOM 1694 O O . ALA C 1 15 ? 37.48505 -10.65616 -10.26665 1.000 74.95494 27 ALA C O 1
ATOM 1696 N N . SER C 1 16 ? 38.72238 -9.90522 -8.53491 1.000 72.89746 28 SER C N 1
ATOM 1697 C CA . SER C 1 16 ? 38.10254 -10.75162 -7.52657 1.000 68.53942 28 SER C CA 1
ATOM 1698 C C . SER C 1 16 ? 37.76139 -9.87172 -6.33105 1.000 65.98621 28 SER C C 1
ATOM 1699 O O . SER C 1 16 ? 38.63917 -9.18454 -5.79644 1.000 65.41170 28 SER C O 1
ATOM 1702 N N . CYS C 1 17 ? 36.49726 -9.91640 -5.90141 1.000 63.99988 29 CYS C N 1
ATOM 1703 C CA . CYS C 1 17 ? 35.91112 -8.93340 -4.99111 1.000 59.87217 29 CYS C CA 1
ATOM 1704 C C . CYS C 1 17 ? 35.20200 -9.69894 -3.88951 1.000 62.84282 29 CYS C C 1
ATOM 1705 O O . CYS C 1 17 ? 34.35042 -10.53573 -4.20193 1.000 65.44394 29 CYS C O 1
ATOM 1708 N N . SER C 1 18 ? 35.55121 -9.43695 -2.61566 1.000 64.21366 30 SER C N 1
ATOM 1709 C CA . SER C 1 18 ? 34.98475 -10.19081 -1.49947 1.000 64.39145 30 SER C CA 1
ATOM 1710 C C . SER C 1 18 ? 34.33925 -9.39055 -0.37433 1.000 64.21824 30 SER C C 1
ATOM 1711 O O . SER C 1 18 ? 34.10281 -9.96545 0.69450 1.000 70.78987 30 SER C O 1
ATOM 1714 N N . CYS C 1 19 ? 34.06250 -8.10732 -0.54149 1.000 53.64865 31 CYS C N 1
ATOM 1715 C CA . CYS C 1 19 ? 33.44046 -7.33091 0.53127 1.000 50.59732 31 CYS C CA 1
ATOM 1716 C C . CYS C 1 19 ? 31.92175 -7.44956 0.39131 1.000 51.32077 31 CYS C C 1
ATOM 1717 O O . CYS C 1 19 ? 31.30155 -6.67962 -0.34046 1.000 50.84244 31 CYS C O 1
ATOM 1720 N N . GLU C 1 20 ? 31.29916 -8.30210 1.19714 1.000 47.65467 32 GLU C N 1
ATOM 1721 C CA . GLU C 1 20 ? 29.90632 -8.70120 1.01169 1.000 50.46087 32 GLU C CA 1
ATOM 1722 C C . GLU C 1 20 ? 28.94964 -7.99272 1.97968 1.000 48.05764 32 GLU C C 1
ATOM 1723 O O . GLU C 1 20 ? 29.33951 -7.51888 3.04813 1.000 46.82208 32 GLU C O 1
ATOM 1729 N N . CYS C 1 21 ? 27.67203 -7.93772 1.60741 1.000 45.00409 33 CYS C N 1
ATOM 1730 C CA . CYS C 1 21 ? 26.69271 -7.34572 2.50608 1.000 50.00740 33 CYS C CA 1
ATOM 1731 C C . CYS C 1 21 ? 26.41731 -8.33282 3.63707 1.000 54.97949 33 CYS C C 1
ATOM 1732 O O . CYS C 1 21 ? 26.30809 -9.54048 3.41081 1.000 58.89653 33 CYS C O 1
ATOM 1735 N N . VAL C 1 22 ? 26.27050 -7.81434 4.85364 1.000 53.52042 34 VAL C N 1
ATOM 1736 C CA . VAL C 1 22 ? 25.91084 -8.6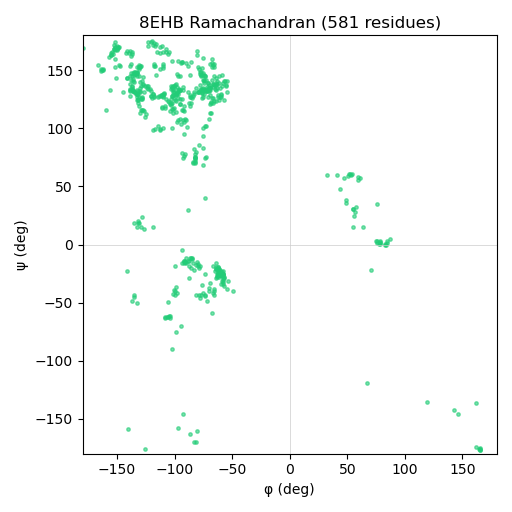5965 5.98917 1.000 56.32349 34 VAL C CA 1
ATOM 1737 C C . VAL C 1 22 ? 24.43192 -9.00985 5.96646 1.000 58.45020 34 VAL C C 1
ATOM 1738 O O . VAL C 1 22 ? 24.03600 -10.15320 6.20529 1.000 57.39806 34 VAL C O 1
ATOM 1742 N N . GLU C 1 23 ? 23.61025 -8.02418 5.67116 1.000 56.16113 35 GLU C N 1
ATOM 1743 C CA . GLU C 1 23 ? 22.17425 -8.11663 5.52265 1.000 55.61595 35 GLU C CA 1
ATOM 1744 C C . GLU C 1 23 ? 21.92565 -8.35894 4.03577 1.000 58.99385 35 GLU C C 1
ATOM 1745 O O . GLU C 1 23 ? 22.63728 -9.16320 3.42017 1.000 61.78359 35 GLU C O 1
ATOM 1751 N N . GLU C 1 24 ? 20.83467 -7.82657 3.49768 1.000 55.02028 36 GLU C N 1
ATOM 1752 C CA . GLU C 1 24 ? 20.43011 -8.12248 2.13098 1.000 55.28778 36 GLU C CA 1
ATOM 1753 C C . GLU C 1 24 ? 21.21998 -7.30733 1.10815 1.000 54.05854 36 GLU C C 1
ATOM 1754 O O . GLU C 1 24 ? 21.34840 -6.08213 1.23555 1.000 49.69775 36 GLU C O 1
ATOM 1760 N N . LYS C 1 25 ? 21.74196 -7.99339 0.08371 1.000 54.70382 37 LYS C N 1
ATOM 1761 C CA . LYS C 1 25 ? 22.33316 -7.29889 -1.05716 1.000 50.17173 37 LYS C CA 1
ATOM 1762 C C . LYS C 1 25 ? 21.21411 -6.72889 -1.90631 1.000 49.96153 37 LYS C C 1
ATOM 1763 O O . LYS C 1 25 ? 20.29134 -7.45289 -2.28494 1.000 52.98128 37 LYS C O 1
ATOM 1769 N N . ILE C 1 26 ? 21.31165 -5.44511 -2.23719 1.000 45.71528 38 ILE C N 1
ATOM 1770 C CA . ILE C 1 26 ? 20.26432 -4.77277 -2.99716 1.000 43.74562 38 ILE C CA 1
ATOM 1771 C C . ILE C 1 26 ? 20.80711 -4.47005 -4.38231 1.000 45.73515 38 ILE C C 1
ATOM 1772 O O . ILE C 1 26 ? 21.58467 -3.52012 -4.55999 1.000 41.11346 38 ILE C O 1
ATOM 1777 N N . PRO C 1 27 ? 20.45440 -5.27620 -5.37369 1.000 48.33384 39 PRO C N 1
ATOM 1778 C CA . PRO C 1 27 ? 20.97444 -5.05233 -6.72795 1.000 40.86066 39 PRO C CA 1
ATOM 1779 C C . PRO C 1 27 ? 20.45380 -3.75826 -7.33054 1.000 42.91310 39 PRO C C 1
ATOM 1780 O O . PRO C 1 27 ? 19.26394 -3.44287 -7.24451 1.000 41.87000 39 PRO C O 1
ATOM 1784 N N . ILE C 1 28 ? 21.35523 -3.03075 -7.99520 1.000 40.52751 40 ILE C N 1
ATOM 1785 C CA . ILE C 1 28 ? 21.00737 -1.77234 -8.64851 1.000 41.20827 40 ILE C CA 1
ATOM 1786 C C . ILE C 1 28 ? 20.91714 -1.99738 -10.14721 1.000 41.40715 40 ILE C C 1
ATOM 1787 O O . ILE C 1 28 ? 19.83563 -1.88618 -10.73957 1.000 41.14013 40 ILE C O 1
ATOM 1792 N N . VAL C 1 29 ? 22.04346 -2.36699 -10.75787 1.000 44.02078 41 VAL C N 1
ATOM 1793 C CA . VAL C 1 29 ? 22.12998 -2.56207 -12.20077 1.000 40.35656 41 VAL C CA 1
ATOM 1794 C C . VAL C 1 29 ? 23.37684 -3.38967 -12.46779 1.000 44.12330 41 VAL C C 1
ATOM 1795 O O . VAL C 1 29 ? 24.33618 -3.36509 -11.68666 1.000 39.33684 41 VAL C O 1
ATOM 1799 N N . THR C 1 30 ? 23.34175 -4.16146 -13.55655 1.000 44.79922 42 THR C N 1
ATOM 1800 C CA . THR C 1 30 ? 24.48278 -4.93023 -14.03712 1.000 45.45194 42 THR C CA 1
ATOM 1801 C C . THR C 1 30 ? 25.11936 -4.18792 -15.20585 1.000 45.67361 42 THR C C 1
ATOM 1802 O O . THR C 1 30 ? 24.41550 -3.70413 -16.10000 1.000 44.99629 42 THR C O 1
ATOM 1806 N N . LEU C 1 31 ? 26.44016 -4.03767 -15.15233 1.000 48.06079 43 LEU C N 1
ATOM 1807 C CA . LEU C 1 31 ? 27.20799 -3.34101 -16.17609 1.000 49.75848 43 LEU C CA 1
ATOM 1808 C C . LEU C 1 31 ? 27.88557 -4.32995 -17.11244 1.000 50.61987 43 LEU C C 1
ATOM 1809 O O . LEU C 1 31 ? 28.45225 -5.33123 -16.67299 1.000 46.94305 43 LEU C O 1
ATOM 1814 N N . LYS C 1 32 ? 27.80751 -4.03148 -18.40521 1.000 56.95159 44 LYS C N 1
ATOM 1815 C CA . LYS C 1 32 ? 28.42035 -4.80364 -19.48265 1.000 57.82218 44 LYS C CA 1
ATOM 1816 C C . LYS C 1 32 ? 29.21301 -3.87173 -20.39189 1.000 63.13250 44 LYS C C 1
ATOM 1817 O O . LYS C 1 32 ? 28.61589 -3.05998 -21.10727 1.000 65.63411 44 LYS C O 1
ATOM 1823 N N . ASN C 1 33 ? 30.54052 -4.01714 -20.41524 1.000 54.22355 45 ASN C N 1
ATOM 1824 C CA . ASN C 1 33 ? 31.40144 -3.21612 -21.27847 1.000 54.64659 45 ASN C CA 1
ATOM 1825 C C . ASN C 1 33 ? 31.03925 -1.73136 -21.18885 1.000 53.51258 45 ASN C C 1
ATOM 1826 O O . ASN C 1 33 ? 30.77897 -1.06513 -22.18626 1.000 52.67579 45 ASN C O 1
ATOM 1831 N N . GLU C 1 34 ? 31.09807 -1.20923 -19.96265 1.000 47.18584 46 GLU C N 1
ATOM 1832 C CA . GLU C 1 34 ? 30.76086 0.17766 -19.65962 1.000 47.39184 46 GLU C CA 1
ATOM 1833 C C . GLU C 1 34 ? 32.01593 1.02224 -19.59551 1.000 44.34738 46 GLU C C 1
ATOM 1834 O O . GLU C 1 34 ? 32.98993 0.63416 -18.94389 1.000 44.88424 46 GLU C O 1
ATOM 1840 N N . ASN C 1 35 ? 31.98155 2.17439 -20.26007 1.000 46.13911 47 ASN C N 1
ATOM 1841 C CA . ASN C 1 35 ? 33.04576 3.16854 -20.13973 1.000 43.65786 47 ASN C CA 1
ATOM 1842 C C . ASN C 1 35 ? 33.02587 3.82780 -18.77353 1.000 43.44178 47 ASN C C 1
ATOM 1843 O O . ASN C 1 35 ? 31.95990 4.17148 -18.25183 1.000 45.07425 47 ASN C O 1
ATOM 1848 N N . ALA C 1 36 ? 34.21099 4.00872 -18.19548 1.000 38.94027 48 ALA C N 1
ATOM 1849 C CA . ALA C 1 36 ? 34.33915 4.63761 -16.89117 1.000 37.71144 48 ALA C CA 1
ATOM 1850 C C . ALA C 1 36 ? 35.69400 5.33447 -16.79712 1.000 39.20866 48 ALA C C 1
ATOM 1851 O O . ALA C 1 36 ? 36.52693 5.25274 -17.69774 1.000 40.76273 48 ALA C O 1
ATOM 1853 N N . HIS C 1 37 ? 35.88684 6.05356 -15.70205 1.000 38.16166 49 HIS C N 1
ATOM 1854 C CA . HIS C 1 37 ? 37.16620 6.62110 -15.31246 1.000 37.63290 49 HIS C CA 1
ATOM 1855 C C . HIS C 1 37 ? 37.44258 6.25235 -13.86146 1.000 40.52975 49 HIS C C 1
ATOM 1856 O O . HIS C 1 37 ? 36.52526 6.23850 -13.02688 1.000 38.97965 49 HIS C O 1
ATOM 1863 N N . PHE C 1 38 ? 38.69097 5.91272 -13.56410 1.000 40.01033 50 PHE C N 1
ATOM 1864 C CA . PHE C 1 38 ? 39.09533 5.81118 -12.17284 1.000 38.10679 50 PHE C CA 1
ATOM 1865 C C . PHE C 1 38 ? 39.24450 7.19597 -11.56686 1.000 39.99583 50 PHE C C 1
ATOM 1866 O O . PHE C 1 38 ? 39.75848 8.12859 -12.19938 1.000 39.64835 50 PHE C O 1
ATOM 1874 N N . ARG C 1 39 ? 38.77501 7.33137 -10.33387 1.000 37.24767 51 ARG C N 1
ATOM 1875 C CA . ARG C 1 39 ? 38.83471 8.59499 -9.62128 1.000 39.55774 51 ARG C CA 1
ATOM 1876 C C . ARG C 1 39 ? 39.47553 8.34597 -8.27250 1.000 41.28706 51 ARG C C 1
ATOM 1877 O O . ARG C 1 39 ? 39.03521 7.46510 -7.53750 1.000 41.83457 51 ARG C O 1
ATOM 1885 N N . TYR C 1 40 ? 40.52816 9.08734 -7.95833 1.000 45.37315 52 TYR C N 1
ATOM 1886 C CA . TYR C 1 40 ? 41.16700 8.96053 -6.65800 1.000 47.60412 52 TYR C CA 1
ATOM 1887 C C . TYR C 1 40 ? 40.48352 9.86938 -5.64880 1.000 44.77294 52 TYR C C 1
ATOM 1888 O O . TYR C 1 40 ? 40.43077 11.08710 -5.83998 1.000 47.14139 52 TYR C O 1
ATOM 1905 N N . LYS C 1 42 ? 40.44186 11.71132 -2.27798 1.000 55.03987 54 LYS C N 1
ATOM 1906 C CA . LYS C 1 42 ? 41.50110 12.19446 -1.40799 1.000 55.96784 54 LYS C CA 1
ATOM 1907 C C . LYS C 1 42 ? 41.24044 11.86363 0.06060 1.000 66.51301 54 LYS C C 1
ATOM 1908 O O . LYS C 1 42 ? 42.15418 11.42790 0.77008 1.000 71.28798 54 LYS C O 1
ATOM 1914 N N . ARG C 1 43 ? 40.02174 12.06546 0.55744 1.000 64.32259 55 ARG C N 1
ATOM 1915 C CA . ARG C 1 43 ? 39.89740 11.84184 1.99297 1.000 71.08277 55 ARG C CA 1
ATOM 1916 C C . ARG C 1 43 ? 39.80033 10.35651 2.32932 1.000 66.97877 55 ARG C C 1
ATOM 1917 O O . ARG C 1 43 ? 40.42552 9.89319 3.28324 1.000 72.62535 55 ARG C O 1
ATOM 1925 N N . ARG C 1 44 ? 39.01121 9.59692 1.58392 1.000 64.55238 56 ARG C N 1
ATOM 1926 C CA . ARG C 1 44 ? 39.04248 8.14152 1.70047 1.000 60.22334 56 ARG C CA 1
ATOM 1927 C C . ARG C 1 44 ? 40.45128 7.58493 1.50080 1.000 59.20895 56 ARG C C 1
ATOM 1928 O O . ARG C 1 44 ? 40.84953 6.60574 2.14557 1.000 55.61966 56 ARG C O 1
ATOM 1936 N N . ASN C 1 45 ? 41.19842 8.16991 0.57260 1.000 62.53976 57 ASN C N 1
ATOM 1937 C CA . ASN C 1 45 ? 42.45941 7.60853 0.08956 1.000 65.74555 57 ASN C CA 1
ATOM 1938 C C . ASN C 1 45 ? 42.21440 6.22534 -0.51475 1.000 63.35010 57 ASN C C 1
ATOM 1939 O O . ASN C 1 45 ? 42.83067 5.22621 -0.13497 1.000 63.88787 57 ASN C O 1
ATOM 1944 N N . ASP C 1 46 ? 41.30776 6.18905 -1.48993 1.000 55.69302 58 ASP C N 1
ATOM 1945 C CA . ASP C 1 46 ? 40.97847 4.98147 -2.22799 1.000 50.32860 58 ASP C CA 1
ATOM 1946 C C . ASP C 1 46 ? 40.42462 5.39175 -3.58949 1.000 45.38849 58 ASP C C 1
ATOM 1947 O O . ASP C 1 46 ? 40.12884 6.56608 -3.83486 1.000 44.66283 58 ASP C O 1
ATOM 1952 N N . PHE C 1 47 ? 40.36125 4.42444 -4.49561 1.000 42.17621 59 PHE C N 1
ATOM 1953 C CA . PHE C 1 47 ? 39.90642 4.63588 -5.86685 1.000 41.42349 59 PHE C CA 1
ATOM 1954 C C . PHE C 1 47 ? 38.44733 4.24164 -6.07515 1.000 43.15716 59 PHE C C 1
ATOM 1955 O O . PHE C 1 47 ? 38.02828 3.15541 -5.65925 1.000 44.11325 59 PHE C O 1
ATOM 1963 N N . ALA C 1 48 ? 37.67271 5.15483 -6.66971 1.000 39.81697 60 ALA C N 1
ATOM 1964 C CA . ALA C 1 48 ? 36.30740 4.95346 -7.13727 1.000 35.04635 60 ALA C CA 1
ATOM 1965 C C . ALA C 1 48 ? 36.25902 4.96955 -8.66360 1.000 36.82646 60 ALA C C 1
ATOM 1966 O O . ALA C 1 48 ? 37.22731 5.33928 -9.33017 1.000 37.51846 60 ALA C O 1
ATOM 1968 N N . LEU C 1 49 ? 35.13433 4.50421 -9.21303 1.000 34.08665 61 LEU C N 1
ATOM 1969 C CA . LEU C 1 49 ? 34.88520 4.46595 -10.65186 1.000 34.22352 61 LEU C CA 1
ATOM 1970 C C . LEU C 1 49 ? 33.68628 5.34131 -10.97999 1.000 35.59801 61 LEU C C 1
ATOM 1971 O O . LEU C 1 49 ? 32.61826 5.16963 -10.38673 1.000 37.29947 61 LEU C O 1
ATOM 1976 N N . GLU C 1 50 ? 33.83964 6.25507 -11.93576 1.000 36.01268 62 GLU C N 1
ATOM 1977 C CA . GLU C 1 50 ? 32.71749 7.04471 -12.42928 1.000 34.78402 62 GLU C CA 1
ATOM 1978 C C . GLU C 1 50 ? 32.37920 6.56222 -13.82867 1.000 36.37133 62 GLU C C 1
ATOM 1979 O O . GLU C 1 50 ? 33.21474 6.65130 -14.72928 1.000 39.89174 62 GLU C O 1
ATOM 1985 N N . ILE C 1 51 ? 31.16391 6.06482 -14.01331 1.000 34.56768 63 ILE C N 1
ATOM 1986 C CA . ILE C 1 51 ? 30.77266 5.48678 -15.28813 1.000 36.50503 63 ILE C CA 1
ATOM 1987 C C . ILE C 1 51 ? 30.16900 6.55663 -16.19426 1.000 40.31908 63 ILE C C 1
ATOM 1988 O O . ILE C 1 51 ? 29.70161 7.61617 -15.75325 1.000 37.76753 63 ILE C O 1
ATOM 1993 N N . GLU C 1 52 ? 30.23950 6.28759 -17.50328 1.000 44.04906 64 GLU C N 1
ATOM 1994 C CA . GLU C 1 52 ? 29.70154 7.21234 -18.49702 1.000 43.21777 64 GLU C CA 1
ATOM 1995 C C . GLU C 1 52 ? 28.18164 7.31973 -18.37393 1.000 43.88480 64 GLU C C 1
ATOM 1996 O O . GLU C 1 52 ? 27.63041 8.42683 -18.41098 1.000 44.00651 64 GLU C O 1
ATOM 2002 N N . ASN C 1 53 ? 27.49791 6.19451 -18.13093 1.000 42.59166 65 ASN C N 1
ATOM 2003 C CA . ASN C 1 53 ? 26.03425 6.16356 -18.05930 1.000 43.86957 65 ASN C CA 1
ATOM 2004 C C . ASN C 1 53 ? 25.54065 6.62754 -16.69424 1.000 43.63701 65 ASN C C 1
ATOM 2005 O O . ASN C 1 53 ? 25.17473 5.83103 -15.82506 1.000 44.17171 65 ASN C O 1
ATOM 2010 N N . LYS C 1 54 ? 25.52712 7.95136 -16.51329 1.000 44.70197 66 LYS C N 1
ATOM 2011 C CA . LYS C 1 54 ? 25.11267 8.52171 -15.23558 1.000 43.01032 66 LYS C CA 1
ATOM 2012 C C . LYS C 1 54 ? 23.68496 8.12632 -14.85794 1.000 38.18439 66 LYS C C 1
ATOM 2013 O O . LYS C 1 54 ? 23.40054 7.93427 -13.67137 1.000 40.14039 66 LYS C O 1
ATOM 2019 N N . GLU C 1 55 ? 22.79820 7.93298 -15.83938 1.000 38.68017 67 GLU C N 1
ATOM 2020 C CA . GLU C 1 55 ? 21.39138 7.66778 -15.54522 1.000 39.72623 67 GLU C CA 1
ATOM 2021 C C . GLU C 1 55 ? 21.15091 6.32463 -14.86031 1.000 42.60878 67 GLU C C 1
ATOM 2022 O O . GLU C 1 55 ? 20.11018 6.15535 -14.20831 1.000 46.63524 67 GLU C O 1
ATOM 2028 N N . LEU C 1 56 ? 22.09615 5.39045 -14.92743 1.000 39.40752 68 LEU C N 1
ATOM 2029 C CA . LEU C 1 56 ? 21.86754 4.07138 -14.35178 1.000 39.43268 68 LEU C CA 1
ATOM 2030 C C . LEU C 1 56 ? 22.21307 4.02105 -12.88313 1.000 38.06405 68 LEU C C 1
ATOM 2031 O O . LEU C 1 56 ? 21.78146 3.10721 -12.18378 1.000 39.16093 68 LEU C O 1
ATOM 2036 N N . VAL C 1 57 ? 23.01752 4.95372 -12.41366 1.000 38.86466 69 VAL C N 1
ATOM 2037 C CA . VAL C 1 57 ? 23.44994 4.94575 -11.02841 1.000 36.90828 69 VAL C CA 1
ATOM 2038 C C . VAL C 1 57 ? 23.18026 6.32191 -10.46620 1.000 33.48591 69 VAL C C 1
ATOM 2039 O O . VAL C 1 57 ? 23.70032 6.67323 -9.40792 1.000 35.01930 69 VAL C O 1
ATOM 2043 N N . ARG C 1 58 ? 22.36754 7.10526 -11.17759 1.000 35.16490 70 ARG C N 1
ATOM 2044 C CA . ARG C 1 58 ? 22.02370 8.45282 -10.74184 1.000 41.26841 70 ARG C CA 1
ATOM 2045 C C . ARG C 1 58 ? 23.28946 9.27603 -10.49024 1.000 39.50033 70 ARG C C 1
ATOM 2046 O O . ARG C 1 58 ? 23.34182 10.12864 -9.60055 1.000 36.97599 70 ARG C O 1
ATOM 2054 N N . GLY C 1 59 ? 24.33570 8.96335 -11.24069 1.000 35.26911 71 GLY C N 1
ATOM 2055 C CA . GLY C 1 59 ? 25.59193 9.65004 -11.15293 1.000 34.38775 71 GLY C CA 1
ATOM 2056 C C . GLY C 1 59 ? 26.48018 9.27699 -9.99494 1.000 35.81088 71 GLY C C 1
ATOM 2057 O O . GLY C 1 59 ? 27.55174 9.86688 -9.86538 1.000 33.85758 71 GLY C O 1
ATOM 2058 N N . LEU C 1 60 ? 26.10708 8.31284 -9.15490 1.000 34.80388 72 LEU C N 1
ATOM 2059 C CA . LEU C 1 60 ? 26.94791 8.03160 -7.99958 1.000 31.84503 72 LEU C CA 1
ATOM 2060 C C . LEU C 1 60 ? 28.20064 7.26644 -8.41418 1.000 34.36542 72 LEU C C 1
ATOM 2061 O O . LEU C 1 60 ? 28.15005 6.36019 -9.24888 1.000 33.38882 72 LEU C O 1
ATOM 2066 N N . TYR C 1 61 ? 29.32278 7.59862 -7.78534 1.000 33.55752 73 TYR C N 1
ATOM 2067 C CA . TYR C 1 61 ? 30.54523 6.85298 -8.02029 1.000 31.39068 73 TYR C CA 1
ATOM 2068 C C . TYR C 1 61 ? 30.38908 5.42876 -7.48854 1.000 36.49074 73 TYR C C 1
ATOM 2069 O O . TYR C 1 61 ? 29.59731 5.17177 -6.57743 1.000 34.07267 73 TYR C O 1
ATOM 2078 N N . LEU C 1 62 ? 31.15731 4.49995 -8.06081 1.000 30.67863 74 LEU C N 1
ATOM 2079 C CA . LEU C 1 62 ? 31.10765 3.08969 -7.69257 1.000 30.66894 74 LEU C CA 1
ATOM 2080 C C . LEU C 1 62 ? 32.38672 2.69966 -6.95587 1.000 34.55466 74 LEU C C 1
ATOM 2081 O O . LEU C 1 62 ? 33.48886 3.01997 -7.41356 1.000 34.34335 74 LEU C O 1
ATOM 2086 N N . ILE C 1 63 ? 32.25048 2.05424 -5.80023 1.000 34.18284 75 ILE C N 1
ATOM 2087 C CA . ILE C 1 63 ? 33.40390 1.63710 -5.00225 1.000 35.00213 75 ILE C CA 1
ATOM 2088 C C . ILE C 1 63 ? 33.66978 0.15473 -5.21637 1.000 35.64212 75 ILE C C 1
ATOM 2089 O O . ILE C 1 63 ? 32.81194 -0.67442 -4.87643 1.000 33.58788 75 ILE C O 1
ATOM 2094 N N . PRO C 1 64 ? 34.81503 -0.22706 -5.76647 1.000 35.57857 76 PRO C N 1
ATOM 2095 C CA . PRO C 1 64 ? 35.15417 -1.66386 -5.87129 1.000 37.87363 76 PRO C CA 1
ATOM 2096 C C . PRO C 1 64 ? 35.58259 -2.22929 -4.52137 1.000 37.58261 76 PRO C C 1
ATOM 2097 O O . PRO C 1 64 ? 36.72075 -2.62905 -4.31513 1.000 40.71257 76 PRO C O 1
ATOM 2101 N N . ARG C 1 65 ? 34.64806 -2.32799 -3.57915 1.000 41.94129 77 ARG C N 1
ATOM 2102 C CA . ARG C 1 65 ? 34.99017 -2.76840 -2.22639 1.000 40.86795 77 ARG C CA 1
ATOM 2103 C C . ARG C 1 65 ? 35.55794 -4.17828 -2.22856 1.000 41.32451 77 ARG C C 1
ATOM 2104 O O . ARG C 1 65 ? 34.92930 -5.11097 -2.73181 1.000 40.93652 77 ARG C O 1
ATOM 2112 N N . GLY C 1 66 ? 36.75282 -4.32354 -1.66574 1.000 42.08794 78 GLY C N 1
ATOM 2113 C CA . GLY C 1 66 ? 37.38357 -5.61050 -1.54370 1.000 44.82091 78 GLY C CA 1
ATOM 2114 C C . GLY C 1 66 ? 38.03041 -6.14656 -2.79880 1.000 48.67276 78 GLY C C 1
ATOM 2115 O O . GLY C 1 66 ? 38.60403 -7.23708 -2.75072 1.000 50.17115 78 GLY C O 1
ATOM 2116 N N . CYS C 1 67 ? 37.98636 -5.41821 -3.91582 1.000 52.79857 79 CYS C N 1
ATOM 2117 C CA . CYS C 1 67 ? 38.52655 -5.94389 -5.16700 1.000 57.81705 79 CYS C CA 1
ATOM 2118 C C . CYS C 1 67 ? 40.03354 -5.73602 -5.23432 1.000 60.85361 79 CYS C C 1
ATOM 2119 O O . CYS C 1 67 ? 40.52253 -4.62846 -4.98967 1.000 61.71794 79 CYS C O 1
ATOM 2122 N N . ASP C 1 68 ? 40.76830 -6.79302 -5.58254 1.000 71.53585 80 ASP C N 1
ATOM 2123 C CA . ASP C 1 68 ? 42.21174 -6.68837 -5.80408 1.000 78.87158 80 ASP C CA 1
ATOM 2124 C C . ASP C 1 68 ? 42.47948 -6.08944 -7.18216 1.000 80.53249 80 ASP C C 1
ATOM 2125 O O . ASP C 1 68 ? 42.63959 -6.80524 -8.17029 1.000 81.44803 80 ASP C O 1
ATOM 2130 N N . ILE C 1 69 ? 42.49092 -4.76459 -7.26541 1.000 72.19193 81 ILE C N 1
ATOM 2131 C CA . ILE C 1 69 ? 42.73560 -4.12334 -8.55400 1.000 66.54642 81 ILE C CA 1
ATOM 2132 C C . ILE C 1 69 ? 44.23996 -4.02926 -8.79897 1.000 62.88012 81 ILE C C 1
ATOM 2133 O O . ILE C 1 69 ? 44.98713 -3.54514 -7.93399 1.000 62.48526 81 ILE C O 1
ATOM 2138 N N . PRO C 1 70 ? 44.72138 -4.49896 -9.94653 1.000 62.33984 82 PRO C N 1
ATOM 2139 C CA . PRO C 1 70 ? 46.14665 -4.35645 -10.28095 1.000 64.65505 82 PRO C CA 1
ATOM 2140 C C . PRO C 1 70 ? 46.56797 -2.89224 -10.35892 1.000 62.39328 82 PRO C C 1
ATOM 2141 O O . PRO C 1 70 ? 45.79233 -2.02876 -10.77537 1.000 58.76672 82 PRO C O 1
ATOM 2145 N N . LYS C 1 71 ? 47.81388 -2.62289 -9.94328 1.000 66.28122 83 LYS C N 1
ATOM 2146 C CA . LYS C 1 71 ? 48.33859 -1.25918 -9.82434 1.000 65.80491 83 LYS C CA 1
ATOM 2147 C C . LYS C 1 71 ? 48.29017 -0.48151 -11.13774 1.000 63.95191 83 LYS C C 1
ATOM 2148 O O . LYS C 1 71 ? 48.24357 0.75390 -11.11253 1.000 62.54165 83 LYS C O 1
ATOM 2154 N N . LYS C 1 72 ? 48.29922 -1.17316 -12.28167 1.000 61.07408 84 LYS C N 1
ATOM 2155 C CA . LYS C 1 72 ? 48.24774 -0.50302 -13.57933 1.000 56.43459 84 LYS C CA 1
ATOM 2156 C C . LYS C 1 72 ? 46.96434 0.29859 -13.77493 1.000 61.00268 84 LYS C C 1
ATOM 2157 O O . LYS C 1 72 ? 46.94734 1.25368 -14.55756 1.000 64.09796 84 LYS C O 1
ATOM 2163 N N . TYR C 1 73 ? 45.88802 -0.05812 -13.07434 1.000 58.01267 85 TYR C N 1
ATOM 2164 C CA . TYR C 1 73 ? 44.62527 0.65852 -13.18669 1.000 58.03780 85 TYR C CA 1
ATOM 2165 C C . TYR C 1 73 ? 44.47080 1.75067 -12.14553 1.000 57.11711 85 TYR C C 1
ATOM 2166 O O . TYR C 1 73 ? 43.61125 2.62166 -12.30566 1.000 52.31213 85 TYR C O 1
ATOM 2175 N N . LYS C 1 74 ? 45.28005 1.73163 -11.08867 1.000 60.17089 86 LYS C N 1
ATOM 2176 C CA . LYS C 1 74 ? 45.13027 2.69664 -10.00602 1.000 53.64852 86 LYS C CA 1
ATOM 2177 C C . LYS C 1 74 ? 45.82384 4.00075 -10.39354 1.000 52.66059 86 LYS C C 1
ATOM 2178 O O . LYS C 1 74 ? 46.85798 4.38594 -9.84827 1.000 55.18763 86 LYS C O 1
ATOM 2184 N N . GLU C 1 75 ? 45.22136 4.69351 -11.35768 1.000 53.20196 87 GLU C N 1
ATOM 2185 C CA . GLU C 1 75 ? 45.68908 6.00976 -11.76557 1.000 52.06629 87 GLU C CA 1
ATOM 2186 C C . GLU C 1 75 ? 44.49800 6.94861 -11.85641 1.000 47.81668 87 GLU C C 1
ATOM 2187 O O . GLU C 1 75 ? 43.50661 6.63553 -12.52453 1.000 44.26905 87 GLU C O 1
ATOM 2193 N N . ASP C 1 76 ? 44.62428 8.11162 -11.21651 1.000 47.84692 88 ASP C N 1
ATOM 2194 C CA . ASP C 1 76 ? 43.55398 9.09812 -11.18828 1.000 48.16475 88 ASP C CA 1
ATOM 2195 C C . ASP C 1 76 ? 43.17346 9.48410 -12.60666 1.000 43.96683 88 ASP C C 1
ATOM 2196 O O . ASP C 1 76 ? 44.01518 9.95456 -13.36856 1.000 45.61297 88 ASP C O 1
ATOM 2201 N N . GLY C 1 77 ? 41.89477 9.34377 -12.94218 1.000 45.18540 89 GLY C N 1
ATOM 2202 C CA . GLY C 1 77 ? 41.42346 9.70825 -14.25929 1.000 42.49405 89 GLY C CA 1
ATOM 2203 C C . GLY C 1 77 ? 41.57606 8.65298 -15.32736 1.000 41.64407 89 GLY C C 1
ATOM 2204 O O . GLY C 1 77 ? 41.17371 8.90018 -16.46629 1.000 43.86902 89 GLY C O 1
ATOM 2205 N N . LEU C 1 78 ? 42.09188 7.47500 -15.00344 1.000 43.68840 90 LEU C N 1
ATOM 2206 C CA . LEU C 1 78 ? 42.39537 6.48994 -16.04924 1.000 44.95387 90 LEU C CA 1
ATOM 2207 C C . LEU C 1 78 ? 41.11000 6.05087 -16.73441 1.000 44.80150 90 LEU C C 1
ATOM 2208 O O . LEU C 1 78 ? 40.17270 5.62335 -16.04748 1.000 44.28484 90 LEU C O 1
ATOM 2213 N N . PRO C 1 79 ? 40.99607 6.18264 -18.05803 1.000 43.42305 91 PRO C N 1
ATOM 2214 C CA . PRO C 1 79 ? 39.80504 5.67063 -18.75517 1.000 42.54279 91 PRO C CA 1
ATOM 2215 C C . PRO C 1 79 ? 39.81227 4.14873 -18.78326 1.000 43.80782 91 PRO C C 1
ATOM 2216 O O . PRO C 1 79 ? 40.83910 3.52133 -19.04155 1.000 44.98053 91 PRO C O 1
ATOM 2220 N N . VAL C 1 80 ? 38.67412 3.54703 -18.45260 1.000 44.02149 92 VAL C N 1
ATOM 2221 C CA . VAL C 1 80 ? 38.57408 2.09412 -18.40599 1.000 46.08578 92 VAL C CA 1
ATOM 2222 C C . VAL C 1 80 ? 37.21131 1.65771 -18.92212 1.000 45.83141 92 VAL C C 1
ATOM 2223 O O . VAL C 1 80 ? 36.28370 2.45896 -19.05297 1.000 44.01223 92 VAL C O 1
ATOM 2227 N N . ILE C 1 81 ? 37.11399 0.36115 -19.22109 1.000 46.94140 93 ILE C N 1
ATOM 2228 C CA . ILE C 1 81 ? 35.87282 -0.31447 -19.58369 1.000 46.48302 93 ILE C CA 1
ATOM 2229 C C . ILE C 1 81 ? 35.64703 -1.41473 -18.56443 1.000 47.49756 93 ILE C C 1
ATOM 2230 O O . ILE C 1 81 ? 36.54269 -2.22880 -18.32412 1.000 50.03885 93 ILE C O 1
ATOM 2235 N N . ILE C 1 82 ? 34.46848 -1.45090 -17.96991 1.000 47.06608 94 ILE C N 1
ATOM 2236 C CA . ILE C 1 82 ? 34.25082 -2.33809 -16.83749 1.000 48.84820 94 ILE C CA 1
ATOM 2237 C C . ILE C 1 82 ? 32.98614 -3.14311 -17.05254 1.000 47.46376 94 ILE C C 1
ATOM 2238 O O . ILE C 1 82 ? 32.05747 -2.72374 -17.75121 1.000 50.41226 94 ILE C O 1
ATOM 2243 N N . SER C 1 83 ? 32.96501 -4.31209 -16.43932 1.000 48.18274 95 SER C N 1
ATOM 2244 C CA . SER C 1 83 ? 31.76393 -5.10772 -16.31038 1.000 49.20047 95 SER C CA 1
ATOM 2245 C C . SER C 1 83 ? 31.64936 -5.52227 -14.85394 1.000 49.62921 95 SER C C 1
ATOM 2246 O O . SER C 1 83 ? 32.66273 -5.75299 -14.18200 1.000 47.84686 95 SER C O 1
ATOM 2249 N N . GLY C 1 84 ? 30.42182 -5.58739 -14.36309 1.000 47.43370 96 GLY C N 1
ATOM 2250 C CA . GLY C 1 84 ? 30.20136 -6.09507 -13.02694 1.000 46.32984 96 GLY C CA 1
ATOM 2251 C C . GLY C 1 84 ? 28.82087 -5.75042 -12.51983 1.000 45.51437 96 GLY C C 1
ATOM 2252 O O . GLY C 1 84 ? 27.99453 -5.15983 -13.22107 1.000 44.47568 96 GLY C O 1
ATOM 2253 N N . GLU C 1 85 ? 28.60037 -6.12237 -11.26392 1.000 42.17069 97 GLU C N 1
ATOM 2254 C CA . GLU C 1 85 ? 27.31077 -5.96641 -10.60343 1.000 43.38520 97 GLU C CA 1
ATOM 2255 C C . GLU C 1 85 ? 27.35451 -4.76669 -9.66206 1.000 40.27148 97 GLU C C 1
ATOM 2256 O O . GLU C 1 85 ? 28.21230 -4.69955 -8.77836 1.000 38.93358 97 GLU C O 1
ATOM 2262 N N . VAL C 1 86 ? 26.46701 -3.80411 -9.87858 1.000 41.37033 98 VAL C N 1
ATOM 2263 C CA . VAL C 1 86 ? 26.35512 -2.64896 -8.99446 1.000 39.74234 98 VAL C CA 1
ATOM 2264 C C . VAL C 1 86 ? 25.26329 -2.92850 -7.97885 1.000 37.99773 98 VAL C C 1
ATOM 2265 O O . VAL C 1 86 ? 24.16301 -3.36129 -8.33314 1.000 39.33323 98 VAL C O 1
ATOM 2269 N N . PHE C 1 87 ? 25.55139 -2.67542 -6.71283 1.000 39.50202 99 PHE C N 1
ATOM 2270 C CA . PHE C 1 87 ? 24.59226 -3.03304 -5.67813 1.000 38.11453 99 PHE C CA 1
ATOM 2271 C C . PHE C 1 87 ? 24.75558 -2.10376 -4.48958 1.000 35.63902 99 PHE C C 1
ATOM 2272 O O . PHE C 1 87 ? 25.69322 -1.30922 -4.41490 1.000 33.18550 99 PHE C O 1
ATOM 2280 N N . ASP C 1 88 ? 23.80153 -2.19853 -3.56861 1.000 39.37197 100 ASP C N 1
ATOM 2281 C CA . ASP C 1 88 ? 23.89801 -1.57538 -2.26576 1.000 35.65114 100 ASP C CA 1
ATOM 2282 C C . ASP C 1 88 ? 23.74315 -2.66420 -1.20127 1.000 41.61668 100 ASP C C 1
ATOM 2283 O O . ASP C 1 88 ? 23.50950 -3.83573 -1.51458 1.000 42.04589 100 ASP C O 1
ATOM 2288 N N . CYS C 1 89 ? 23.91983 -2.29669 0.06747 1.000 38.79967 101 CYS C N 1
ATOM 2289 C CA . CYS C 1 89 ? 23.71026 -3.21956 1.17516 1.000 44.34158 101 CYS C CA 1
ATOM 2290 C C . CYS C 1 89 ? 22.65115 -2.63901 2.09092 1.000 42.48642 101 CYS C C 1
ATOM 2291 O O . CYS C 1 89 ? 22.70207 -1.45189 2.41165 1.000 39.81130 101 CYS C O 1
ATOM 2294 N N . SER C 1 90 ? 21.68822 -3.47442 2.49606 1.000 45.66621 102 SER C N 1
ATOM 2295 C CA . SER C 1 90 ? 20.55026 -2.96825 3.26719 1.000 45.96958 102 SER C CA 1
ATOM 2296 C C . SER C 1 90 ? 20.96156 -2.40476 4.61918 1.000 45.31697 102 SER C C 1
ATOM 2297 O O . SER C 1 90 ? 20.31301 -1.48047 5.11008 1.000 46.57725 102 SER C O 1
ATOM 2300 N N . GLU C 1 91 ? 22.05114 -2.90345 5.21292 1.000 46.63496 103 GLU C N 1
ATOM 2301 C CA . GLU C 1 91 ? 22.50597 -2.39269 6.50583 1.000 45.49807 103 GLU C CA 1
ATOM 2302 C C . GLU C 1 91 ? 22.85942 -0.90941 6.43849 1.000 43.75604 103 GLU C C 1
ATOM 2303 O O . GLU C 1 91 ? 22.84063 -0.21604 7.46385 1.000 41.94147 103 GLU C O 1
ATOM 2309 N N . TYR C 1 92 ? 23.23979 -0.40911 5.26206 1.000 41.71381 104 TYR C N 1
ATOM 2310 C CA . TYR C 1 92 ? 23.48916 1.02585 5.11279 1.000 42.22836 104 TYR C CA 1
ATOM 2311 C C . TYR C 1 92 ? 22.21783 1.79222 4.75497 1.000 44.55563 104 TYR C C 1
ATOM 2312 O O . TYR C 1 92 ? 22.21820 3.02819 4.78486 1.000 43.96406 104 TYR C O 1
ATOM 2321 N N . ILE C 1 93 ? 21.16853 1.08265 4.34473 1.000 43.85544 105 ILE C N 1
ATOM 2322 C CA . ILE C 1 93 ? 19.85288 1.69404 4.07380 1.000 44.50203 105 ILE C CA 1
ATOM 2323 C C . ILE C 1 93 ? 19.05752 1.59059 5.37175 1.000 45.55996 105 ILE C C 1
ATOM 2324 O O . ILE C 1 93 ? 18.15138 0.76812 5.53877 1.000 51.15366 105 ILE C O 1
ATOM 2329 N N . LYS C 1 94 ? 19.42177 2.42826 6.32991 1.000 42.13031 106 LYS C N 1
ATOM 2330 C CA . LYS C 1 94 ? 18.67008 2.50669 7.56939 1.000 48.57036 106 LYS C CA 1
ATOM 2331 C C . LYS C 1 94 ? 18.53128 3.97516 7.92386 1.000 47.93480 106 LYS C C 1
ATOM 2332 O O . LYS C 1 94 ? 19.44624 4.76874 7.66220 1.000 45.74317 106 LYS C O 1
ATOM 2338 N N . PRO C 1 95 ? 17.39338 4.35169 8.50749 1.000 47.60839 107 PRO C N 1
ATOM 2339 C CA . PRO C 1 95 ? 17.14933 5.76798 8.82051 1.000 49.21012 107 PRO C CA 1
ATOM 2340 C C . PRO C 1 95 ? 18.20175 6.36505 9.71994 1.000 50.13205 107 PRO C C 1
ATOM 2341 O O . PRO C 1 95 ? 18.45481 7.57293 9.65200 1.000 50.90995 107 PRO C O 1
ATOM 2345 N N . TRP C 1 96 ? 18.79730 5.56068 10.59083 1.000 50.54162 108 TRP C N 1
ATOM 2346 C CA . TRP C 1 96 ? 19.81272 6.05708 11.50588 1.000 51.90425 108 TRP C CA 1
ATOM 2347 C C . TRP C 1 96 ? 21.19788 6.18825 10.87134 1.000 49.90869 108 TRP C C 1
ATOM 2348 O O . TRP C 1 96 ? 22.04999 6.85965 11.44949 1.000 51.23728 108 TRP C O 1
ATOM 2359 N N . ILE C 1 97 ? 21.44495 5.58766 9.70418 1.000 47.14102 109 ILE C N 1
ATOM 2360 C CA . ILE C 1 97 ? 22.77271 5.57283 9.08694 1.000 50.18933 109 ILE C CA 1
ATOM 2361 C C . ILE C 1 97 ? 23.00705 6.84405 8.26785 1.000 52.77270 109 ILE C C 1
ATOM 2362 O O . ILE C 1 97 ? 22.17655 7.21432 7.42631 1.000 44.56044 109 ILE C O 1
ATOM 2367 N N . LYS C 1 98 ? 24.10222 7.55385 8.55090 1.000 48.58671 110 LYS C N 1
ATOM 2368 C CA . LYS C 1 98 ? 24.62754 8.56547 7.63413 1.000 54.35472 110 LYS C CA 1
ATOM 2369 C C . LYS C 1 98 ? 25.78474 7.99006 6.81679 1.000 48.07610 110 LYS C C 1
ATOM 2370 O O . LYS C 1 98 ? 26.78565 7.54363 7.37531 1.000 51.47629 110 LYS C O 1
ATOM 2376 N N . ARG C 1 99 ? 25.66937 8.04274 5.50142 1.000 48.53085 111 ARG C N 1
ATOM 2377 C CA . ARG C 1 99 ? 26.60475 7.34435 4.63727 1.000 52.71509 111 ARG C CA 1
ATOM 2378 C C . ARG C 1 99 ? 27.13557 8.25548 3.54054 1.000 54.14842 111 ARG C C 1
ATOM 2379 O O . ARG C 1 99 ? 26.48533 9.22116 3.12490 1.000 50.04926 111 ARG C O 1
ATOM 2387 N N . ASP C 1 100 ? 28.32685 7.91009 3.07063 1.000 60.64543 112 ASP C N 1
ATOM 2388 C CA . ASP C 1 100 ? 28.88274 8.51158 1.86556 1.000 59.09751 112 ASP C CA 1
ATOM 2389 C C . ASP C 1 100 ? 28.03190 8.08236 0.67159 1.000 55.42153 112 ASP C C 1
ATOM 2390 O O . ASP C 1 100 ? 27.85446 6.87826 0.45238 1.000 51.15996 112 ASP C O 1
ATOM 2395 N N . PRO C 1 101 ? 27.51133 9.02059 -0.14401 1.000 52.60707 113 PRO C N 1
ATOM 2396 C CA . PRO C 1 101 ? 26.64712 8.60720 -1.26519 1.000 51.84108 113 PRO C CA 1
ATOM 2397 C C . PRO C 1 101 ? 27.44564 7.94972 -2.39970 1.000 43.41303 113 PRO C C 1
ATOM 2398 O O . PRO C 1 101 ? 28.06243 8.61732 -3.22946 1.000 45.51305 113 PRO C O 1
ATOM 2402 N N . VAL C 1 102 ? 27.37802 6.62042 -2.44780 1.000 43.09603 114 VAL C N 1
ATOM 2403 C CA . VAL C 1 102 ? 28.11057 5.80381 -3.40301 1.000 40.17789 114 VAL C CA 1
ATOM 2404 C C . VAL C 1 102 ? 27.36627 4.48690 -3.51826 1.000 39.41277 114 VAL C C 1
ATOM 2405 O O . VAL C 1 102 ? 26.58368 4.12826 -2.64356 1.000 40.89478 114 VAL C O 1
ATOM 2409 N N . TYR C 1 103 ? 27.62577 3.75057 -4.59309 1.000 34.12130 115 TYR C N 1
ATOM 2410 C CA . TYR C 1 103 ? 27.19734 2.36714 -4.70802 1.000 31.19626 115 TYR C CA 1
ATOM 2411 C C . TYR C 1 103 ? 28.43590 1.49690 -4.70933 1.000 30.93382 115 TYR C C 1
ATOM 2412 O O . TYR C 1 103 ? 29.55581 1.98363 -4.76533 1.000 34.40732 115 TYR C O 1
ATOM 2421 N N . PHE C 1 104 ? 28.23620 0.20064 -4.59621 1.000 33.92036 116 PHE C N 1
ATOM 2422 C CA . PHE C 1 104 ? 29.35170 -0.71763 -4.62512 1.000 35.74392 116 PHE C CA 1
ATOM 2423 C C . PHE C 1 104 ? 29.26139 -1.47868 -5.93054 1.000 33.08341 116 PHE C C 1
ATOM 2424 O O . PHE C 1 104 ? 28.17517 -1.62600 -6.50237 1.000 33.24978 116 PHE C O 1
ATOM 2432 N N . ILE C 1 105 ? 30.41729 -1.91737 -6.41722 1.000 36.14343 117 ILE C N 1
ATOM 2433 C CA . ILE C 1 105 ? 30.49360 -2.70547 -7.64143 1.000 39.59233 117 ILE C CA 1
ATOM 2434 C C . ILE C 1 105 ? 31.32652 -3.93905 -7.37691 1.000 36.79501 117 ILE C C 1
ATOM 2435 O O . ILE C 1 105 ? 32.41117 -3.85451 -6.79709 1.000 37.00665 117 ILE C O 1
ATOM 2440 N N . LYS C 1 106 ? 30.80555 -5.07878 -7.78308 1.000 38.50892 118 LYS C N 1
ATOM 2441 C CA . LYS C 1 106 ? 31.58622 -6.29807 -7.89670 1.000 43.72373 118 LYS C CA 1
ATOM 2442 C C . LYS C 1 106 ? 32.11305 -6.34808 -9.33287 1.000 44.17940 118 LYS C C 1
ATOM 2443 O O . LYS C 1 106 ? 31.34864 -6.58617 -10.26774 1.000 44.29842 118 LYS C O 1
ATOM 2449 N N . LEU C 1 107 ? 33.40381 -6.06566 -9.52709 1.000 42.13810 119 LEU C N 1
ATOM 2450 C CA . LEU C 1 107 ? 33.97199 -6.08303 -10.87492 1.000 49.25183 119 LEU C CA 1
ATOM 2451 C C . LEU C 1 107 ? 34.14447 -7.51412 -11.36334 1.000 53.21172 119 LEU C C 1
ATOM 2452 O O . LEU C 1 107 ? 34.67180 -8.37080 -10.64406 1.000 56.47633 119 LEU C O 1
ATOM 2457 N N . SER C 1 108 ? 33.71655 -7.77896 -12.58999 1.000 51.50037 120 SER C N 1
ATOM 2458 C CA . SER C 1 108 ? 34.07141 -9.05406 -13.19358 1.000 54.56490 120 SER C CA 1
ATOM 2459 C C . SER C 1 108 ? 35.24548 -8.92698 -14.15017 1.000 56.98826 120 SER C C 1
ATOM 2460 O O . SER C 1 108 ? 36.14199 -9.76627 -14.12449 1.000 67.49979 120 SER C O 1
ATOM 2463 N N . THR C 1 109 ? 35.26062 -7.88799 -14.98386 1.000 54.04675 121 THR C N 1
ATOM 2464 C CA . THR C 1 109 ? 36.38035 -7.59189 -15.86837 1.000 58.32869 121 THR C CA 1
ATOM 2465 C C . THR C 1 109 ? 36.68335 -6.09667 -15.84919 1.000 57.86264 121 THR C C 1
ATOM 2466 O O . THR C 1 109 ? 35.78677 -5.26602 -15.67765 1.000 54.64116 121 THR C O 1
ATOM 2470 N N . ILE C 1 110 ? 37.96065 -5.75838 -16.01507 1.000 59.83522 122 ILE C N 1
ATOM 2471 C CA . ILE C 1 110 ? 38.38614 -4.37782 -16.23413 1.000 57.54251 122 ILE C CA 1
ATOM 2472 C C . ILE C 1 110 ? 39.44065 -4.33855 -17.33971 1.000 61.11052 122 ILE C C 1
ATOM 2473 O O . ILE C 1 110 ? 40.38612 -5.13359 -17.34227 1.000 63.29180 122 ILE C O 1
ATOM 2478 N N . LYS C 1 111 ? 39.27514 -3.40406 -18.27301 1.000 54.96403 123 LYS C N 1
ATOM 2479 C CA . LYS C 1 111 ? 40.18426 -3.20338 -19.39156 1.000 57.89255 123 LYS C CA 1
ATOM 2480 C C . LYS C 1 111 ? 40.44305 -1.70716 -19.53903 1.000 55.97865 123 LYS C C 1
ATOM 2481 O O . LYS C 1 111 ? 39.52384 -0.89348 -19.40102 1.000 52.28314 123 LYS C O 1
ATOM 2487 N N . LYS C 1 112 ? 41.68880 -1.34317 -19.83166 1.000 59.91384 124 LYS C N 1
ATOM 2488 C CA . LYS C 1 112 ? 41.98719 0.04376 -20.16702 1.000 57.37256 124 LYS C CA 1
ATOM 2489 C C . LYS C 1 112 ? 41.26076 0.42840 -21.44656 1.000 54.49947 124 LYS C C 1
ATOM 2490 O O . LYS C 1 112 ? 41.21981 -0.34084 -22.40842 1.000 54.27290 124 LYS C O 1
ATOM 2496 N N . LYS C 1 113 ? 40.64272 1.59830 -21.43421 1.000 52.50789 125 LYS C N 1
ATOM 2497 C CA . LYS C 1 113 ? 39.94990 2.11598 -22.60340 1.000 51.13331 125 LYS C CA 1
ATOM 2498 C C . LYS C 1 113 ? 40.96562 2.77872 -23.52288 1.000 54.89520 125 LYS C C 1
ATOM 2499 O O . LYS C 1 113 ? 41.77746 3.57493 -23.04341 1.000 54.33512 125 LYS C O 1
ATOM 2506 N N . HIS D 1 14 ? 47.77205 -1.98483 6.26580 1.000 115.66904 26 HIS D N 1
ATOM 2507 C CA . HIS D 1 14 ? 47.10610 -0.68886 6.16157 1.000 118.69882 26 HIS D CA 1
ATOM 2508 C C . HIS D 1 14 ? 46.18954 -0.61049 4.91568 1.000 114.79806 26 HIS D C 1
ATOM 2509 O O . HIS D 1 14 ? 45.58040 0.43210 4.64607 1.000 116.93708 26 HIS D O 1
ATOM 2516 N N . ALA D 1 15 ? 46.07439 -1.71286 4.16877 1.000 101.15774 27 ALA D N 1
ATOM 2517 C CA . ALA D 1 15 ? 45.30698 -1.74192 2.92467 1.000 92.52280 27 ALA D CA 1
ATOM 2518 C C . ALA D 1 15 ? 43.96256 -2.41985 3.16694 1.000 81.64007 27 ALA D C 1
ATOM 2519 O O . ALA D 1 15 ? 43.91300 -3.60633 3.50816 1.000 76.62513 27 ALA D O 1
ATOM 2521 N N . SER D 1 16 ? 42.87800 -1.66128 2.98671 1.000 72.38682 28 SER D N 1
ATOM 2522 C CA . SER D 1 16 ? 41.52323 -2.16912 3.16249 1.000 61.16982 28 SER D CA 1
ATOM 2523 C C . SER D 1 16 ? 40.84493 -2.54138 1.85751 1.000 54.99680 28 SER D C 1
ATOM 2524 O O . SER D 1 16 ? 39.84152 -3.25791 1.89041 1.000 51.12691 28 SER D O 1
ATOM 2527 N N . CYS D 1 17 ? 41.34410 -2.04651 0.72461 1.000 53.59450 29 CYS D N 1
ATOM 2528 C CA . CYS D 1 17 ? 40.59538 -2.05039 -0.53042 1.000 49.19971 29 CYS D CA 1
ATOM 2529 C C . CYS D 1 17 ? 39.18039 -1.50032 -0.33925 1.000 47.32023 29 CYS D C 1
ATOM 2530 O O . CYS D 1 17 ? 38.21032 -1.98471 -0.92339 1.000 47.14789 29 CYS D O 1
ATOM 2533 N N . SER D 1 18 ? 39.07190 -0.47059 0.49454 1.000 50.52343 30 SER D N 1
ATOM 2534 C CA . SER D 1 18 ? 37.82610 0.23320 0.81359 1.000 53.45879 30 SER D CA 1
ATOM 2535 C C . SER D 1 18 ? 36.78320 -0.63491 1.51270 1.000 46.08078 30 SER D C 1
ATOM 2536 O O . SER D 1 18 ? 35.61263 -0.26816 1.55488 1.000 45.21942 30 SER D O 1
ATOM 2539 N N . CYS D 1 19 ? 37.16189 -1.79597 2.04347 1.000 50.57217 31 CYS D N 1
ATOM 2540 C CA . CYS D 1 19 ? 36.21935 -2.65789 2.75709 1.000 50.03651 31 CYS D CA 1
ATOM 2541 C C . CYS D 1 19 ? 36.28742 -2.34237 4.25320 1.000 54.18087 31 CYS D C 1
ATOM 2542 O O . CYS D 1 19 ? 36.92260 -3.03456 5.05143 1.000 50.73459 31 CYS D O 1
ATOM 2545 N N . GLU D 1 20 ? 35.63869 -1.25449 4.63609 1.000 57.63929 32 GLU D N 1
ATOM 2546 C CA . GLU D 1 20 ? 35.71683 -0.75776 6.00024 1.000 62.83826 32 GLU D CA 1
ATOM 2547 C C . GLU D 1 20 ? 34.31502 -0.59605 6.56961 1.000 61.19308 32 GLU D C 1
ATOM 2548 O O . GLU D 1 20 ? 33.31435 -0.91032 5.92506 1.000 66.17441 32 GLU D O 1
ATOM 2554 N N . CYS D 1 21 ? 34.23926 -0.07159 7.78303 1.000 52.93874 33 CYS D N 1
ATOM 2555 C CA . CYS D 1 21 ? 32.93965 0.21568 8.34819 1.000 51.99662 33 CYS D CA 1
ATOM 2556 C C . CYS D 1 21 ? 32.41243 1.48993 7.70014 1.000 54.95417 33 CYS D C 1
ATOM 2557 O O . CYS D 1 21 ? 33.18290 2.34416 7.25173 1.000 54.72274 33 CYS D O 1
ATOM 2560 N N . VAL D 1 22 ? 31.09084 1.58182 7.56821 1.000 50.26847 34 VAL D N 1
ATOM 2561 C CA . VAL D 1 22 ? 30.50401 2.84684 7.14774 1.000 53.71986 34 VAL D CA 1
ATOM 2562 C C . VAL D 1 22 ? 30.46083 3.82373 8.31461 1.000 54.12749 34 VAL D C 1
ATOM 2563 O O . VAL D 1 22 ? 30.83063 4.99449 8.17719 1.000 55.89085 34 VAL D O 1
ATOM 2567 N N . GLU D 1 23 ? 30.01592 3.36130 9.47314 1.000 57.82794 35 GLU D N 1
ATOM 2568 C CA . GLU D 1 23 ? 30.09261 4.12193 10.71049 1.000 55.45357 35 GLU D CA 1
ATOM 2569 C C . GLU D 1 23 ? 31.34254 3.65501 11.45495 1.000 55.88281 35 GLU D C 1
ATOM 2570 O O . GLU D 1 23 ? 32.30201 3.19486 10.83475 1.000 58.43718 35 GLU D O 1
ATOM 2576 N N . GLU D 1 24 ? 31.37447 3.86135 12.75773 1.000 50.18541 36 GLU D N 1
ATOM 2577 C CA . GLU D 1 24 ? 32.55915 3.62543 13.57063 1.000 52.99130 36 GLU D CA 1
ATOM 2578 C C . GLU D 1 24 ? 33.02553 2.15748 13.62688 1.000 46.54988 36 GLU D C 1
ATOM 2579 O O . GLU D 1 24 ? 32.23362 1.22872 13.83055 1.000 48.30524 36 GLU D O 1
ATOM 2585 N N . LYS D 1 25 ? 34.34226 1.96515 13.43254 1.000 45.43813 37 LYS D N 1
ATOM 2586 C CA . LYS D 1 25 ? 35.02382 0.68797 13.64296 1.000 45.03634 37 LYS D CA 1
ATOM 2587 C C . LYS D 1 25 ? 35.21486 0.46394 15.13433 1.000 49.87159 37 LYS D C 1
ATOM 2588 O O . LYS D 1 25 ? 35.65437 1.36510 15.85056 1.000 52.31026 37 LYS D O 1
ATOM 2594 N N . ILE D 1 26 ? 34.87524 -0.72214 15.61021 1.000 44.36046 38 ILE D N 1
ATOM 2595 C CA . ILE D 1 26 ? 34.95004 -1.04907 17.02516 1.000 46.91482 38 ILE D CA 1
ATOM 2596 C C . ILE D 1 26 ? 35.93490 -2.19738 17.21844 1.000 45.20282 38 ILE D C 1
ATOM 2597 O O . ILE D 1 26 ? 35.57720 -3.36869 17.08243 1.000 43.48650 38 ILE D O 1
ATOM 2602 N N . PRO D 1 27 ? 37.17275 -1.90551 17.59858 1.000 47.23636 39 PRO D N 1
ATOM 2603 C CA . PRO D 1 27 ? 38.15765 -2.98445 17.76806 1.000 45.90908 39 PRO D CA 1
ATOM 2604 C C . PRO D 1 27 ? 37.78128 -3.94370 18.88677 1.000 46.61481 39 PRO D C 1
ATOM 2605 O O . PRO D 1 27 ? 37.36568 -3.52592 19.97162 1.000 48.45819 39 PRO D O 1
ATOM 2609 N N . ILE D 1 28 ? 37.95990 -5.24605 18.62250 1.000 45.44461 40 ILE D N 1
ATOM 2610 C CA . ILE D 1 28 ? 37.65475 -6.28560 19.60841 1.000 46.31779 40 ILE D CA 1
ATOM 2611 C C . ILE D 1 28 ? 38.94164 -6.84162 20.20457 1.000 47.76892 40 ILE D C 1
ATOM 2612 O O . ILE D 1 28 ? 39.16678 -6.74513 21.41345 1.000 50.67849 40 ILE D O 1
ATOM 2617 N N . VAL D 1 29 ? 39.79369 -7.42988 19.36682 1.000 46.51454 41 VAL D N 1
ATOM 2618 C CA . VAL D 1 29 ? 41.03958 -8.04528 19.82177 1.000 47.88431 41 VAL D CA 1
ATOM 2619 C C . VAL D 1 29 ? 41.94929 -8.22020 18.61445 1.000 46.42384 41 VAL D C 1
ATOM 2620 O O . VAL D 1 29 ? 41.48771 -8.42769 17.49033 1.000 44.18518 41 VAL D O 1
ATOM 2624 N N . THR D 1 30 ? 43.24991 -8.16487 18.86137 1.000 48.05314 42 THR D N 1
ATOM 2625 C CA . THR D 1 30 ? 44.27427 -8.36923 17.84569 1.000 47.65736 42 THR D CA 1
ATOM 2626 C C . THR D 1 30 ? 44.80719 -9.79786 17.92624 1.000 47.14439 42 THR D C 1
ATOM 2627 O O . THR D 1 30 ? 45.15865 -10.28155 19.00713 1.000 49.11104 42 THR D O 1
ATOM 2631 N N . LEU D 1 31 ? 44.82218 -10.48262 16.78754 1.000 45.04235 43 LEU D N 1
ATOM 2632 C CA . LEU D 1 31 ? 45.29764 -11.85751 16.69955 1.000 46.39299 43 LEU D CA 1
ATOM 2633 C C . LEU D 1 31 ? 46.69598 -11.91108 16.10352 1.000 45.37696 43 LEU D C 1
ATOM 2634 O O . LEU D 1 31 ? 46.98056 -11.23835 15.10798 1.000 47.41986 43 LEU D O 1
ATOM 2639 N N . LYS D 1 32 ? 47.57166 -12.71081 16.70372 1.000 46.91380 44 LYS D N 1
ATOM 2640 C CA . LYS D 1 32 ? 48.89464 -12.91822 16.13407 1.000 47.66385 44 LYS D CA 1
ATOM 2641 C C . LYS D 1 32 ? 49.21595 -14.40768 16.07557 1.000 47.33073 44 LYS D C 1
ATOM 2642 O O . LYS D 1 32 ? 49.24240 -15.08403 17.10977 1.000 48.72719 44 LYS D O 1
ATOM 2648 N N . ASN D 1 33 ? 49.44083 -14.90540 14.86423 1.000 45.74540 45 ASN D N 1
ATOM 2649 C CA . ASN D 1 33 ? 49.82595 -16.28666 14.59972 1.000 45.42713 45 ASN D CA 1
ATOM 2650 C C . ASN D 1 33 ? 48.86042 -17.27993 15.24812 1.000 45.36212 45 ASN D C 1
ATOM 2651 O O . ASN D 1 33 ? 49.22076 -18.12509 16.07034 1.000 46.38891 45 ASN D O 1
ATOM 2656 N N . GLU D 1 34 ? 47.60875 -17.16543 14.83538 1.000 45.57378 46 GLU D N 1
ATOM 2657 C CA . GLU D 1 34 ? 46.53566 -17.99915 15.33995 1.000 42.93400 46 GLU D CA 1
ATOM 2658 C C . GLU D 1 34 ? 46.18674 -19.06895 14.31268 1.000 41.08224 46 GLU D C 1
ATOM 2659 O O . GLU D 1 34 ? 46.13099 -18.79869 13.10387 1.000 39.66607 46 GLU D O 1
ATOM 2665 N N . ASN D 1 35 ? 45.99143 -20.28850 14.79859 1.000 41.72080 47 ASN D N 1
ATOM 2666 C CA . ASN D 1 35 ? 45.51938 -21.36002 13.94110 1.000 40.62052 47 ASN D CA 1
ATOM 2667 C C . ASN D 1 35 ? 44.07452 -21.12216 13.53111 1.000 43.40153 47 ASN D C 1
ATOM 2668 O O . ASN D 1 35 ? 43.21452 -20.84082 14.36966 1.000 46.91414 47 ASN D O 1
ATOM 2673 N N . ALA D 1 36 ? 43.80460 -21.27663 12.23791 1.000 38.03817 48 ALA D N 1
ATOM 2674 C CA . ALA D 1 36 ? 42.46685 -21.11196 11.70182 1.000 37.15234 48 ALA D CA 1
ATOM 2675 C C . ALA D 1 36 ? 42.31019 -22.04927 10.51260 1.000 36.67611 48 ALA D C 1
ATOM 2676 O O . ALA D 1 36 ? 43.26027 -22.68790 10.07650 1.000 36.85608 48 ALA D O 1
ATOM 2678 N N . HIS D 1 37 ? 41.07826 -22.16278 10.03589 1.000 36.38954 49 HIS D N 1
ATOM 2679 C CA . HIS D 1 37 ? 40.74521 -22.85970 8.81550 1.000 36.24835 49 HIS D CA 1
ATOM 2680 C C . HIS D 1 37 ? 39.89461 -21.94431 7.95609 1.000 37.20780 49 HIS D C 1
ATOM 2681 O O . HIS D 1 37 ? 39.00159 -21.26694 8.46336 1.000 35.98657 49 HIS D O 1
ATOM 2688 N N . PHE D 1 38 ? 40.18617 -21.89479 6.66207 1.000 38.36744 50 PHE D N 1
ATOM 2689 C CA . PHE D 1 38 ? 39.27253 -21.22495 5.75981 1.000 40.31982 50 PHE D CA 1
ATOM 2690 C C . PHE D 1 38 ? 38.08458 -22.13712 5.50061 1.000 36.93417 50 PHE D C 1
ATOM 2691 O O . PHE D 1 38 ? 38.25814 -23.31880 5.22203 1.000 37.03727 50 PHE D O 1
ATOM 2699 N N . ARG D 1 39 ? 36.87574 -21.57662 5.57062 1.000 43.75140 51 ARG D N 1
ATOM 2700 C CA . ARG D 1 39 ? 35.63819 -22.32931 5.36869 1.000 48.31270 51 ARG D CA 1
ATOM 2701 C C . ARG D 1 39 ? 34.72393 -21.59893 4.39607 1.000 53.22184 51 ARG D C 1
ATOM 2702 O O . ARG D 1 39 ? 34.50108 -20.39015 4.52901 1.000 54.79458 51 ARG D O 1
ATOM 2710 N N . TYR D 1 40 ? 34.21126 -22.34064 3.42492 1.000 53.13409 52 TYR D N 1
ATOM 2711 C CA . TYR D 1 40 ? 33.21162 -21.83389 2.50079 1.000 73.35244 52 TYR D CA 1
ATOM 2712 C C . TYR D 1 40 ? 31.85776 -21.90350 3.19221 1.000 75.61421 52 TYR D C 1
ATOM 2713 O O . TYR D 1 40 ? 31.54961 -22.88307 3.86970 1.000 73.66428 52 TYR D O 1
ATOM 2730 N N . LYS D 1 42 ? 27.40463 -20.92292 3.88066 1.000 98.84943 54 LYS D N 1
ATOM 2731 C CA . LYS D 1 42 ? 26.06265 -20.64175 3.37714 1.000 100.56426 54 LYS D CA 1
ATOM 2732 C C . LYS D 1 42 ? 25.97251 -19.18430 2.92032 1.000 107.71369 54 LYS D C 1
ATOM 2733 O O . LYS D 1 42 ? 26.65232 -18.30913 3.46018 1.000 104.68055 54 LYS D O 1
ATOM 2739 N N . ARG D 1 43 ? 25.06424 -18.92963 1.96636 1.000 109.51817 55 ARG D N 1
ATOM 2740 C CA . ARG D 1 43 ? 24.88713 -17.69207 1.19139 1.000 114.43369 55 ARG D CA 1
ATOM 2741 C C . ARG D 1 43 ? 25.97850 -17.58064 0.11586 1.000 123.45644 55 ARG D C 1
ATOM 2742 O O . ARG D 1 43 ? 26.41596 -16.48182 -0.24348 1.000 125.53085 55 ARG D O 1
ATOM 2750 N N . ARG D 1 44 ? 26.36912 -18.73205 -0.44371 1.000 123.79079 56 ARG D N 1
ATOM 2751 C CA . ARG D 1 44 ? 27.21697 -18.85344 -1.63343 1.000 128.55427 56 ARG D CA 1
ATOM 2752 C C . ARG D 1 44 ? 28.65901 -18.38160 -1.45861 1.000 129.36894 56 ARG D C 1
ATOM 2753 O O . ARG D 1 44 ? 29.40717 -18.96279 -0.66279 1.000 129.02502 56 ARG D O 1
ATOM 2761 N N . ASN D 1 45 ? 29.08634 -17.37184 -2.22103 1.000 124.71292 57 ASN D N 1
ATOM 2762 C CA . ASN D 1 45 ? 30.50166 -16.99866 -2.29128 1.000 123.39204 57 ASN D CA 1
ATOM 2763 C C . ASN D 1 45 ? 30.92539 -16.24761 -1.03406 1.000 125.36119 57 ASN D C 1
ATOM 2764 O O . ASN D 1 45 ? 30.75184 -15.02974 -0.92560 1.000 117.88857 57 ASN D O 1
ATOM 2769 N N . ASP D 1 46 ? 31.44501 -16.98937 -0.05867 1.000 138.84128 58 ASP D N 1
ATOM 2770 C CA . ASP D 1 46 ? 32.01261 -16.38493 1.14113 1.000 136.45530 58 ASP D CA 1
ATOM 2771 C C . ASP D 1 46 ? 32.95834 -17.35967 1.83197 1.000 131.85659 58 ASP D C 1
ATOM 2772 O O . ASP D 1 46 ? 32.53096 -18.42010 2.29495 1.000 132.21922 58 ASP D O 1
ATOM 2777 N N . PHE D 1 47 ? 34.23326 -17.01891 1.90435 1.000 89.82967 59 PHE D N 1
ATOM 2778 C CA . PHE D 1 47 ? 35.14565 -17.78414 2.73769 1.000 72.28916 59 PHE D CA 1
ATOM 2779 C C . PHE D 1 47 ? 35.24424 -17.08577 4.08685 1.000 66.48430 59 PHE D C 1
ATOM 2780 O O . PHE D 1 47 ? 35.65168 -15.92319 4.15978 1.000 65.53869 59 PHE D O 1
ATOM 2788 N N . ALA D 1 48 ? 34.89058 -17.79839 5.15063 1.000 58.74797 60 ALA D N 1
ATOM 2789 C CA . ALA D 1 48 ? 35.04742 -17.29529 6.50373 1.000 52.70834 60 ALA D CA 1
ATOM 2790 C C . ALA D 1 48 ? 36.18859 -18.03014 7.19665 1.000 40.47514 60 ALA D C 1
ATOM 2791 O O . ALA D 1 48 ? 36.69440 -19.03983 6.71004 1.000 40.64518 60 ALA D O 1
ATOM 2793 N N . LEU D 1 49 ? 36.60162 -17.51022 8.34398 1.000 38.50340 61 LEU D N 1
ATOM 2794 C CA . LEU D 1 49 ? 37.69638 -18.08957 9.10786 1.000 41.56276 61 LEU D CA 1
ATOM 2795 C C . LEU D 1 49 ? 37.19192 -18.69467 10.40292 1.000 40.41688 61 LEU D C 1
ATOM 2796 O O . LEU D 1 49 ? 36.57154 -18.00964 11.21654 1.000 46.19314 61 LEU D O 1
ATOM 2801 N N . GLU D 1 50 ? 37.56032 -19.94432 10.62457 1.000 42.41195 62 GLU D N 1
ATOM 2802 C CA . GLU D 1 50 ? 37.27719 -20.69747 11.84440 1.000 42.42843 62 GLU D CA 1
ATOM 2803 C C . GLU D 1 50 ? 38.55353 -20.69285 12.65393 1.000 40.44045 62 GLU D C 1
ATOM 2804 O O . GLU D 1 50 ? 39.54536 -21.27553 12.22381 1.000 40.77934 62 GLU D O 1
ATOM 2810 N N . ILE D 1 51 ? 38.56450 -20.03671 13.78061 1.000 42.65749 63 ILE D N 1
ATOM 2811 C CA . ILE D 1 51 ? 39.80373 -20.02579 14.54203 1.000 47.53628 63 ILE D CA 1
ATOM 2812 C C . ILE D 1 51 ? 39.70883 -21.09737 15.61557 1.000 50.37227 63 ILE D C 1
ATOM 2813 O O . ILE D 1 51 ? 38.63189 -21.37940 16.15441 1.000 49.61615 63 ILE D O 1
ATOM 2818 N N . GLU D 1 52 ? 40.84926 -21.70552 15.93562 1.000 51.05231 64 GLU D N 1
ATOM 2819 C CA . GLU D 1 52 ? 40.82669 -22.76859 16.93330 1.000 58.07411 64 GLU D CA 1
ATOM 2820 C C . GLU D 1 52 ? 40.52682 -22.20570 18.30933 1.000 57.14146 64 GLU D C 1
ATOM 2821 O O . GLU D 1 52 ? 39.90082 -22.87981 19.12317 1.000 59.20461 64 GLU D O 1
ATOM 2827 N N . ASN D 1 53 ? 40.98427 -20.98810 18.58805 1.000 62.40838 65 ASN D N 1
ATOM 2828 C CA . ASN D 1 53 ? 40.81361 -20.35385 19.89138 1.000 68.99901 65 ASN D CA 1
ATOM 2829 C C . ASN D 1 53 ? 39.42432 -19.72541 19.98818 1.000 72.92499 65 ASN D C 1
ATOM 2830 O O . ASN D 1 53 ? 39.23619 -18.50790 19.90451 1.000 72.37186 65 ASN D O 1
ATOM 2835 N N . LYS D 1 54 ? 38.41903 -20.58029 20.14972 1.000 80.83469 66 LYS D N 1
ATOM 2836 C CA . LYS D 1 54 ? 37.07157 -20.03017 20.21273 1.000 85.57619 66 LYS D CA 1
ATOM 2837 C C . LYS D 1 54 ? 36.89305 -19.06876 21.39175 1.000 92.70410 66 LYS D C 1
ATOM 2838 O O . LYS D 1 54 ? 36.08164 -18.14085 21.31407 1.000 88.37443 66 LYS D O 1
ATOM 2844 N N . GLU D 1 55 ? 37.65224 -19.25770 22.48188 1.000 100.04503 67 GLU D N 1
ATOM 2845 C CA . GLU D 1 55 ? 37.49265 -18.40616 23.65299 1.000 97.44428 67 GLU D CA 1
ATOM 2846 C C . GLU D 1 55 ? 38.06125 -17.00825 23.43114 1.000 98.15245 67 GLU D C 1
ATOM 2847 O O . GLU D 1 55 ? 38.63014 -16.39575 24.34729 1.000 98.34718 67 GLU D O 1
ATOM 2853 N N . LEU D 1 56 ? 37.83781 -16.47022 22.23829 1.000 88.91501 68 LEU D N 1
ATOM 2854 C CA . LEU D 1 56 ? 38.24948 -15.12847 21.82377 1.000 80.03472 68 LEU D CA 1
ATOM 2855 C C . LEU D 1 56 ? 37.20822 -14.44739 20.96749 1.000 80.62766 68 LEU D C 1
ATOM 2856 O O . LEU D 1 56 ? 37.27372 -13.22400 20.80906 1.000 79.23667 68 LEU D O 1
ATOM 2861 N N . VAL D 1 57 ? 36.32428 -15.21076 20.31808 1.000 81.74344 69 VAL D N 1
ATOM 2862 C CA . VAL D 1 57 ? 35.29587 -14.69271 19.41821 1.000 80.07948 69 VAL D CA 1
ATOM 2863 C C . VAL D 1 57 ? 33.97075 -15.38716 19.70246 1.000 83.22515 69 VAL D C 1
ATOM 2864 O O . VAL D 1 57 ? 33.06888 -15.38056 18.85156 1.000 80.53598 69 VAL D O 1
ATOM 2868 N N . ARG D 1 58 ? 33.85012 -16.01160 20.88662 1.000 91.85713 70 ARG D N 1
ATOM 2869 C CA . ARG D 1 58 ? 32.70647 -16.87646 21.22275 1.000 89.25239 70 ARG D CA 1
ATOM 2870 C C . ARG D 1 58 ? 32.54310 -18.01335 20.20659 1.000 86.95754 70 ARG D C 1
ATOM 2871 O O . ARG D 1 58 ? 31.43967 -18.51154 19.98800 1.000 85.51540 70 ARG D O 1
ATOM 2879 N N . GLY D 1 59 ? 33.62915 -18.45173 19.55866 1.000 90.06323 71 GLY D N 1
ATOM 2880 C CA . GLY D 1 59 ? 33.49714 -19.51303 18.57468 1.000 86.41179 71 GLY D CA 1
ATOM 2881 C C . GLY D 1 59 ? 32.89571 -19.07292 17.25647 1.000 78.84916 71 GLY D C 1
ATOM 2882 O O . GLY D 1 59 ? 32.64866 -19.92650 16.40072 1.000 73.41942 71 GLY D O 1
ATOM 2883 N N . LEU D 1 60 ? 32.60874 -17.77808 17.08067 1.000 84.70257 72 LEU D N 1
ATOM 2884 C CA . LEU D 1 60 ? 32.01877 -17.28688 15.84085 1.000 80.45532 72 LEU D CA 1
ATOM 2885 C C . LEU D 1 60 ? 33.07998 -17.28169 14.74729 1.000 81.30554 72 LEU D C 1
ATOM 2886 O O . LEU D 1 60 ? 34.25924 -16.99762 14.98817 1.000 82.12530 72 LEU D O 1
ATOM 2891 N N . TYR D 1 61 ? 32.65119 -17.57721 13.53036 1.000 66.27511 73 TYR D N 1
ATOM 2892 C CA . TYR D 1 61 ? 33.57374 -17.45429 12.42406 1.000 57.29775 73 TYR D CA 1
ATOM 2893 C C . TYR D 1 61 ? 33.93033 -15.97736 12.24540 1.000 52.29894 73 TYR D C 1
ATOM 2894 O O . TYR D 1 61 ? 33.16126 -15.07944 12.59941 1.000 52.85138 73 TYR D O 1
ATOM 2903 N N . LEU D 1 62 ? 35.11065 -15.71900 11.71029 1.000 45.25022 74 LEU D N 1
ATOM 2904 C CA . LEU D 1 62 ? 35.52780 -14.35114 11.46714 1.000 45.38296 74 LEU D CA 1
ATOM 2905 C C . LEU D 1 62 ? 35.38997 -14.05303 9.99253 1.000 44.48902 74 LEU D C 1
ATOM 2906 O O . LEU D 1 62 ? 35.78362 -14.85834 9.14601 1.000 42.88748 74 LEU D O 1
ATOM 2911 N N . ILE D 1 63 ? 34.80673 -12.90370 9.68466 1.000 44.36627 75 ILE D N 1
ATOM 2912 C CA . ILE D 1 63 ? 34.58845 -12.48765 8.30303 1.000 42.60779 75 ILE D CA 1
ATOM 2913 C C . ILE D 1 63 ? 35.77593 -11.62659 7.88050 1.000 38.33568 75 ILE D C 1
ATOM 2914 O O . ILE D 1 63 ? 35.97621 -10.54796 8.45588 1.000 40.08374 75 ILE D O 1
ATOM 2919 N N . PRO D 1 64 ? 36.57002 -12.05286 6.91556 1.000 40.27490 76 PRO D N 1
ATOM 2920 C CA . PRO D 1 64 ? 37.69195 -11.21775 6.45818 1.000 41.31616 76 PRO D CA 1
ATOM 2921 C C . PRO D 1 64 ? 37.24308 -9.98628 5.68976 1.000 39.79499 76 PRO D C 1
ATOM 2922 O O . PRO D 1 64 ? 36.62572 -10.12217 4.63605 1.000 43.09943 76 PRO D O 1
ATOM 2926 N N . ARG D 1 65 ? 37.37623 -8.80229 6.29375 1.000 40.69930 77 ARG D N 1
ATOM 2927 C CA . ARG D 1 65 ? 37.06102 -7.53959 5.63637 1.000 40.80059 77 ARG D CA 1
ATOM 2928 C C . ARG D 1 65 ? 38.34086 -6.90317 5.13459 1.000 40.51571 77 ARG D C 1
ATOM 2929 O O . ARG D 1 65 ? 39.23491 -6.60603 5.93064 1.000 44.88804 77 ARG D O 1
ATOM 2937 N N . GLY D 1 66 ? 38.39105 -6.60998 3.86206 1.000 41.10547 78 GLY D N 1
ATOM 2938 C CA . GLY D 1 66 ? 39.56390 -5.95960 3.33283 1.000 44.09939 78 GLY D CA 1
ATOM 2939 C C . GLY D 1 66 ? 39.81026 -6.42893 1.91571 1.000 43.91060 78 GLY D C 1
ATOM 2940 O O . GLY D 1 66 ? 38.87163 -6.71637 1.17735 1.000 45.99370 78 GLY D O 1
ATOM 2941 N N . CYS D 1 67 ? 41.07812 -6.53413 1.55490 1.000 48.52681 79 CYS D N 1
ATOM 2942 C CA . CYS D 1 67 ? 41.37258 -6.92780 0.18766 1.000 49.65540 79 CYS D CA 1
ATOM 2943 C C . CYS D 1 67 ? 41.09792 -8.40797 0.02528 1.000 44.12881 79 CYS D C 1
ATOM 2944 O O . CYS D 1 67 ? 41.25464 -9.19608 0.95677 1.000 44.55688 79 CYS D O 1
ATOM 2947 N N . ASP D 1 68 ? 40.62974 -8.77166 -1.15926 1.000 44.87300 80 ASP D N 1
ATOM 2948 C CA . ASP D 1 68 ? 40.24050 -10.14955 -1.40283 1.000 49.18854 80 ASP D CA 1
ATOM 2949 C C . ASP D 1 68 ? 41.42455 -11.07639 -1.16390 1.000 50.38002 80 ASP D C 1
ATOM 2950 O O . ASP D 1 68 ? 42.56814 -10.78031 -1.52674 1.000 50.40387 80 ASP D O 1
ATOM 2955 N N . ILE D 1 69 ? 41.13939 -12.17854 -0.49651 1.000 49.17673 81 ILE D N 1
ATOM 2956 C CA . ILE D 1 69 ? 42.16072 -13.14596 -0.09584 1.000 46.26378 81 ILE D CA 1
ATOM 2957 C C . ILE D 1 69 ? 42.69958 -13.84027 -1.33726 1.000 45.73194 81 ILE D C 1
ATOM 2958 O O . ILE D 1 69 ? 41.90826 -14.20803 -2.22586 1.000 45.90303 81 ILE D O 1
ATOM 2963 N N . PRO D 1 70 ? 44.02223 -14.00997 -1.45670 1.000 47.29912 82 PRO D N 1
ATOM 2964 C CA . PRO D 1 70 ? 44.58665 -14.68968 -2.62882 1.000 42.46135 82 PRO D CA 1
ATOM 2965 C C . PRO D 1 70 ? 43.97819 -16.06772 -2.83175 1.000 42.34049 82 PRO D C 1
ATOM 2966 O O . PRO D 1 70 ? 43.74708 -16.81623 -1.88252 1.000 46.70689 82 PRO D O 1
ATOM 2970 N N . LYS D 1 71 ? 43.73925 -16.39609 -4.10124 1.000 45.50427 83 LYS D N 1
ATOM 2971 C CA . LYS D 1 71 ? 42.99847 -17.59570 -4.46771 1.000 48.34870 83 LYS D CA 1
ATOM 2972 C C . LYS D 1 71 ? 43.63828 -18.86670 -3.92551 1.000 46.54720 83 LYS D C 1
ATOM 2973 O O . LYS D 1 71 ? 42.94292 -19.87236 -3.76493 1.000 47.79550 83 LYS D O 1
ATOM 2979 N N . LYS D 1 72 ? 44.95444 -18.86657 -3.67608 1.000 43.06331 84 LYS D N 1
ATOM 2980 C CA . LYS D 1 72 ? 45.58258 -20.06595 -3.12922 1.000 42.39193 84 LYS D CA 1
ATOM 2981 C C . LYS D 1 72 ? 45.05770 -20.39846 -1.73204 1.000 44.07576 84 LYS D C 1
ATOM 2982 O O . LYS D 1 72 ? 45.18736 -21.54306 -1.29638 1.000 44.62063 84 LYS D O 1
ATOM 2988 N N . TYR D 1 73 ? 44.47752 -19.43138 -1.01864 1.000 43.41003 85 TYR D N 1
ATOM 2989 C CA . TYR D 1 73 ? 43.93632 -19.68751 0.30703 1.000 43.48903 85 TYR D CA 1
ATOM 2990 C C . TYR D 1 73 ? 42.46273 -20.08211 0.27702 1.000 43.88342 85 TYR D C 1
ATOM 2991 O O . TYR D 1 73 ? 41.94990 -20.60105 1.27303 1.000 38.21154 85 TYR D O 1
ATOM 3000 N N . LYS D 1 74 ? 41.77874 -19.88237 -0.84581 1.000 44.97636 86 LYS D N 1
ATOM 3001 C CA . LYS D 1 74 ? 40.35677 -20.19117 -0.94030 1.000 46.83864 86 LYS D CA 1
ATOM 3002 C C . LYS D 1 74 ? 40.16930 -21.68195 -1.21301 1.000 46.78668 86 LYS D C 1
ATOM 3003 O O . LYS D 1 74 ? 39.75934 -22.11527 -2.29159 1.000 45.78590 86 LYS D O 1
ATOM 3009 N N . GLU D 1 75 ? 40.46560 -22.47747 -0.18746 1.000 39.83208 87 GLU D N 1
ATOM 3010 C CA . GLU D 1 75 ? 40.25671 -23.92200 -0.22546 1.000 44.36941 87 GLU D CA 1
ATOM 3011 C C . GLU D 1 75 ? 39.56075 -24.31035 1.07197 1.000 42.16790 87 GLU D C 1
ATOM 3012 O O . GLU D 1 75 ? 40.06664 -24.01177 2.15871 1.000 42.87380 87 GLU D O 1
ATOM 3018 N N . ASP D 1 76 ? 38.40869 -24.97248 0.95330 1.000 43.78477 88 ASP D N 1
ATOM 3019 C CA . ASP D 1 76 ? 37.58332 -25.30966 2.11264 1.000 43.71922 88 ASP D CA 1
ATOM 3020 C C . ASP D 1 76 ? 38.34370 -26.24158 3.05356 1.000 40.39382 88 ASP D C 1
ATOM 3021 O O . ASP D 1 76 ? 38.87594 -27.27347 2.63154 1.000 41.20591 88 ASP D O 1
ATOM 3026 N N . GLY D 1 77 ? 38.38817 -25.88627 4.33108 1.000 39.14320 89 GLY D N 1
ATOM 3027 C CA . GLY D 1 77 ? 39.08411 -26.70537 5.28942 1.000 39.23146 89 GLY D CA 1
ATOM 3028 C C . GLY D 1 77 ? 40.56253 -26.42987 5.37204 1.000 38.35048 89 GLY D C 1
ATOM 3029 O O . GLY D 1 77 ? 41.26974 -27.14835 6.08815 1.000 38.67007 89 GLY D O 1
ATOM 3030 N N . LEU D 1 78 ? 41.05474 -25.44514 4.62973 1.000 37.60686 90 LEU D N 1
ATOM 3031 C CA . LEU D 1 78 ? 42.48287 -25.19893 4.55329 1.000 37.21443 90 LEU D CA 1
ATOM 3032 C C . LEU D 1 78 ? 42.99195 -24.69655 5.89028 1.000 36.71530 90 LEU D C 1
ATOM 3033 O O . LEU D 1 78 ? 42.48710 -23.68712 6.40084 1.000 36.16340 90 LEU D O 1
ATOM 3038 N N . PRO D 1 79 ? 43.94808 -25.38175 6.50442 1.000 37.17400 91 PRO D N 1
ATOM 3039 C CA . PRO D 1 79 ? 44.56712 -24.85962 7.72598 1.000 37.19056 91 PRO D CA 1
ATOM 3040 C C . PRO D 1 79 ? 45.46415 -23.67707 7.38538 1.000 39.58501 91 PRO D C 1
ATOM 3041 O O . PRO D 1 79 ? 46.24863 -23.72719 6.43548 1.000 39.40612 91 PRO D O 1
ATOM 3045 N N . VAL D 1 80 ? 45.34309 -22.59644 8.14874 1.000 40.95778 92 VAL D N 1
ATOM 3046 C CA . VAL D 1 80 ? 46.18946 -21.42547 7.93820 1.000 44.66438 92 VAL D CA 1
ATOM 3047 C C . VAL D 1 80 ? 46.60100 -20.89836 9.30431 1.000 41.41829 92 VAL D C 1
ATOM 3048 O O . VAL D 1 80 ? 46.05812 -21.28805 10.33914 1.000 37.62985 92 VAL D O 1
ATOM 3052 N N . ILE D 1 81 ? 47.58837 -20.01460 9.28753 1.000 42.43626 93 ILE D N 1
ATOM 3053 C CA . ILE D 1 81 ? 47.98728 -19.22848 10.44511 1.000 40.12916 93 ILE D CA 1
ATOM 3054 C C . ILE D 1 81 ? 47.77222 -17.77892 10.06973 1.000 38.60389 93 ILE D C 1
ATOM 3055 O O . ILE D 1 81 ? 48.15829 -17.36484 8.97402 1.000 38.47650 93 ILE D O 1
ATOM 3060 N N . ILE D 1 82 ? 47.07881 -17.03569 10.93008 1.000 38.65303 94 ILE D N 1
ATOM 3061 C CA . ILE D 1 82 ? 46.62420 -15.69187 10.58773 1.000 41.68321 94 ILE D CA 1
ATOM 3062 C C . ILE D 1 82 ? 46.99130 -14.71754 11.70041 1.000 41.34633 94 ILE D C 1
ATOM 3063 O O . ILE D 1 82 ? 47.15524 -15.09515 12.86656 1.000 40.78135 94 ILE D O 1
ATOM 3068 N N . SER D 1 83 ? 47.16594 -13.45924 11.30335 1.000 40.08829 95 SER D N 1
ATOM 3069 C CA . SER D 1 83 ? 47.29777 -12.31655 12.18475 1.000 41.47190 95 SER D CA 1
ATOM 3070 C C . SER D 1 83 ? 46.38424 -11.22525 11.66148 1.000 40.67178 95 SER D C 1
ATOM 3071 O O . SER D 1 83 ? 46.13469 -11.14349 10.46517 1.000 41.92913 95 SER D O 1
ATOM 3074 N N . GLY D 1 84 ? 45.85285 -10.41476 12.55870 1.000 41.29557 96 GLY D N 1
ATOM 3075 C CA . GLY D 1 84 ? 45.05464 -9.28557 12.13056 1.000 40.85855 96 GLY D CA 1
ATOM 3076 C C . GLY D 1 84 ? 44.25466 -8.72148 13.28450 1.000 41.68550 96 GLY D C 1
ATOM 3077 O O . GLY D 1 84 ? 44.35773 -9.16625 14.42824 1.000 42.33802 96 GLY D O 1
ATOM 3078 N N . GLU D 1 85 ? 43.44883 -7.72302 12.95364 1.000 43.28645 97 GLU D N 1
ATOM 3079 C CA . GLU D 1 85 ? 42.63072 -7.01322 13.91926 1.000 41.67793 97 GLU D CA 1
ATOM 3080 C C . GLU D 1 85 ? 41.18043 -7.44012 13.76085 1.000 40.09489 97 GLU D C 1
ATOM 3081 O O . GLU D 1 85 ? 40.62002 -7.34938 12.66662 1.000 38.89109 97 GLU D O 1
ATOM 3087 N N . VAL D 1 86 ? 40.58384 -7.93792 14.84506 1.000 43.38007 98 VAL D N 1
ATOM 3088 C CA . VAL D 1 86 ? 39.16978 -8.30814 14.86094 1.000 41.97569 98 VAL D CA 1
ATOM 3089 C C . VAL D 1 86 ? 38.34804 -7.12133 15.35253 1.000 40.26203 98 VAL D C 1
ATOM 3090 O O . VAL D 1 86 ? 38.75842 -6.40224 16.26972 1.000 41.91322 98 VAL D O 1
ATOM 3094 N N . PHE D 1 87 ? 37.23911 -6.84970 14.67061 1.000 39.29143 99 PHE D N 1
ATOM 3095 C CA . PHE D 1 87 ? 36.46483 -5.66133 14.97099 1.000 40.23055 99 PHE D CA 1
ATOM 3096 C C . PHE D 1 87 ? 35.01021 -5.88974 14.60475 1.000 45.01709 99 PHE D C 1
ATOM 3097 O O . PHE D 1 87 ? 34.64675 -6.86570 13.93877 1.000 45.74329 99 PHE D O 1
ATOM 3105 N N . ASP D 1 88 ? 34.18398 -4.97035 15.06792 1.000 40.81662 100 ASP D N 1
ATOM 3106 C CA . ASP D 1 88 ? 32.79718 -4.87057 14.67863 1.000 41.23673 100 ASP D CA 1
ATOM 3107 C C . ASP D 1 88 ? 32.58674 -3.49245 14.06705 1.000 40.23826 100 ASP D C 1
ATOM 3108 O O . ASP D 1 88 ? 33.49149 -2.65935 14.04440 1.000 40.81561 100 ASP D O 1
ATOM 3113 N N . CYS D 1 89 ? 31.39794 -3.25478 13.53968 1.000 39.92823 101 CYS D N 1
ATOM 3114 C CA . CYS D 1 89 ? 31.03492 -1.94101 13.03590 1.000 44.71003 101 CYS D CA 1
ATOM 3115 C C . CYS D 1 89 ? 29.77010 -1.45536 13.73298 1.000 45.25932 101 CYS D C 1
ATOM 3116 O O . CYS D 1 89 ? 28.81484 -2.22579 13.89828 1.000 45.94397 101 CYS D O 1
ATOM 3119 N N . SER D 1 90 ? 29.75886 -0.17547 14.14096 1.000 47.04132 102 SER D N 1
ATOM 3120 C CA . SER D 1 90 ? 28.62234 0.34916 14.91031 1.000 43.84200 102 SER D CA 1
ATOM 3121 C C . SER D 1 90 ? 27.31483 0.29801 14.12595 1.000 45.04943 102 SER D C 1
ATOM 3122 O O . SER D 1 90 ? 26.24667 0.23284 14.73592 1.000 50.85290 102 SER D O 1
ATOM 3125 N N . GLU D 1 91 ? 27.36947 0.31675 12.78344 1.000 49.04901 103 GLU D N 1
ATOM 3126 C CA . GLU D 1 91 ? 26.16290 0.21494 11.95553 1.000 44.64197 103 GLU D CA 1
ATOM 3127 C C . GLU D 1 91 ? 25.37624 -1.06428 12.22590 1.000 43.72286 103 GLU D C 1
ATOM 3128 O O . GLU D 1 91 ? 24.21675 -1.16872 11.80869 1.000 44.17574 103 GLU D O 1
ATOM 3134 N N . TYR D 1 92 ? 26.03380 -2.09146 12.75142 1.000 43.58930 104 TYR D N 1
ATOM 3135 C CA . TYR D 1 92 ? 25.38537 -3.32625 13.16535 1.000 48.58234 104 TYR D CA 1
ATOM 3136 C C . TYR D 1 92 ? 24.94296 -3.34761 14.62360 1.000 49.66618 104 TYR D C 1
ATOM 3137 O O . TYR D 1 92 ? 24.21654 -4.25973 15.00504 1.000 56.52659 104 TYR D O 1
ATOM 3146 N N . ILE D 1 93 ? 25.41968 -2.43692 15.46432 1.000 47.20892 105 ILE D N 1
ATOM 3147 C CA . ILE D 1 93 ? 25.09717 -2.43761 16.89205 1.000 48.90974 105 ILE D CA 1
ATOM 3148 C C . ILE D 1 93 ? 24.04557 -1.36830 17.21048 1.000 47.71296 105 ILE D C 1
ATOM 3149 O O . ILE D 1 93 ? 24.37983 -0.19036 17.34860 1.000 48.54674 105 ILE D O 1
ATOM 3154 N N . LYS D 1 94 ? 22.77218 -1.75722 17.35139 1.000 48.93336 106 LYS D N 1
ATOM 3155 C CA . LYS D 1 94 ? 21.72034 -0.86051 17.84909 1.000 50.78922 106 LYS D CA 1
ATOM 3156 C C . LYS D 1 94 ? 20.76861 -1.63283 18.75026 1.000 52.75567 106 LYS D C 1
ATOM 3157 O O . LYS D 1 94 ? 20.48995 -2.81001 18.48833 1.000 52.67013 106 LYS D O 1
ATOM 3163 N N . PRO D 1 95 ? 20.26271 -1.00084 19.81581 1.000 54.84216 107 PRO D N 1
ATOM 3164 C CA . PRO D 1 95 ? 19.35484 -1.71676 20.72289 1.000 57.20873 107 PRO D CA 1
ATOM 3165 C C . PRO D 1 95 ? 18.13380 -2.24943 20.01280 1.000 57.89962 107 PRO D C 1
ATOM 3166 O O . PRO D 1 95 ? 17.64058 -3.32760 20.36146 1.000 59.24088 107 PRO D O 1
ATOM 3170 N N . TRP D 1 96 ? 17.64316 -1.53041 19.00418 1.000 57.33497 108 TRP D N 1
ATOM 3171 C CA . TRP D 1 96 ? 16.44600 -1.96163 18.30149 1.000 58.46894 108 TRP D CA 1
ATOM 3172 C C . TRP D 1 96 ? 16.72014 -3.04856 17.27842 1.000 57.05902 108 TRP D C 1
ATOM 3173 O O . TRP D 1 96 ? 15.76530 -3.64025 16.76916 1.000 58.41069 108 TRP D O 1
ATOM 3184 N N . ILE D 1 97 ? 17.97567 -3.25202 16.88881 1.000 54.62347 109 ILE D N 1
ATOM 3185 C CA . ILE D 1 97 ? 18.33008 -4.31743 15.96355 1.000 55.96054 109 ILE D CA 1
ATOM 3186 C C . ILE D 1 97 ? 18.71463 -5.54271 16.78226 1.000 63.82070 109 ILE D C 1
ATOM 3187 O O . ILE D 1 97 ? 19.76741 -5.55093 17.42792 1.000 65.87927 109 ILE D O 1
ATOM 3192 N N . LYS D 1 98 ? 17.94057 -6.61833 16.67093 1.000 64.44313 110 LYS D N 1
ATOM 3193 C CA . LYS D 1 98 ? 18.34269 -7.88929 17.25624 1.000 68.49265 110 LYS D CA 1
ATOM 3194 C C . LYS D 1 98 ? 19.20878 -8.63841 16.26148 1.000 72.80437 110 LYS D C 1
ATOM 3195 O O . LYS D 1 98 ? 18.75461 -8.99141 15.16866 1.000 75.06616 110 LYS D O 1
ATOM 3201 N N . ARG D 1 99 ? 20.44013 -8.91753 16.65570 1.000 77.48161 111 ARG D N 1
ATOM 3202 C CA . ARG D 1 99 ? 21.41530 -9.47569 15.73969 1.000 82.99892 111 ARG D CA 1
ATOM 3203 C C . ARG D 1 99 ? 22.13356 -10.65444 16.36663 1.000 90.17694 111 ARG D C 1
ATOM 3204 O O . ARG D 1 99 ? 22.35352 -10.69110 17.58029 1.000 88.34770 111 ARG D O 1
ATOM 3212 N N . ASP D 1 100 ? 22.45623 -11.62239 15.54411 1.000 95.12679 112 ASP D N 1
ATOM 3213 C CA . ASP D 1 100 ? 23.50660 -12.55749 15.90229 1.000 99.48213 112 ASP D CA 1
ATOM 3214 C C . ASP D 1 100 ? 24.83955 -11.84411 15.69945 1.000 100.52920 112 ASP D C 1
ATOM 3215 O O . ASP D 1 100 ? 25.08974 -11.32986 14.60212 1.000 95.33029 112 ASP D O 1
ATOM 3220 N N . PRO D 1 101 ? 25.72226 -11.79476 16.69944 1.000 92.24804 113 PRO D N 1
ATOM 3221 C CA . PRO D 1 101 ? 26.96323 -11.04468 16.50018 1.000 86.14772 113 PRO D CA 1
ATOM 3222 C C . PRO D 1 101 ? 27.79742 -11.72527 15.43136 1.000 86.04985 113 PRO D C 1
ATOM 3223 O O . PRO D 1 101 ? 27.78798 -12.95072 15.28959 1.000 85.05734 113 PRO D O 1
ATOM 3227 N N . VAL D 1 102 ? 28.49352 -10.91111 14.64881 1.000 80.86628 114 VAL D N 1
ATOM 3228 C CA . VAL D 1 102 ? 29.38765 -11.39762 13.60741 1.000 76.46593 114 VAL D CA 1
ATOM 3229 C C . VAL D 1 102 ? 30.61799 -10.51905 13.68678 1.000 70.35653 114 VAL D C 1
ATOM 3230 O O . VAL D 1 102 ? 30.51489 -9.29087 13.80566 1.000 69.14882 114 VAL D O 1
ATOM 3234 N N . TYR D 1 103 ? 31.77844 -11.13617 13.57152 1.000 61.81265 115 TYR D N 1
ATOM 3235 C CA . TYR D 1 103 ? 33.00242 -10.39468 13.75139 1.000 52.68225 115 TYR D CA 1
ATOM 3236 C C . TYR D 1 103 ? 33.77681 -10.38649 12.45112 1.000 47.55438 115 TYR D C 1
ATOM 3237 O O . TYR D 1 103 ? 33.78102 -11.36518 11.70267 1.000 49.18089 115 TYR D O 1
ATOM 3246 N N . PHE D 1 104 ? 34.46595 -9.28684 12.21830 1.000 42.29703 116 PHE D N 1
ATOM 3247 C CA . PHE D 1 104 ? 35.26076 -9.09176 11.02416 1.000 40.39645 116 PHE D CA 1
ATOM 3248 C C . PHE D 1 104 ? 36.72502 -9.12605 11.40880 1.000 39.97252 116 PHE D C 1
ATOM 3249 O O . PHE D 1 104 ? 37.09095 -8.84701 12.55258 1.000 39.12686 116 PHE D O 1
ATOM 3257 N N . ILE D 1 105 ? 37.56463 -9.49895 10.46592 1.000 39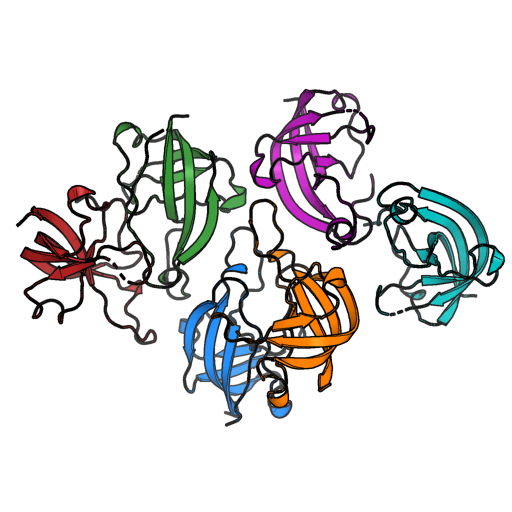.49358 117 ILE D N 1
ATOM 3258 C CA . ILE D 1 105 ? 39.00207 -9.43096 10.68876 1.000 41.78311 117 ILE D CA 1
ATOM 3259 C C . ILE D 1 105 ? 39.61987 -8.76435 9.47356 1.000 36.01443 117 ILE D C 1
ATOM 3260 O O . ILE D 1 105 ? 39.31865 -9.14151 8.33634 1.000 38.72278 117 ILE D O 1
ATOM 3265 N N . LYS D 1 106 ? 40.44858 -7.75134 9.70600 1.000 39.16349 118 LYS D N 1
ATOM 3266 C CA . LYS D 1 106 ? 41.34194 -7.24913 8.66370 1.000 41.36561 118 LYS D CA 1
ATOM 3267 C C . LYS D 1 106 ? 42.63522 -8.03568 8.80954 1.000 40.70042 118 LYS D C 1
ATOM 3268 O O . LYS D 1 106 ? 43.37134 -7.84656 9.78200 1.000 42.08204 118 LYS D O 1
ATOM 3274 N N . LEU D 1 107 ? 42.89232 -8.94658 7.87252 1.000 37.47919 119 LEU D N 1
ATOM 3275 C CA . LEU D 1 107 ? 44.07270 -9.79048 7.96714 1.000 37.83880 119 LEU D CA 1
ATOM 3276 C C . LEU D 1 107 ? 45.34000 -8.98500 7.67902 1.000 39.51818 119 LEU D C 1
ATOM 3277 O O . LEU D 1 107 ? 45.41530 -8.27060 6.67084 1.000 45.08650 119 LEU D O 1
ATOM 3282 N N . SER D 1 108 ? 46.35475 -9.12530 8.54335 1.000 40.59975 120 SER D N 1
ATOM 3283 C CA . SER D 1 108 ? 47.68376 -8.60026 8.24062 1.000 42.55009 120 SER D CA 1
ATOM 3284 C C . SER D 1 108 ? 48.63721 -9.67294 7.71219 1.000 42.74614 120 SER D C 1
ATOM 3285 O O . SER D 1 108 ? 49.48577 -9.35530 6.87577 1.000 44.10508 120 SER D O 1
ATOM 3288 N N . THR D 1 109 ? 48.57948 -10.92175 8.20999 1.000 41.76612 121 THR D N 1
ATOM 3289 C CA . THR D 1 109 ? 49.34339 -12.01144 7.59906 1.000 41.82113 121 THR D CA 1
ATOM 3290 C C . THR D 1 109 ? 48.46695 -13.26320 7.47696 1.000 42.19878 121 THR D C 1
ATOM 3291 O O . THR D 1 109 ? 47.53265 -13.47367 8.26354 1.000 40.90793 121 THR D O 1
ATOM 3295 N N . ILE D 1 110 ? 48.73315 -14.04984 6.42594 1.000 40.51518 122 ILE D N 1
ATOM 3296 C CA . ILE D 1 110 ? 48.15081 -15.37509 6.19985 1.000 42.29505 122 ILE D CA 1
ATOM 3297 C C . ILE D 1 110 ? 49.25674 -16.30811 5.73972 1.000 43.23987 122 ILE D C 1
ATOM 3298 O O . ILE D 1 110 ? 50.01469 -15.96761 4.82538 1.000 46.77458 122 ILE D O 1
ATOM 3303 N N . LYS D 1 111 ? 49.31880 -17.49199 6.32821 1.000 39.99304 123 LYS D N 1
ATOM 3304 C CA . LYS D 1 111 ? 50.27560 -18.50955 5.93795 1.000 45.17184 123 LYS D CA 1
ATOM 3305 C C . LYS D 1 111 ? 49.53518 -19.82252 5.88766 1.000 46.77360 123 LYS D C 1
ATOM 3306 O O . LYS D 1 111 ? 48.70432 -20.09445 6.75216 1.000 45.78899 123 LYS D O 1
ATOM 3312 N N . LYS D 1 112 ? 49.85153 -20.64517 4.90196 1.000 51.65209 124 LYS D N 1
ATOM 3313 C CA . LYS D 1 112 ? 49.40949 -22.02233 4.98025 1.000 51.08182 124 LYS D CA 1
ATOM 3314 C C . LYS D 1 112 ? 50.09929 -22.61282 6.20201 1.000 58.58309 124 LYS D C 1
ATOM 3315 O O . LYS D 1 112 ? 51.25571 -22.28737 6.49235 1.000 62.32663 124 LYS D O 1
ATOM 3321 N N . LYS D 1 113 ? 49.38680 -23.43949 6.95563 1.000 63.38928 125 LYS D N 1
ATOM 3322 C CA . LYS D 1 113 ? 50.00199 -23.97478 8.16395 1.000 65.27614 125 LYS D CA 1
ATOM 3323 C C . LYS D 1 113 ? 51.11217 -24.96860 7.78244 1.000 75.09640 125 LYS D C 1
ATOM 3324 O O . LYS D 1 113 ? 50.97178 -25.84611 6.91726 1.000 78.64321 125 LYS D O 1
ATOM 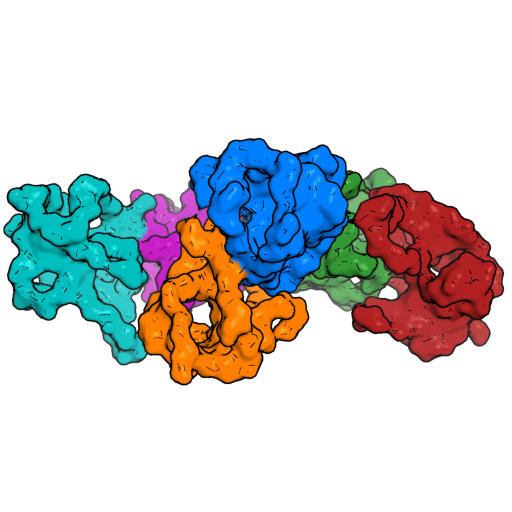3331 N N . CYS E 1 17 ? 2.96437 20.33197 -33.13525 1.000 120.40113 29 CYS E N 1
ATOM 3332 C CA . CYS E 1 17 ? 4.01393 19.32603 -33.05179 1.000 117.81115 29 CYS E CA 1
ATOM 3333 C C . CYS E 1 17 ? 3.43736 17.97013 -33.48263 1.000 119.67593 29 CYS E C 1
ATOM 3334 O O . CYS E 1 17 ? 3.24421 17.74897 -34.68822 1.000 111.77754 29 CYS E O 1
ATOM 3337 N N . SER E 1 18 ? 3.12442 17.09445 -32.52184 1.000 100.43624 30 SER E N 1
ATOM 3338 C CA . SER E 1 18 ? 2.61868 15.75331 -32.81822 1.000 95.76194 30 SER E CA 1
ATOM 3339 C C . SER E 1 18 ? 2.35780 15.01737 -31.50255 1.000 93.06806 30 SER E C 1
ATOM 3340 O O . SER E 1 18 ? 2.78498 15.44807 -30.42651 1.000 96.81852 30 SER E O 1
ATOM 3343 N N . CYS E 1 19 ? 1.68446 13.86821 -31.62456 1.000 85.32540 31 CYS E N 1
ATOM 3344 C CA . CYS E 1 19 ? 1.21616 12.98785 -30.55639 1.000 75.80050 31 CYS E CA 1
ATOM 3345 C C . CYS E 1 19 ? 2.29507 11.99683 -30.12035 1.000 69.30142 31 CYS E C 1
ATOM 3346 O O . CYS E 1 19 ? 3.22001 11.68170 -30.86822 1.000 67.17182 31 CYS E O 1
ATOM 3349 N N . GLU E 1 20 ? 2.15977 11.49164 -28.89416 1.000 59.43798 32 GLU E N 1
ATOM 3350 C CA . GLU E 1 20 ? 3.18483 10.62150 -28.32908 1.000 57.81755 32 GLU E CA 1
ATOM 3351 C C . GLU E 1 20 ? 2.80600 9.14585 -28.27114 1.000 53.43311 32 GLU E C 1
ATOM 3352 O O . GLU E 1 20 ? 3.58163 8.29213 -28.71128 1.000 54.02657 32 GLU E O 1
ATOM 3358 N N . CYS E 1 21 ? 1.63778 8.80412 -27.75051 1.000 52.97096 33 CYS E N 1
ATOM 3359 C CA . CYS E 1 21 ? 1.22029 7.41088 -27.66390 1.000 50.45282 33 CYS E CA 1
ATOM 3360 C C . CYS E 1 21 ? -0.23547 7.29904 -28.04466 1.000 53.20539 33 CYS E C 1
ATOM 3361 O O . CYS E 1 21 ? -0.98062 8.27574 -27.97434 1.000 54.96062 33 CYS E O 1
ATOM 3364 N N . VAL E 1 22 ? -0.62287 6.11215 -28.49703 1.000 54.00571 34 VAL E N 1
ATOM 3365 C CA . VAL E 1 22 ? -2.04373 5.85604 -28.65161 1.000 57.05022 34 VAL E CA 1
ATOM 3366 C C . VAL E 1 22 ? -2.69044 5.70320 -27.27918 1.000 57.95459 34 VAL E C 1
ATOM 3367 O O . VAL E 1 22 ? -3.69861 6.34839 -26.97913 1.000 60.13850 34 VAL E O 1
ATOM 3371 N N . GLU E 1 23 ? -2.09735 4.87805 -26.41000 1.000 58.89075 35 GLU E N 1
ATOM 3372 C CA . GLU E 1 23 ? -2.66341 4.69390 -25.07800 1.000 57.96960 35 GLU E CA 1
ATOM 3373 C C . GLU E 1 23 ? -1.94205 5.46360 -23.96847 1.000 56.36836 35 GLU E C 1
ATOM 3374 O O . GLU E 1 23 ? -2.19104 6.65473 -23.78270 1.000 62.49058 35 GLU E O 1
ATOM 3380 N N . GLU E 1 24 ? -0.92978 4.85621 -23.34977 1.000 54.59026 36 GLU E N 1
ATOM 3381 C CA . GLU E 1 24 ? -0.28675 5.41424 -22.16627 1.000 53.74661 36 GLU E CA 1
ATOM 3382 C C . GLU E 1 24 ? 1.21619 5.53628 -22.32608 1.000 53.64064 36 GLU E C 1
ATOM 3383 O O . GLU E 1 24 ? 1.88063 4.54995 -22.66318 1.000 50.65740 36 GLU E O 1
ATOM 3389 N N . LYS E 1 25 ? 1.76394 6.70971 -21.99158 1.000 51.37084 37 LYS E N 1
ATOM 3390 C CA . LYS E 1 25 ? 3.20780 6.90536 -22.07755 1.000 49.47467 37 LYS E CA 1
ATOM 3391 C C . LYS E 1 25 ? 3.94254 6.28518 -20.89096 1.000 49.90710 37 LYS E C 1
ATOM 3392 O O . LYS E 1 25 ? 3.56854 6.49310 -19.73520 1.000 54.15085 37 LYS E O 1
ATOM 3398 N N . ILE E 1 26 ? 4.98879 5.52070 -21.19080 1.000 47.00272 38 ILE E N 1
ATOM 3399 C CA . ILE E 1 26 ? 5.82832 4.86190 -20.19965 1.000 47.37167 38 ILE E CA 1
ATOM 3400 C C . ILE E 1 26 ? 7.20934 5.49066 -20.23569 1.000 45.75496 38 ILE E C 1
ATOM 3401 O O . ILE E 1 26 ? 8.03982 5.10217 -21.05801 1.000 50.18575 38 ILE E O 1
ATOM 3406 N N . PRO E 1 27 ? 7.51815 6.40837 -19.33554 1.000 46.87602 39 PRO E N 1
ATOM 3407 C CA . PRO E 1 27 ? 8.82006 7.08165 -19.38506 1.000 45.52329 39 PRO E CA 1
ATOM 3408 C C . PRO E 1 27 ? 9.96849 6.11408 -19.16815 1.000 45.31674 39 PRO E C 1
ATOM 3409 O O . PRO E 1 27 ? 9.89511 5.20128 -18.34809 1.000 46.60511 39 PRO E O 1
ATOM 3413 N N . ILE E 1 28 ? 11.02178 6.29589 -19.96086 1.000 45.79874 40 ILE E N 1
ATOM 3414 C CA . ILE E 1 28 ? 12.22369 5.47760 -19.88536 1.000 44.06154 40 ILE E CA 1
ATOM 3415 C C . ILE E 1 28 ? 13.39095 6.26128 -19.28899 1.000 46.81721 40 ILE E C 1
ATOM 3416 O O . ILE E 1 28 ? 13.89306 5.92412 -18.21777 1.000 47.45804 40 ILE E O 1
ATOM 3421 N N . VAL E 1 29 ? 13.82039 7.33207 -19.95613 1.000 48.29062 41 VAL E N 1
ATOM 3422 C CA . VAL E 1 29 ? 14.99587 8.06403 -19.50875 1.000 47.12634 41 VAL E CA 1
ATOM 3423 C C . VAL E 1 29 ? 14.98826 9.42926 -20.17991 1.000 46.76247 41 VAL E C 1
ATOM 3424 O O . VAL E 1 29 ? 14.48826 9.58392 -21.29898 1.000 48.84390 41 VAL E O 1
ATOM 3428 N N . THR E 1 30 ? 15.56392 10.42051 -19.49887 1.000 46.90651 42 THR E N 1
ATOM 3429 C CA . THR E 1 30 ? 15.75173 11.75400 -20.05775 1.000 52.34544 42 THR E CA 1
ATOM 3430 C C . THR E 1 30 ? 17.20083 11.88416 -20.51637 1.000 48.90396 42 THR E C 1
ATOM 3431 O O . THR E 1 30 ? 18.13019 11.69626 -19.72353 1.000 52.25756 42 THR E O 1
ATOM 3435 N N . LEU E 1 31 ? 17.39100 12.25948 -21.77110 1.000 48.32546 43 LEU E N 1
ATOM 3436 C CA . LEU E 1 31 ? 18.72414 12.38530 -22.34620 1.000 53.18701 43 LEU E CA 1
ATOM 3437 C C . LEU E 1 31 ? 19.12691 13.85234 -22.34128 1.000 53.32674 43 LEU E C 1
ATOM 3438 O O . LEU E 1 31 ? 18.30885 14.72457 -22.64372 1.000 52.85979 43 LEU E O 1
ATOM 3443 N N . LYS E 1 32 ? 20.37833 14.12743 -21.97364 1.000 52.82175 44 LYS E N 1
ATOM 3444 C CA . LYS E 1 32 ? 20.91086 15.48644 -22.01935 1.000 56.14711 44 LYS E CA 1
ATOM 3445 C C . LYS E 1 32 ? 22.21388 15.46559 -22.80709 1.000 57.61756 44 LYS E C 1
ATOM 3446 O O . LYS E 1 32 ? 23.19182 14.84379 -22.38301 1.000 55.09048 44 LYS E O 1
ATOM 3452 N N . ASN E 1 33 ? 22.22058 16.15276 -23.94450 1.000 61.34792 45 ASN E N 1
ATOM 3453 C CA . ASN E 1 33 ? 23.39026 16.30042 -24.80862 1.000 61.45492 45 ASN E CA 1
ATOM 3454 C C . ASN E 1 33 ? 24.02739 14.94285 -25.15806 1.000 55.90979 45 ASN E C 1
ATOM 3455 O O . ASN E 1 33 ? 25.20527 14.67593 -24.90441 1.000 55.57275 45 ASN E O 1
ATOM 3460 N N . GLU E 1 34 ? 23.22996 14.10325 -25.80724 1.000 53.19366 46 GLU E N 1
ATOM 3461 C CA . GLU E 1 34 ? 23.62204 12.74329 -26.15555 1.000 55.62289 46 GLU E CA 1
ATOM 3462 C C . GLU E 1 34 ? 24.09965 12.67345 -27.59520 1.000 52.24489 46 GLU E C 1
ATOM 3463 O O . GLU E 1 34 ? 23.42440 13.15811 -28.50663 1.000 53.60399 46 GLU E O 1
ATOM 3469 N N . ASN E 1 35 ? 25.24771 12.04564 -27.80257 1.000 58.96916 47 ASN E N 1
ATOM 3470 C CA . ASN E 1 35 ? 25.69049 11.79467 -29.16437 1.000 57.89675 47 ASN E CA 1
ATOM 3471 C C . ASN E 1 35 ? 24.76686 10.75712 -29.79354 1.000 54.37875 47 ASN E C 1
ATOM 3472 O O . ASN E 1 35 ? 24.42331 9.74697 -29.17448 1.000 52.71671 47 ASN E O 1
ATOM 3477 N N . ALA E 1 36 ? 24.33878 11.01068 -31.01805 1.000 54.94275 48 ALA E N 1
ATOM 3478 C CA . ALA E 1 36 ? 23.46482 10.07375 -31.70302 1.000 52.47444 48 ALA E CA 1
ATOM 3479 C C . ALA E 1 36 ? 23.72693 10.19315 -33.19277 1.000 48.64156 48 ALA E C 1
ATOM 3480 O O . ALA E 1 36 ? 24.43113 11.09681 -33.65269 1.000 52.59039 48 ALA E O 1
ATOM 3482 N N . HIS E 1 37 ? 23.15011 9.27540 -33.94801 1.000 46.86329 49 HIS E N 1
ATOM 3483 C CA . HIS E 1 37 ? 23.18190 9.34419 -35.39806 1.000 51.11925 49 HIS E CA 1
ATOM 3484 C C . HIS E 1 37 ? 21.76963 9.23682 -35.90022 1.000 50.02075 49 HIS E C 1
ATOM 3485 O O . HIS E 1 37 ? 21.00049 8.39854 -35.42843 1.000 45.46375 49 HIS E O 1
ATOM 3492 N N . PHE E 1 38 ? 21.43817 10.06014 -36.87401 1.000 48.86818 50 PHE E N 1
ATOM 3493 C CA . PHE E 1 38 ? 20.18893 9.81870 -37.55107 1.000 48.72070 50 PHE E CA 1
ATOM 3494 C C . PHE E 1 38 ? 20.33931 8.57413 -38.39690 1.000 48.84311 50 PHE E C 1
ATOM 3495 O O . PHE E 1 38 ? 21.40014 8.31900 -38.97327 1.000 49.55548 50 PHE E O 1
ATOM 3503 N N . ARG E 1 39 ? 19.29935 7.75346 -38.39555 1.000 46.37810 51 ARG E N 1
ATOM 3504 C CA . ARG E 1 39 ? 19.28291 6.53393 -39.18154 1.000 50.80015 51 ARG E CA 1
ATOM 3505 C C . ARG E 1 39 ? 18.01757 6.50618 -40.01847 1.000 50.33540 51 ARG E C 1
ATOM 3506 O O . ARG E 1 39 ? 16.92006 6.65567 -39.48951 1.000 50.69834 51 ARG E O 1
ATOM 3514 N N . TYR E 1 40 ? 18.17065 6.32044 -41.32255 1.000 55.40458 52 TYR E N 1
ATOM 3515 C CA . TYR E 1 40 ? 17.00783 6.18857 -42.18589 1.000 59.18130 52 TYR E CA 1
ATOM 3516 C C . TYR E 1 40 ? 16.45292 4.77474 -42.15733 1.000 62.56955 52 TYR E C 1
ATOM 3517 O O . TYR E 1 40 ? 17.19297 3.78873 -42.22914 1.000 63.95111 52 TYR E O 1
ATOM 3534 N N . LYS E 1 42 ? 13.72283 2.48655 -44.13184 1.000 79.57502 54 LYS E N 1
ATOM 3535 C CA . LYS E 1 42 ? 12.90239 2.45533 -45.34086 1.000 82.08040 54 LYS E CA 1
ATOM 3536 C C . LYS E 1 42 ? 11.47365 2.01023 -45.04383 1.000 85.83270 54 LYS E C 1
ATOM 3537 O O . LYS E 1 42 ? 10.52302 2.57934 -45.59196 1.000 85.13082 54 LYS E O 1
ATOM 3543 N N . ARG E 1 43 ? 11.29725 0.96932 -44.21741 1.000 98.14817 55 ARG E N 1
ATOM 3544 C CA . ARG E 1 43 ? 9.95420 0.42285 -44.02798 1.000 96.00054 55 ARG E CA 1
ATOM 3545 C C . ARG E 1 43 ? 9.07287 1.32580 -43.16807 1.000 92.54533 55 ARG E C 1
ATOM 3546 O O . ARG E 1 43 ? 7.84318 1.28195 -43.29565 1.000 97.33779 55 ARG E O 1
ATOM 3554 N N . ARG E 1 44 ? 9.65510 2.14434 -42.29728 1.000 86.36554 56 ARG E N 1
ATOM 3555 C CA . ARG E 1 44 ? 8.86237 3.14619 -41.59250 1.000 83.91241 56 ARG E CA 1
ATOM 3556 C C . ARG E 1 44 ? 8.87357 4.49540 -42.30647 1.000 82.78901 56 ARG E C 1
ATOM 3557 O O . ARG E 1 44 ? 8.13648 5.39992 -41.90831 1.000 81.36406 56 ARG E O 1
ATOM 3565 N N . ASN E 1 45 ? 9.65515 4.61669 -43.38099 1.000 81.57808 57 ASN E N 1
ATOM 3566 C CA . ASN E 1 45 ? 9.95375 5.85522 -44.09667 1.000 81.02416 57 ASN E CA 1
ATOM 3567 C C . ASN E 1 45 ? 9.99226 7.07898 -43.18405 1.000 81.78832 57 ASN E C 1
ATOM 3568 O O . ASN E 1 45 ? 9.22163 8.02643 -43.36683 1.000 85.94975 57 ASN E O 1
ATOM 3573 N N . ASP E 1 46 ? 10.88460 7.05291 -42.19567 1.000 77.29459 58 ASP E N 1
ATOM 3574 C CA . ASP E 1 46 ? 11.15788 8.18599 -41.32657 1.000 70.94401 58 ASP E CA 1
ATOM 3575 C C . ASP E 1 46 ? 12.58134 8.00994 -40.81963 1.000 67.87390 58 ASP E C 1
ATOM 3576 O O . ASP E 1 46 ? 13.19601 6.95273 -41.00081 1.000 67.76263 58 ASP E O 1
ATOM 3581 N N . PHE E 1 47 ? 13.13195 9.07991 -40.25918 1.000 55.37640 59 PHE E N 1
ATOM 3582 C CA . PHE E 1 47 ? 14.48087 9.04227 -39.72410 1.000 56.04508 59 PHE E CA 1
ATOM 3583 C C . PHE E 1 47 ? 14.45766 8.75325 -38.21852 1.000 57.45019 59 PHE E C 1
ATOM 3584 O O . PHE E 1 47 ? 13.83339 9.48232 -37.43650 1.000 56.21431 59 PHE E O 1
ATOM 3592 N N . ALA E 1 48 ? 15.18374 7.72455 -37.80809 1.000 48.81203 60 ALA E N 1
ATOM 3593 C CA . ALA E 1 48 ? 15.28452 7.34874 -36.41111 1.000 45.78877 60 ALA E CA 1
ATOM 3594 C C . ALA E 1 48 ? 16.63534 7.75872 -35.84207 1.000 45.79368 60 ALA E C 1
ATOM 3595 O O . ALA E 1 48 ? 17.56459 8.09891 -36.56624 1.000 48.51422 60 ALA E O 1
ATOM 3597 N N . LEU E 1 49 ? 16.73421 7.73275 -34.52273 1.000 47.47867 61 LEU E N 1
ATOM 3598 C CA . LEU E 1 49 ? 17.94579 8.14411 -33.83522 1.000 44.22664 61 LEU E CA 1
ATOM 3599 C C . LEU E 1 49 ? 18.57810 6.92238 -33.18835 1.000 44.99796 61 LEU E C 1
ATOM 3600 O O . LEU E 1 49 ? 17.88107 6.13284 -32.54972 1.000 44.45113 61 LEU E O 1
ATOM 3605 N N . GLU E 1 50 ? 19.87126 6.70994 -33.43950 1.000 42.87573 62 GLU E N 1
ATOM 3606 C CA . GLU E 1 50 ? 20.63395 5.68821 -32.73557 1.000 43.02946 62 GLU E CA 1
ATOM 3607 C C . GLU E 1 50 ? 21.62936 6.38491 -31.82253 1.000 46.31698 62 GLU E C 1
ATOM 3608 O O . GLU E 1 50 ? 22.49159 7.12311 -32.30010 1.000 46.60598 62 GLU E O 1
ATOM 3614 N N . ILE E 1 51 ? 21.49154 6.17319 -30.51358 1.000 41.48724 63 ILE E N 1
ATOM 3615 C CA . ILE E 1 51 ? 22.28196 6.92334 -29.55402 1.000 45.14828 63 ILE E CA 1
ATOM 3616 C C . ILE E 1 51 ? 23.54123 6.16837 -29.15600 1.000 45.22009 63 ILE E C 1
ATOM 3617 O O . ILE E 1 51 ? 23.63014 4.94890 -29.24508 1.000 44.81862 63 ILE E O 1
ATOM 3622 N N . GLU E 1 52 ? 24.53321 6.92790 -28.70360 1.000 51.91074 64 GLU E N 1
ATOM 3623 C CA . GLU E 1 52 ? 25.80417 6.34142 -28.28766 1.000 57.42040 64 GLU E CA 1
ATOM 3624 C C . GLU E 1 52 ? 25.62973 5.46118 -27.04271 1.000 53.33079 64 GLU E C 1
ATOM 3625 O O . GLU E 1 52 ? 26.09959 4.31515 -27.02002 1.000 53.26005 64 GLU E O 1
ATOM 3631 N N . ASN E 1 53 ? 24.86125 5.91636 -26.04697 1.000 52.67063 65 ASN E N 1
ATOM 3632 C CA . ASN E 1 53 ? 24.69058 5.14213 -24.81308 1.000 52.46515 65 ASN E CA 1
ATOM 3633 C C . ASN E 1 53 ? 23.61751 4.07996 -25.03550 1.000 50.22514 65 ASN E C 1
ATOM 3634 O O . ASN E 1 53 ? 22.49016 4.16146 -24.53619 1.000 45.60724 65 ASN E O 1
ATOM 3639 N N . LYS E 1 54 ? 24.01233 3.02761 -25.76229 1.000 50.48688 66 LYS E N 1
ATOM 3640 C CA . LYS E 1 54 ? 23.06570 1.97546 -26.12729 1.000 49.94086 66 LYS E CA 1
ATOM 3641 C C . LYS E 1 54 ? 22.42205 1.31070 -24.89583 1.000 46.26181 66 LYS E C 1
ATOM 3642 O O . LYS E 1 54 ? 21.29237 0.81837 -24.98855 1.000 45.52042 66 LYS E O 1
ATOM 3648 N N . GLU E 1 55 ? 23.10215 1.30040 -23.74175 1.000 48.13058 67 GLU E N 1
ATOM 3649 C CA . GLU E 1 55 ? 22.61638 0.58551 -22.55302 1.000 49.60158 67 GLU E CA 1
ATOM 3650 C C . GLU E 1 55 ? 21.31109 1.15912 -21.99477 1.000 48.91894 67 GLU E C 1
ATOM 3651 O O . GLU E 1 55 ? 20.52925 0.42004 -21.38722 1.000 49.08598 67 GLU E O 1
ATOM 3657 N N . LEU E 1 56 ? 21.00578 2.42643 -22.27872 1.000 47.00800 68 LEU E N 1
ATOM 3658 C CA . LEU E 1 56 ? 19.81938 3.04444 -21.70653 1.000 46.58540 68 LEU E CA 1
ATOM 3659 C C . LEU E 1 56 ? 18.56913 2.63498 -22.44847 1.000 44.24789 68 LEU E C 1
ATOM 3660 O O . LEU E 1 56 ? 17.47309 2.84435 -21.93685 1.000 44.01887 68 LEU E O 1
ATOM 3665 N N . VAL E 1 57 ? 18.71333 2.12335 -23.66840 1.000 43.51113 69 VAL E N 1
ATOM 3666 C CA . VAL E 1 57 ? 17.57967 1.80482 -24.51387 1.000 42.44505 69 VAL E CA 1
ATOM 3667 C C . VAL E 1 57 ? 17.74118 0.40100 -25.08082 1.000 43.44144 69 VAL E C 1
ATOM 3668 O O . VAL E 1 57 ? 17.17256 0.07976 -26.13032 1.000 42.91020 69 VAL E O 1
ATOM 3672 N N . ARG E 1 58 ? 18.60779 -0.39691 -24.45416 1.000 45.30565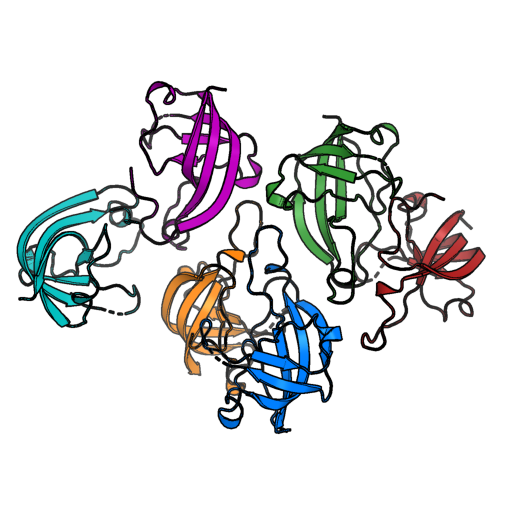 70 ARG E N 1
ATOM 3673 C CA . ARG E 1 58 ? 18.93891 -1.76498 -24.89037 1.000 47.02573 70 ARG E CA 1
ATOM 3674 C C . ARG E 1 58 ? 19.27188 -1.82339 -26.38383 1.000 46.25400 70 ARG E C 1
ATOM 3675 O O . ARG E 1 58 ? 18.88744 -2.75618 -27.08833 1.000 47.65688 70 ARG E O 1
ATOM 3683 N N . GLY E 1 59 ? 19.92744 -0.77630 -26.88549 1.000 44.94693 71 GLY E N 1
ATOM 3684 C CA . GLY E 1 59 ? 20.33977 -0.68208 -28.26970 1.000 44.50634 71 GLY E CA 1
ATOM 3685 C C . GLY E 1 59 ? 19.26560 -0.30720 -29.26437 1.000 43.15687 71 GLY E C 1
ATOM 3686 O O . GLY E 1 59 ? 19.56232 -0.21881 -30.45566 1.000 51.94780 71 GLY E O 1
ATOM 3687 N N . LEU E 1 60 ? 18.04096 -0.05354 -28.83284 1.000 46.42630 72 LEU E N 1
ATOM 3688 C CA . LEU E 1 60 ? 16.98090 0.22942 -29.78741 1.000 49.05107 72 LEU E CA 1
ATOM 3689 C C . LEU E 1 60 ? 17.09117 1.64816 -30.33599 1.000 45.27835 72 LEU E C 1
ATOM 3690 O O . LEU E 1 60 ? 17.55299 2.57171 -29.66178 1.000 45.68015 72 LEU E O 1
ATOM 3695 N N . TYR E 1 61 ? 16.71641 1.79507 -31.59990 1.000 47.59270 73 TYR E N 1
ATOM 3696 C CA . TYR E 1 61 ? 16.60752 3.10089 -32.22784 1.000 47.49851 73 TYR E CA 1
ATOM 3697 C C . TYR E 1 61 ? 15.45686 3.88069 -31.59193 1.000 45.94836 73 TYR E C 1
ATOM 3698 O O . TYR E 1 61 ? 14.53881 3.30886 -30.99731 1.000 43.40398 73 TYR E O 1
ATOM 3707 N N . LEU E 1 62 ? 15.52866 5.20431 -31.69365 1.000 44.97385 74 LEU E N 1
ATOM 3708 C CA . LEU E 1 62 ? 14.48763 6.08068 -31.17690 1.000 42.02003 74 LEU E CA 1
ATOM 3709 C C . LEU E 1 62 ? 13.71749 6.75350 -32.31113 1.000 46.18915 74 LEU E C 1
ATOM 3710 O O . LEU E 1 62 ? 14.30710 7.46280 -33.14197 1.000 45.87983 74 LEU E O 1
ATOM 3715 N N . ILE E 1 63 ? 12.39638 6.61604 -32.27124 1.000 43.45891 75 ILE E N 1
ATOM 3716 C CA . ILE E 1 63 ? 11.50795 7.23821 -33.25076 1.000 45.28879 75 ILE E CA 1
ATOM 3717 C C . ILE E 1 63 ? 11.09745 8.59541 -32.68581 1.000 49.06599 75 ILE E C 1
ATOM 3718 O O . ILE E 1 63 ? 10.54198 8.64852 -31.58102 1.000 41.76759 75 ILE E O 1
ATOM 3723 N N . PRO E 1 64 ? 11.40438 9.69704 -33.36104 1.000 49.78502 76 PRO E N 1
ATOM 3724 C CA . PRO E 1 64 ? 11.01973 11.01648 -32.83850 1.000 47.27222 76 PRO E CA 1
ATOM 3725 C C . PRO E 1 64 ? 9.51871 11.23333 -32.93559 1.000 46.93632 76 PRO E C 1
ATOM 3726 O O . PRO E 1 64 ? 8.91254 11.01099 -33.98578 1.000 49.70294 76 PRO E O 1
ATOM 3730 N N . ARG E 1 65 ? 8.91076 11.59768 -31.81018 1.000 47.99865 77 ARG E N 1
ATOM 3731 C CA . ARG E 1 65 ? 7.50820 11.99225 -31.77624 1.000 54.60680 77 ARG E CA 1
ATOM 3732 C C . ARG E 1 65 ? 7.49500 13.37187 -31.14366 1.000 58.26103 77 ARG E C 1
ATOM 3733 O O . ARG E 1 65 ? 7.75365 13.51347 -29.94229 1.000 59.74307 77 ARG E O 1
ATOM 3741 N N . GLY E 1 66 ? 7.14577 14.37781 -31.93023 1.000 69.36765 78 GLY E N 1
ATOM 3742 C CA . GLY E 1 66 ? 7.07053 15.70817 -31.37422 1.000 79.53778 78 GLY E CA 1
ATOM 3743 C C . GLY E 1 66 ? 7.08436 16.82836 -32.39011 1.000 87.53004 78 GLY E C 1
ATOM 3744 O O . GLY E 1 66 ? 6.43338 16.76363 -33.44383 1.000 89.11508 78 GLY E O 1
ATOM 3745 N N . CYS E 1 67 ? 7.86362 17.85622 -32.07318 1.000 86.40811 79 CYS E N 1
ATOM 3746 C CA . CYS E 1 67 ? 7.92622 19.06680 -32.87453 1.000 94.07883 79 CYS E CA 1
ATOM 3747 C C . CYS E 1 67 ? 8.78107 18.82650 -34.11216 1.000 91.06218 79 CYS E C 1
ATOM 3748 O O . CYS E 1 67 ? 9.69282 17.99329 -34.11172 1.000 86.53082 79 CYS E O 1
ATOM 3751 N N . ASP E 1 68 ? 8.42719 19.51282 -35.19695 1.000 95.34420 80 ASP E N 1
ATOM 3752 C CA . ASP E 1 68 ? 9.05167 19.24544 -36.48702 1.000 92.34340 80 ASP E CA 1
ATOM 3753 C C . ASP E 1 68 ? 10.55079 19.52887 -36.46370 1.000 89.11954 80 ASP E C 1
ATOM 3754 O O . ASP E 1 68 ? 10.99898 20.59139 -36.02766 1.000 89.15974 80 ASP E O 1
ATOM 3759 N N . ILE E 1 69 ? 11.32016 18.53112 -36.88119 1.000 83.31203 81 ILE E N 1
ATOM 3760 C CA . ILE E 1 69 ? 12.77638 18.59169 -36.91462 1.000 79.72733 81 ILE E CA 1
ATOM 3761 C C . ILE E 1 69 ? 13.22929 19.32796 -38.17072 1.000 82.12630 81 ILE E C 1
ATOM 3762 O O . ILE E 1 69 ? 12.71374 19.06654 -39.26918 1.000 85.76485 81 ILE E O 1
ATOM 3767 N N . PRO E 1 70 ? 14.17772 20.25609 -38.05479 1.000 77.51335 82 PRO E N 1
ATOM 3768 C CA . PRO E 1 70 ? 14.68090 20.94785 -39.24518 1.000 79.81878 82 PRO E CA 1
ATOM 3769 C C . PRO E 1 70 ? 15.22725 19.95366 -40.26254 1.000 83.29906 82 PRO E C 1
ATOM 3770 O O . PRO E 1 70 ? 15.83382 18.94130 -39.90341 1.000 83.92198 82 PRO E O 1
ATOM 3774 N N . LYS E 1 71 ? 14.95922 20.22929 -41.54491 1.000 85.13057 83 LYS E N 1
ATOM 3775 C CA . LYS E 1 71 ? 15.31297 19.28262 -42.59883 1.000 86.41540 83 LYS E CA 1
ATOM 3776 C C . LYS E 1 71 ? 16.81498 19.06112 -42.68336 1.000 82.12123 83 LYS E C 1
ATOM 3777 O O . LYS E 1 71 ? 17.25480 17.99044 -43.11918 1.000 81.48262 83 LYS E O 1
ATOM 3783 N N . LYS E 1 72 ? 17.61405 20.03881 -42.23846 1.000 82.99728 84 LYS E N 1
ATOM 3784 C CA . LYS E 1 72 ? 19.06656 19.89972 -42.28678 1.000 84.30572 84 LYS E CA 1
ATOM 3785 C C . LYS E 1 72 ? 19.56008 18.73691 -41.43481 1.000 83.65379 84 LYS E C 1
ATOM 3786 O O . LYS E 1 72 ? 20.69707 18.29504 -41.61824 1.000 83.51788 84 LYS E O 1
ATOM 3792 N N . TYR E 1 73 ? 18.75795 18.26116 -40.47896 1.000 82.72738 85 TYR E N 1
ATOM 3793 C CA . TYR E 1 73 ? 19.16611 17.13358 -39.65171 1.000 80.26487 85 TYR E CA 1
ATOM 3794 C C . TYR E 1 73 ? 18.73535 15.78347 -40.23253 1.000 78.43920 85 TYR E C 1
ATOM 3795 O O . TYR E 1 73 ? 19.30339 14.75034 -39.86132 1.000 73.72405 85 TYR E O 1
ATOM 3804 N N . LYS E 1 74 ? 17.81196 15.77075 -41.19140 1.000 79.04152 86 LYS E N 1
ATOM 3805 C CA . LYS E 1 74 ? 17.24116 14.52893 -41.71426 1.000 75.86055 86 LYS E CA 1
ATOM 3806 C C . LYS E 1 74 ? 18.14959 13.93312 -42.79687 1.000 75.03654 86 LYS E C 1
ATOM 3807 O O . LYS E 1 74 ? 17.82690 13.91307 -43.98452 1.000 73.54197 86 LYS E O 1
ATOM 3813 N N . GLU E 1 75 ? 19.30756 13.41794 -42.36432 1.000 74.91319 87 GLU E N 1
ATOM 3814 C CA . GLU E 1 75 ? 20.26308 12.75754 -43.26284 1.000 68.86480 87 GLU E CA 1
ATOM 3815 C C . GLU E 1 75 ? 20.80587 11.46368 -42.65925 1.000 62.62488 87 GLU E C 1
ATOM 3816 O O . GLU E 1 75 ? 21.22785 11.44467 -41.49331 1.000 59.05749 87 GLU E O 1
ATOM 3822 N N . ASP E 1 76 ? 20.80118 10.39566 -43.46351 1.000 57.90379 88 ASP E N 1
ATOM 3823 C CA . ASP E 1 76 ? 21.23801 9.08149 -43.00216 1.000 58.20795 88 ASP E CA 1
ATOM 3824 C C . ASP E 1 76 ? 22.68604 9.11758 -42.53530 1.000 55.62599 88 ASP E C 1
ATOM 3825 O O . ASP E 1 76 ? 23.55895 9.62561 -43.23274 1.000 58.07439 88 ASP E O 1
ATOM 3830 N N . GLY E 1 77 ? 22.93309 8.61136 -41.32721 1.000 54.49887 89 GLY E N 1
ATOM 3831 C CA . GLY E 1 77 ? 24.26764 8.58782 -40.77475 1.000 53.38227 89 GLY E CA 1
ATOM 3832 C C . GLY E 1 77 ? 24.72626 9.87718 -40.12187 1.000 54.10368 89 GLY E C 1
ATOM 3833 O O . GLY E 1 77 ? 25.86344 9.92889 -39.63792 1.000 54.68943 89 GLY E O 1
ATOM 3834 N N . LEU E 1 78 ? 23.89467 10.92173 -40.10287 1.000 54.55891 90 LEU E N 1
ATOM 3835 C CA . LEU E 1 78 ? 24.32861 12.23142 -39.60123 1.000 57.06138 90 LEU E CA 1
ATOM 3836 C C . LEU E 1 78 ? 24.55599 12.21737 -38.09596 1.000 56.83305 90 LEU E C 1
ATOM 3837 O O . LEU E 1 78 ? 23.61210 11.96758 -37.32793 1.000 55.13530 90 LEU E O 1
ATOM 3842 N N . PRO E 1 79 ? 25.76728 12.52483 -37.63444 1.000 58.27061 91 PRO E N 1
ATOM 3843 C CA . PRO E 1 79 ? 26.02173 12.60921 -36.18965 1.000 60.24214 91 PRO E CA 1
ATOM 3844 C C . PRO E 1 79 ? 25.35576 13.84459 -35.59563 1.000 61.57288 91 PRO E C 1
ATOM 3845 O O . PRO E 1 79 ? 25.48115 14.95056 -36.13101 1.000 64.30523 91 PRO E O 1
ATOM 3849 N N . VAL E 1 80 ? 24.66346 13.66729 -34.47083 1.000 59.16730 92 VAL E N 1
ATOM 3850 C CA . VAL E 1 80 ? 23.97870 14.78290 -33.83265 1.000 64.27017 92 VAL E CA 1
ATOM 3851 C C . VAL E 1 80 ? 24.19676 14.71856 -32.32692 1.000 62.07125 92 VAL E C 1
ATOM 3852 O O . VAL E 1 80 ? 24.67577 13.72299 -31.78911 1.000 59.29910 92 VAL E O 1
ATOM 3856 N N . ILE E 1 81 ? 23.87887 15.82696 -31.65646 1.000 64.80022 93 ILE E N 1
ATOM 3857 C CA . ILE E 1 81 ? 23.80524 15.90646 -30.19903 1.000 60.84003 93 ILE E CA 1
ATOM 3858 C C . ILE E 1 81 ? 22.36443 16.26177 -29.84446 1.000 61.86902 93 ILE E C 1
ATOM 3859 O O . ILE E 1 81 ? 21.82463 17.24643 -30.36390 1.000 65.48809 93 ILE E O 1
ATOM 3864 N N . ILE E 1 82 ? 21.73824 15.45765 -28.97040 1.000 59.83053 94 ILE E N 1
ATOM 3865 C CA . ILE E 1 82 ? 20.30067 15.54930 -28.72155 1.000 58.59224 94 ILE E CA 1
ATOM 3866 C C . ILE E 1 82 ? 19.98827 15.59367 -27.22868 1.000 55.37855 94 ILE E C 1
ATOM 3867 O O . ILE E 1 82 ? 20.72096 15.06439 -26.38505 1.000 53.05199 94 ILE E O 1
ATOM 3872 N N . SER E 1 83 ? 18.87675 16.24413 -26.91406 1.000 53.47969 95 SER E N 1
ATOM 3873 C CA . SER E 1 83 ? 18.27626 16.20029 -25.59421 1.000 58.15102 95 SER E CA 1
ATOM 3874 C C . SER E 1 83 ? 16.78584 15.93477 -25.74408 1.000 56.26459 95 SER E C 1
ATOM 3875 O O . SER E 1 83 ? 16.17962 16.29152 -26.75967 1.000 52.39038 95 SER E O 1
ATOM 3878 N N . GLY E 1 84 ? 16.20832 15.23877 -24.77163 1.000 54.72730 96 GLY E N 1
ATOM 3879 C CA . GLY E 1 84 ? 14.77474 15.04442 -24.79853 1.000 51.42852 96 GLY E CA 1
ATOM 3880 C C . GLY E 1 84 ? 14.34039 13.89902 -23.90827 1.000 49.40670 96 GLY E C 1
ATOM 3881 O O . GLY E 1 84 ? 15.14778 13.27250 -23.22126 1.000 50.27610 96 GLY E O 1
ATOM 3882 N N . GLU E 1 85 ? 13.04423 13.61224 -23.98981 1.000 46.78432 97 GLU E N 1
ATOM 3883 C CA . GLU E 1 85 ? 12.38343 12.61404 -23.16279 1.000 45.47671 97 GLU E CA 1
ATOM 3884 C C . GLU E 1 85 ? 12.21039 11.34448 -23.97923 1.000 44.29729 97 GLU E C 1
ATOM 3885 O O . GLU E 1 85 ? 11.49273 11.34591 -24.98597 1.000 43.97161 97 GLU E O 1
ATOM 3891 N N . VAL E 1 86 ? 12.84534 10.26437 -23.53298 1.000 47.67783 98 VAL E N 1
ATOM 3892 C CA . VAL E 1 86 ? 12.72498 8.95548 -24.16474 1.000 44.40185 98 VAL E CA 1
ATOM 3893 C C . VAL E 1 86 ? 11.66649 8.16729 -23.40890 1.000 46.03402 98 VAL E C 1
ATOM 3894 O O . VAL E 1 86 ? 11.69442 8.10294 -22.17303 1.000 44.43366 98 VAL E O 1
ATOM 3898 N N . PHE E 1 87 ? 10.74209 7.54867 -24.14309 1.000 49.46938 99 PHE E N 1
ATOM 3899 C CA . PHE E 1 87 ? 9.61541 6.85299 -23.52726 1.000 46.84006 99 PHE E CA 1
ATOM 3900 C C . PHE E 1 87 ? 9.16968 5.69843 -24.40984 1.000 45.44651 99 PHE E C 1
ATOM 3901 O O . PHE E 1 87 ? 9.55478 5.58909 -25.57032 1.000 40.68304 99 PHE E O 1
ATOM 3909 N N . ASP E 1 88 ? 8.31328 4.85357 -23.83695 1.000 48.05143 100 ASP E N 1
ATOM 3910 C CA . ASP E 1 88 ? 7.62451 3.79296 -24.55091 1.000 46.98842 100 ASP E CA 1
ATOM 3911 C C . ASP E 1 88 ? 6.12461 4.03762 -24.48914 1.000 44.24112 100 ASP E C 1
ATOM 3912 O O . ASP E 1 88 ? 5.66349 4.95189 -23.81570 1.000 44.72303 100 ASP E O 1
ATOM 3917 N N . CYS E 1 89 ? 5.36163 3.22506 -25.21921 1.000 45.24212 101 CYS E N 1
ATOM 3918 C CA . CYS E 1 89 ? 3.90742 3.31114 -25.24186 1.000 46.98007 101 CYS E CA 1
ATOM 3919 C C . CYS E 1 89 ? 3.27096 1.98176 -24.82909 1.000 55.28260 101 CYS E C 1
ATOM 3920 O O . CYS E 1 89 ? 3.70662 0.91045 -25.26483 1.000 60.05169 101 CYS E O 1
ATOM 3923 N N . SER E 1 90 ? 2.23767 2.05369 -23.97533 1.000 52.61563 102 SER E N 1
ATOM 3924 C CA . SER E 1 90 ? 1.65269 0.83900 -23.40719 1.000 57.34230 102 SER E CA 1
ATOM 3925 C C . SER E 1 90 ? 1.04033 -0.08069 -24.46654 1.000 58.69601 102 SER E C 1
ATOM 3926 O O . SER E 1 90 ? 0.99242 -1.29365 -24.25663 1.000 63.22362 102 SER E O 1
ATOM 3929 N N . GLU E 1 91 ? 0.60042 0.45127 -25.61465 1.000 58.68987 103 GLU E N 1
ATOM 3930 C CA . GLU E 1 91 ? 0.00321 -0.40009 -26.65238 1.000 63.20268 103 GLU E CA 1
ATOM 3931 C C . GLU E 1 91 ? 0.95351 -1.49903 -27.12817 1.000 66.07221 103 GLU E C 1
ATOM 3932 O O . GLU E 1 91 ? 0.49690 -2.53340 -27.62155 1.000 71.14239 103 GLU E O 1
ATOM 3938 N N . TYR E 1 92 ? 2.26998 -1.29494 -27.01129 1.000 64.37372 104 TYR E N 1
ATOM 3939 C CA . TYR E 1 92 ? 3.24777 -2.32721 -27.36653 1.000 70.55889 104 TYR E CA 1
ATOM 3940 C C . TYR E 1 92 ? 3.49914 -3.33451 -26.24824 1.000 72.37285 104 TYR E C 1
ATOM 3941 O O . TYR E 1 92 ? 3.99033 -4.43393 -26.51298 1.000 78.06943 104 TYR E O 1
ATOM 3950 N N . ILE E 1 93 ? 3.10266 -3.01699 -25.02026 1.000 67.78157 105 ILE E N 1
ATOM 3951 C CA . ILE E 1 93 ? 3.33957 -3.91322 -23.89687 1.000 72.05600 105 ILE E CA 1
ATOM 3952 C C . ILE E 1 93 ? 2.23890 -4.94690 -23.79440 1.000 80.77037 105 ILE E C 1
ATOM 3953 O O . ILE E 1 93 ? 2.40021 -5.95863 -23.09680 1.000 84.11525 105 ILE E O 1
ATOM 3958 N N . LYS E 1 94 ? 1.14810 -4.75669 -24.51716 1.000 83.07408 106 LYS E N 1
ATOM 3959 C CA . LYS E 1 94 ? 0.10551 -5.75822 -24.47752 1.000 89.67811 106 LYS E CA 1
ATOM 3960 C C . LYS E 1 94 ? 0.72298 -7.10357 -24.85113 1.000 104.87690 106 LYS E C 1
ATOM 3961 O O . LYS E 1 94 ? 1.57764 -7.16800 -25.74811 1.000 106.23928 106 LYS E O 1
ATOM 3967 N N . PRO E 1 95 ? 0.36722 -8.18012 -24.14968 1.000 121.31356 107 PRO E N 1
ATOM 3968 C CA . PRO E 1 95 ? 1.00894 -9.47245 -24.42931 1.000 122.00624 107 PRO E CA 1
ATOM 3969 C C . PRO E 1 95 ? 0.83411 -9.92628 -25.87022 1.000 126.46156 107 PRO E C 1
ATOM 3970 O O . PRO E 1 95 ? 1.72245 -10.58992 -26.42514 1.000 127.49888 107 PRO E O 1
ATOM 3974 N N . TRP E 1 96 ? -0.29686 -9.58598 -26.48781 1.000 119.31971 108 TRP E N 1
ATOM 3975 C CA . TRP E 1 96 ? -0.56202 -10.01449 -27.85244 1.000 120.93061 108 TRP E CA 1
ATOM 3976 C C . TRP E 1 96 ? -0.00529 -9.05944 -28.90886 1.000 124.80679 108 TRP E C 1
ATOM 3977 O O . TRP E 1 96 ? 0.41927 -9.51535 -29.97522 1.000 128.06383 108 TRP E O 1
ATOM 3988 N N . ILE E 1 97 ? 0.11318 -7.75783 -28.60554 1.000 124.94584 109 ILE E N 1
ATOM 3989 C CA . ILE E 1 97 ? 0.36197 -6.76747 -29.66557 1.000 127.41106 109 ILE E CA 1
ATOM 3990 C C . ILE E 1 97 ? 1.81434 -6.79664 -30.13739 1.000 127.51750 109 ILE E C 1
ATOM 3991 O O . ILE E 1 97 ? 2.75428 -6.83022 -29.33211 1.000 123.12861 109 ILE E O 1
ATOM 3996 N N . LYS E 1 98 ? 1.98414 -6.85391 -31.46885 1.000 136.93490 110 LYS E N 1
ATOM 3997 C CA . LYS E 1 98 ? 3.27583 -6.69396 -32.14214 1.000 126.75089 110 LYS E CA 1
ATOM 3998 C C . LYS E 1 98 ? 3.96676 -5.40228 -31.74091 1.000 121.53992 110 LYS E C 1
ATOM 3999 O O . LYS E 1 98 ? 3.36148 -4.32584 -31.77764 1.000 120.35050 110 LYS E O 1
ATOM 4005 N N . ARG E 1 99 ? 5.24491 -5.49148 -31.38496 1.000 106.05358 111 ARG E N 1
ATOM 4006 C CA . ARG E 1 99 ? 6.03864 -4.27765 -31.29128 1.000 98.90843 111 ARG E CA 1
ATOM 4007 C C . ARG E 1 99 ? 7.32388 -4.41782 -32.08922 1.000 97.64347 111 ARG E C 1
ATOM 4008 O O . ARG E 1 99 ? 7.95749 -5.47838 -32.10260 1.000 91.26705 111 ARG E O 1
ATOM 4016 N N . ASP E 1 100 ? 7.69494 -3.32907 -32.74907 1.000 97.99915 112 ASP E N 1
ATOM 4017 C CA . ASP E 1 100 ? 9.01958 -3.14708 -33.30899 1.000 97.20919 112 ASP E CA 1
ATOM 4018 C C . ASP E 1 100 ? 10.03791 -2.81919 -32.22008 1.000 88.74919 112 ASP E C 1
ATOM 4019 O O . ASP E 1 100 ? 9.68208 -2.29630 -31.15966 1.000 90.49645 112 ASP E O 1
ATOM 4024 N N . PRO E 1 101 ? 11.29717 -3.18576 -32.43677 1.000 81.43621 113 PRO E N 1
ATOM 4025 C CA . PRO E 1 101 ? 12.34408 -2.84811 -31.46666 1.000 69.05256 113 PRO E CA 1
ATOM 4026 C C . PRO E 1 101 ? 12.66247 -1.36181 -31.52076 1.000 62.05866 113 PRO E C 1
ATOM 4027 O O . PRO E 1 101 ? 13.69151 -0.97401 -32.07944 1.000 57.68636 113 PRO E O 1
ATOM 4031 N N . VAL E 1 102 ? 11.78529 -0.51763 -30.97322 1.000 63.39810 114 VAL E N 1
ATOM 4032 C CA . VAL E 1 102 ? 11.99633 0.92644 -30.95849 1.000 55.15309 114 VAL E CA 1
ATOM 4033 C C . VAL E 1 102 ? 11.36262 1.50915 -29.70911 1.000 49.36270 114 VAL E C 1
ATOM 4034 O O . VAL E 1 102 ? 10.45003 0.93257 -29.11705 1.000 55.66494 114 VAL E O 1
ATOM 4038 N N . TYR E 1 103 ? 11.90005 2.63772 -29.29074 1.000 44.89945 115 TYR E N 1
ATOM 4039 C CA . TYR E 1 103 ? 11.34381 3.51469 -28.27465 1.000 45.92165 115 TYR E CA 1
ATOM 4040 C C . TYR E 1 103 ? 11.10820 4.85772 -28.95718 1.000 45.95393 115 TYR E C 1
ATOM 4041 O O . TYR E 1 103 ? 11.37522 5.01522 -30.15571 1.000 46.88867 115 TYR E O 1
ATOM 4050 N N . PHE E 1 104 ? 10.50784 5.79003 -28.23384 1.000 39.87850 116 PHE E N 1
ATOM 4051 C CA . PHE E 1 104 ? 10.18738 7.09890 -28.77200 1.000 41.26599 116 PHE E CA 1
ATOM 4052 C C . PHE E 1 104 ? 10.92423 8.20079 -28.01523 1.000 41.83807 116 PHE E C 1
ATOM 4053 O O . PHE E 1 104 ? 11.31106 8.02039 -26.85928 1.000 45.03821 116 PHE E O 1
ATOM 4061 N N . ILE E 1 105 ? 11.16636 9.33079 -28.67897 1.000 40.75878 117 ILE E N 1
ATOM 4062 C CA . ILE E 1 105 ? 11.81268 10.47104 -28.03677 1.000 43.56090 117 ILE E CA 1
ATOM 4063 C C . ILE E 1 105 ? 11.06639 11.75122 -28.39143 1.000 43.00944 117 ILE E C 1
ATOM 4064 O O . ILE E 1 105 ? 10.71045 11.97104 -29.55077 1.000 43.76444 117 ILE E O 1
ATOM 4069 N N . LYS E 1 106 ? 10.76327 12.56110 -27.39077 1.000 44.12552 118 LYS E N 1
ATOM 4070 C CA . LYS E 1 106 ? 10.35229 13.93764 -27.62651 1.000 48.64485 118 LYS E CA 1
ATOM 4071 C C . LYS E 1 106 ? 11.59089 14.80669 -27.44671 1.000 50.59888 118 LYS E C 1
ATOM 4072 O O . LYS E 1 106 ? 12.05726 15.00579 -26.31895 1.000 49.93013 118 LYS E O 1
ATOM 4078 N N . LEU E 1 107 ? 12.12740 15.30816 -28.55506 1.000 48.05356 119 LEU E N 1
ATOM 4079 C CA . LEU E 1 107 ? 13.36826 16.07435 -28.51671 1.000 53.03088 119 LEU E CA 1
ATOM 4080 C C . LEU E 1 107 ? 13.13881 17.44848 -27.88958 1.000 56.83649 119 LEU E C 1
ATOM 4081 O O . LEU E 1 107 ? 12.12424 18.10698 -28.15287 1.000 53.94751 119 LEU E O 1
ATOM 4086 N N . SER E 1 108 ? 14.05275 17.85594 -27.00342 1.000 52.96791 120 SER E N 1
ATOM 4087 C CA . SER E 1 108 ? 14.06534 19.24259 -26.55517 1.000 57.34253 120 SER E CA 1
ATOM 4088 C C . SER E 1 108 ? 15.11336 20.09459 -27.27836 1.000 61.21757 120 SER E C 1
ATOM 4089 O O . SER E 1 108 ? 14.82359 21.24003 -27.64055 1.000 62.15333 120 SER E O 1
ATOM 4092 N N . THR E 1 109 ? 16.30988 19.56676 -27.53774 1.000 59.99654 121 THR E N 1
ATOM 4093 C CA . THR E 1 109 ? 17.30176 20.26059 -28.34772 1.000 65.90647 121 THR E CA 1
ATOM 4094 C C . THR E 1 109 ? 17.88956 19.27557 -29.34571 1.000 63.62709 121 THR E C 1
ATOM 4095 O O . THR E 1 109 ? 17.92751 18.07265 -29.09411 1.000 56.47485 121 THR E O 1
ATOM 4099 N N . ILE E 1 110 ? 18.27028 19.78006 -30.51473 1.000 70.54282 122 ILE E N 1
ATOM 4100 C CA . ILE E 1 110 ? 19.00870 18.98467 -31.49193 1.000 76.18592 122 ILE E CA 1
ATOM 4101 C C . ILE E 1 110 ? 20.10466 19.85172 -32.11560 1.000 81.03625 122 ILE E C 1
ATOM 4102 O O . ILE E 1 110 ? 19.86005 21.00649 -32.48841 1.000 78.32184 122 ILE E O 1
ATOM 4107 N N . LYS E 1 111 ? 21.32156 19.30554 -32.19331 1.000 87.47034 123 LYS E N 1
ATOM 4108 C CA . LYS E 1 111 ? 22.47859 19.99157 -32.75764 1.000 92.92336 123 LYS E CA 1
ATOM 4109 C C . LYS E 1 111 ? 23.30068 19.04503 -33.62472 1.000 94.32912 123 LYS E C 1
ATOM 4110 O O . LYS E 1 111 ? 23.47011 17.87123 -33.28117 1.000 89.73778 123 LYS E O 1
ATOM 4116 N N . LYS E 1 112 ? 23.82842 19.55289 -34.73880 1.000 82.60882 124 LYS E N 1
ATOM 4117 C CA . LYS E 1 112 ? 24.81674 18.78201 -35.48130 1.000 77.67354 124 LYS E CA 1
ATOM 4118 C C . LYS E 1 112 ? 26.07834 18.61581 -34.64400 1.000 75.89032 124 LYS E C 1
ATOM 4119 O O . LYS E 1 112 ? 26.53062 19.55550 -33.98403 1.000 81.23194 124 LYS E O 1
ATOM 4125 N N . LYS E 1 113 ? 26.64027 17.41261 -34.65862 1.000 69.98252 125 LYS E N 1
ATOM 4126 C CA . LYS E 1 113 ? 27.86622 17.14343 -33.91060 1.000 73.77487 125 LYS E CA 1
ATOM 4127 C C . LYS E 1 113 ? 29.06936 17.69245 -34.66217 1.000 84.16230 125 LYS E C 1
ATOM 4128 O O . LYS E 1 113 ? 29.22563 17.37828 -35.84500 1.000 79.84500 125 LYS E O 1
ATOM 4135 N N . SER F 1 16 ? -0.26822 15.84461 -25.34454 1.000 86.26678 28 SER F N 1
ATOM 4136 C CA . SER F 1 16 ? -1.54498 15.97965 -24.65207 1.000 92.68856 28 SER F CA 1
ATOM 4137 C C . SER F 1 16 ? -2.65350 15.19727 -25.38801 1.000 90.77715 28 SER F C 1
ATOM 4138 O O . SER F 1 16 ? -3.57473 14.66984 -24.75557 1.000 98.83436 28 SER F O 1
ATOM 4141 N N . CYS F 1 17 ? -2.54940 15.11201 -26.71611 1.000 80.60869 29 CYS F N 1
ATOM 4142 C CA . CYS F 1 17 ? -3.54489 14.46046 -27.57303 1.000 79.58926 29 CYS F CA 1
ATOM 4143 C C . CYS F 1 17 ? -3.00081 13.13017 -28.09209 1.000 69.36249 29 CYS F C 1
ATOM 4144 O O . CYS F 1 17 ? -1.90083 13.08413 -28.65604 1.000 74.24068 29 CYS F O 1
ATOM 4147 N N . SER F 1 18 ? -3.75141 12.05134 -27.86672 1.000 61.84507 30 SER F N 1
ATOM 4148 C CA . SER F 1 18 ? -3.31153 10.71752 -28.25404 1.000 63.34231 30 SER F CA 1
ATOM 4149 C C . SER F 1 18 ? -3.25159 10.54790 -29.77913 1.000 57.00983 30 SER F C 1
ATOM 4150 O O . SER F 1 18 ? -3.92336 11.23837 -30.55421 1.000 55.84104 30 SER F O 1
ATOM 4153 N N . CYS F 1 19 ? -2.48628 9.54647 -30.19537 1.000 57.15368 31 CYS F N 1
ATOM 4154 C CA . CYS F 1 19 ? -2.34178 9.26220 -31.60689 1.000 55.98830 31 CYS F CA 1
ATOM 4155 C C . CYS F 1 19 ? -3.57298 8.50530 -32.07951 1.000 56.33999 31 CYS F C 1
ATOM 4156 O O . CYS F 1 19 ? -4.25302 7.83486 -31.30030 1.000 54.22016 31 CYS F O 1
ATOM 4159 N N . GLU F 1 20 ? -3.90053 8.67483 -33.35862 1.000 58.60845 32 GLU F N 1
ATOM 4160 C CA . GLU F 1 20 ? -5.11188 8.05836 -33.88853 1.000 55.56048 32 GLU F CA 1
ATOM 4161 C C . GLU F 1 20 ? -4.93742 6.55251 -34.05701 1.000 52.23849 32 GLU F C 1
ATOM 4162 O O . GLU F 1 20 ? -5.83618 5.76915 -33.72057 1.000 52.87294 32 GLU F O 1
ATOM 4168 N N . CYS F 1 21 ? -3.79015 6.13136 -34.58407 1.000 53.66170 33 CYS F N 1
ATOM 4169 C CA . CYS F 1 21 ? -3.50583 4.72241 -34.82946 1.000 55.11548 33 CYS F CA 1
ATOM 4170 C C . CYS F 1 21 ? -2.07784 4.39116 -34.44296 1.000 56.58551 33 CYS F C 1
ATOM 4171 O O . CYS F 1 21 ? -1.20271 5.26041 -34.42577 1.000 61.33792 33 CYS F O 1
ATOM 4174 N N . VAL F 1 22 ? -1.86186 3.12574 -34.09327 1.000 55.13662 34 VAL F N 1
ATOM 4175 C CA . VAL F 1 22 ? -0.49596 2.66386 -33.89036 1.000 58.13435 34 VAL F CA 1
ATOM 4176 C C . VAL F 1 22 ? 0.21521 2.50350 -35.23305 1.000 64.27595 34 VAL F C 1
ATOM 4177 O O . VAL F 1 22 ? 1.38812 2.87772 -35.37544 1.000 60.67976 34 VAL F O 1
ATOM 4181 N N . GLU F 1 23 ? -0.45834 1.91421 -36.23110 1.000 63.74194 35 GLU F N 1
ATOM 4182 C CA . GLU F 1 23 ? 0.17539 1.69677 -37.52575 1.000 65.72860 35 GLU F CA 1
ATOM 4183 C C . GLU F 1 23 ? -0.34140 2.58984 -38.64685 1.000 64.89843 35 GLU F C 1
ATOM 4184 O O . GLU F 1 23 ? 0.43051 3.39304 -39.17973 1.000 74.42684 35 GLU F O 1
ATOM 4190 N N . GLU F 1 24 ? -1.61645 2.50006 -39.02359 1.000 62.46266 36 GLU F N 1
ATOM 4191 C CA . GLU F 1 24 ? -2.06377 3.26578 -40.18340 1.000 61.52363 36 GLU F CA 1
ATOM 4192 C C . GLU F 1 24 ? -3.56217 3.50387 -40.11140 1.000 57.16643 36 GLU F C 1
ATOM 4193 O O . GLU F 1 24 ? -4.32917 2.57122 -39.86239 1.000 58.93311 36 GLU F O 1
ATOM 4199 N N . LYS F 1 25 ? -3.97356 4.74326 -40.34343 1.000 56.22731 37 LYS F N 1
ATOM 4200 C CA . LYS F 1 25 ? -5.38477 5.08007 -40.32671 1.000 54.91367 37 LYS F CA 1
ATOM 4201 C C . LYS F 1 25 ? -6.07637 4.64533 -41.61622 1.000 56.98375 37 LYS F C 1
ATOM 4202 O O . LYS F 1 25 ? -5.53930 4.81720 -42.70917 1.000 59.75672 37 LYS F O 1
ATOM 4208 N N . ILE F 1 26 ? -7.22645 3.99627 -41.46256 1.000 54.32555 38 ILE F N 1
ATOM 4209 C CA . ILE F 1 26 ? -8.08314 3.51998 -42.54245 1.000 49.77365 38 ILE F CA 1
ATOM 4210 C C . ILE F 1 26 ? -9.39229 4.28812 -42.49471 1.000 50.52366 38 ILE F C 1
ATOM 4211 O O . ILE F 1 26 ? -10.23228 4.01054 -41.62814 1.000 46.32706 38 ILE F O 1
ATOM 4216 N N . PRO F 1 27 ? -9.59008 5.27365 -43.36134 1.000 53.05936 39 PRO F N 1
ATOM 4217 C CA . PRO F 1 27 ? -10.82505 6.06454 -43.30603 1.000 48.68447 39 PRO F CA 1
ATOM 4218 C C . PRO F 1 27 ? -12.05028 5.22440 -43.63469 1.000 45.46088 39 PRO F C 1
ATOM 4219 O O . PRO F 1 27 ? -12.03319 4.39330 -44.54242 1.000 47.81549 39 PRO F O 1
ATOM 4223 N N . ILE F 1 28 ? -13.10851 5.42731 -42.85020 1.000 45.21498 40 ILE F N 1
ATOM 4224 C CA . ILE F 1 28 ? -14.38324 4.74600 -43.03678 1.000 44.84356 40 ILE F CA 1
ATOM 4225 C C . ILE F 1 28 ? -15.41889 5.69527 -43.59909 1.000 44.04257 40 ILE F C 1
ATOM 4226 O O . ILE F 1 28 ? -15.95246 5.47663 -44.68165 1.000 44.76296 40 ILE F O 1
ATOM 4231 N N . VAL F 1 29 ? -15.75046 6.73457 -42.85276 1.000 43.74889 41 VAL F N 1
ATOM 4232 C CA . VAL F 1 29 ? -16.80562 7.64749 -43.25104 1.000 44.30279 41 VAL F CA 1
ATOM 4233 C C . VAL F 1 29 ? -16.72577 8.89824 -42.39175 1.000 45.83505 41 VAL F C 1
ATOM 4234 O O . VAL F 1 29 ? -16.20997 8.88426 -41.26713 1.000 43.97540 41 VAL F O 1
ATOM 4238 N N . THR F 1 30 ? -17.21710 9.98981 -42.92987 1.000 45.46241 42 THR F N 1
ATOM 4239 C CA . THR F 1 30 ? -17.32199 11.23490 -42.20018 1.000 50.13214 42 THR F CA 1
ATOM 4240 C C . THR F 1 30 ? -18.76263 11.40420 -41.71941 1.000 49.84902 42 THR F C 1
ATOM 4241 O O . THR F 1 30 ? -19.71205 11.15203 -42.47454 1.000 50.42798 42 THR F O 1
ATOM 4245 N N . LEU F 1 31 ? -18.92119 11.72489 -40.44078 1.000 46.90333 43 LEU F N 1
ATOM 4246 C CA . LEU F 1 31 ? -20.23417 11.94184 -39.84129 1.000 53.18484 43 LEU F CA 1
ATOM 4247 C C . LEU F 1 31 ? -20.47657 13.44042 -39.69881 1.000 52.57477 43 LEU F C 1
ATOM 4248 O O . LEU F 1 31 ? -19.57932 14.17601 -39.28058 1.000 54.08350 43 LEU F O 1
ATOM 4253 N N . LYS F 1 32 ? -21.67492 13.90315 -40.07297 1.000 50.22203 44 LYS F N 1
ATOM 4254 C CA . LYS F 1 32 ? -22.05722 15.30246 -39.86731 1.000 56.48414 44 LYS F CA 1
ATOM 4255 C C . LYS F 1 32 ? -23.40116 15.34092 -39.14536 1.000 58.06060 44 LYS F C 1
ATOM 4256 O O . LYS F 1 32 ? -24.41931 14.91588 -39.69906 1.000 60.79829 44 LYS F O 1
ATOM 4262 N N . ASN F 1 33 ? -23.40788 15.86552 -37.92366 1.000 58.90272 45 ASN F N 1
ATOM 4263 C CA . ASN F 1 33 ? -24.62567 15.99521 -37.12347 1.000 58.45633 45 ASN F CA 1
ATOM 4264 C C . ASN F 1 33 ? -25.35928 14.66325 -36.99119 1.000 57.43258 45 ASN F C 1
ATOM 4265 O O . ASN F 1 33 ? -26.49762 14.48873 -37.43382 1.000 54.19263 45 ASN F O 1
ATOM 4270 N N . GLU F 1 34 ? -24.66192 13.70781 -36.39734 1.000 57.78376 46 GLU F N 1
ATOM 4271 C CA . GLU F 1 34 ? -25.18104 12.36469 -36.21978 1.000 58.16329 46 GLU F CA 1
ATOM 4272 C C . GLU F 1 34 ? -25.66778 12.20790 -34.79907 1.000 54.07148 46 GLU F C 1
ATOM 4273 O O . GLU F 1 34 ? -24.95403 12.55929 -33.85828 1.000 55.16014 46 GLU F O 1
ATOM 4279 N N . ASN F 1 35 ? -26.86110 11.65954 -34.64380 1.000 54.46072 47 ASN F N 1
ATOM 4280 C CA . ASN F 1 35 ? -27.32005 11.34207 -33.30625 1.000 57.62183 47 ASN F CA 1
ATOM 4281 C C . ASN F 1 35 ? -26.50558 10.18444 -32.76905 1.000 56.24470 47 ASN F C 1
ATOM 4282 O O . ASN F 1 35 ? -26.28188 9.19296 -33.47292 1.000 54.85597 47 ASN F O 1
ATOM 4287 N N . ALA F 1 36 ? -26.05987 10.31181 -31.52312 1.000 53.59628 48 ALA F N 1
ATOM 4288 C CA . ALA F 1 36 ? -25.30447 9.24807 -30.88566 1.000 55.00916 48 ALA F CA 1
ATOM 4289 C C . ALA F 1 36 ? -25.57393 9.28682 -29.39021 1.000 56.58519 48 ALA F C 1
ATOM 4290 O O . ALA F 1 36 ? -26.11096 10.26342 -28.86114 1.000 57.49900 48 ALA F O 1
ATOM 4292 N N . HIS F 1 37 ? -25.13360 8.23400 -28.69902 1.000 55.52659 49 HIS F N 1
ATOM 4293 C CA . HIS F 1 37 ? -25.16681 8.19279 -27.24566 1.000 57.75862 49 HIS F CA 1
ATOM 4294 C C . HIS F 1 37 ? -23.75869 7.88175 -26.77052 1.000 51.39410 49 HIS F C 1
ATOM 4295 O O . HIS F 1 37 ? -23.10385 6.98451 -27.29429 1.000 49.22231 49 HIS F O 1
ATOM 4302 N N . PHE F 1 38 ? -23.31400 8.59038 -25.74302 1.000 53.67384 50 PHE F N 1
ATOM 4303 C CA . PHE F 1 38 ? -22.08797 8.19419 -25.07179 1.000 53.33571 50 PHE F CA 1
ATOM 4304 C C . PHE F 1 38 ? -22.32643 6.91753 -24.27799 1.000 55.37348 50 PHE F C 1
ATOM 4305 O O . PHE F 1 38 ? -23.39803 6.71675 -23.70080 1.000 53.67327 50 PHE F O 1
ATOM 4313 N N . ARG F 1 39 ? -21.35041 6.01659 -24.33345 1.000 53.08816 51 ARG F N 1
ATOM 4314 C CA . ARG F 1 39 ? -21.39196 4.74434 -23.63061 1.000 54.03534 51 ARG F CA 1
ATOM 4315 C C . ARG F 1 39 ? -20.10260 4.58957 -22.85402 1.000 60.75872 51 ARG F C 1
ATOM 4316 O O . ARG F 1 39 ? -19.01684 4.67262 -23.43386 1.000 59.35685 51 ARG F O 1
ATOM 4324 N N . TYR F 1 40 ? -20.22590 4.35777 -21.55020 1.000 61.23395 52 TYR F N 1
ATOM 4325 C CA . TYR F 1 40 ? -19.06901 4.04992 -20.73562 1.000 61.46072 52 TYR F CA 1
ATOM 4326 C C . TYR F 1 40 ? -18.74736 2.57139 -20.85532 1.000 67.27027 52 TYR F C 1
ATOM 4327 O O . TYR F 1 40 ? -19.63667 1.72675 -20.71134 1.000 68.96308 52 TYR F O 1
ATOM 4344 N N . LYS F 1 42 ? -16.42192 -0.39286 -19.26523 1.000 89.04992 54 LYS F N 1
ATOM 4345 C CA . LYS F 1 42 ? -15.67312 -0.61942 -18.03748 1.000 91.39667 54 LYS F CA 1
ATOM 4346 C C . LYS F 1 42 ? -14.26319 -1.14319 -18.31343 1.000 98.32174 54 LYS F C 1
ATOM 4347 O O . LYS F 1 42 ? -13.27089 -0.57848 -17.82452 1.000 90.39459 54 LYS F O 1
ATOM 4353 N N . ARG F 1 43 ? -14.15159 -2.19148 -19.14356 1.000 109.12847 55 ARG F N 1
ATOM 4354 C CA . ARG F 1 43 ? -12.85615 -2.83360 -19.35947 1.000 104.32566 55 ARG F CA 1
ATOM 4355 C C . ARG F 1 43 ? -11.87522 -1.90792 -20.06838 1.000 104.14530 55 ARG F C 1
ATOM 4356 O O . ARG F 1 43 ? -10.68824 -1.87538 -19.72368 1.000 106.12136 55 ARG F O 1
ATOM 4364 N N . ARG F 1 44 ? -12.35416 -1.11797 -21.03102 1.000 93.04458 56 ARG F N 1
ATOM 4365 C CA . ARG F 1 44 ? -11.49887 -0.08467 -21.59414 1.000 85.30719 56 ARG F CA 1
ATOM 4366 C C . ARG F 1 44 ? -11.37390 1.10309 -20.64872 1.000 87.50173 56 ARG F C 1
ATOM 4367 O O . ARG F 1 44 ? -10.32276 1.75139 -20.60888 1.000 89.16051 56 ARG F O 1
ATOM 4375 N N . ASN F 1 45 ? -12.44132 1.41945 -19.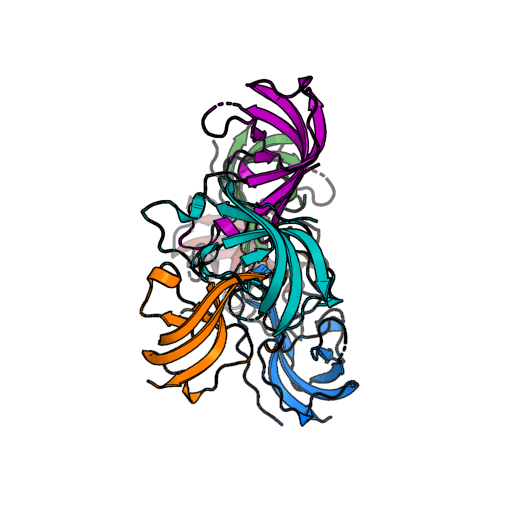91505 1.000 89.19187 57 ASN F N 1
ATOM 4376 C CA . ASN F 1 45 ? -12.50871 2.59099 -19.03933 1.000 86.34854 57 ASN F CA 1
ATOM 4377 C C . ASN F 1 45 ? -12.30236 3.89088 -19.81751 1.000 85.06446 57 ASN F C 1
ATOM 4378 O O . ASN F 1 45 ? -11.41843 4.69789 -19.53668 1.000 89.83365 57 ASN F O 1
ATOM 4383 N N . ASP F 1 46 ? -13.16634 4.08707 -20.79796 1.000 81.03220 58 ASP F N 1
ATOM 4384 C CA . ASP F 1 46 ? -13.22985 5.32527 -21.55241 1.000 79.99510 58 ASP F CA 1
ATOM 4385 C C . ASP F 1 46 ? -14.64660 5.41559 -22.08689 1.000 73.23412 58 ASP F C 1
ATOM 4386 O O . ASP F 1 46 ? -15.40209 4.43771 -22.05791 1.000 72.68994 58 ASP F O 1
ATOM 4391 N N . PHE F 1 47 ? -15.03021 6.61003 -22.50216 1.000 67.69824 59 PHE F N 1
ATOM 4392 C CA . PHE F 1 47 ? -16.36483 6.80354 -23.03103 1.000 63.33951 59 PHE F CA 1
ATOM 4393 C C . PHE F 1 47 ? -16.32351 6.64844 -24.54640 1.000 63.98127 59 PHE F C 1
ATOM 4394 O O . PHE F 1 47 ? -15.51843 7.30035 -25.22524 1.000 62.52484 59 PHE F O 1
ATOM 4402 N N . ALA F 1 48 ? -17.17398 5.75485 -25.05604 1.000 57.14917 60 ALA F N 1
ATOM 4403 C CA . ALA F 1 48 ? -17.35814 5.46594 -26.46900 1.000 54.58270 60 ALA F CA 1
ATOM 4404 C C . ALA F 1 48 ? -18.67021 6.05569 -26.95500 1.000 52.46629 60 ALA F C 1
ATOM 4405 O O . ALA F 1 48 ? -19.55848 6.38879 -26.17456 1.000 56.99779 60 ALA F O 1
ATOM 4407 N N . LEU F 1 49 ? -18.79387 6.14675 -28.26929 1.000 52.97765 61 LEU F N 1
ATOM 4408 C CA . LEU F 1 49 ? -19.96006 6.71408 -28.92312 1.000 49.29075 61 LEU F CA 1
ATOM 4409 C C . LEU F 1 49 ? -20.66686 5.60738 -29.67545 1.000 45.86046 61 LEU F C 1
ATOM 4410 O O . LEU F 1 49 ? -20.02931 4.87087 -30.43724 1.000 50.03624 61 LEU F O 1
ATOM 4415 N N . GLU F 1 50 ? -21.95995 5.46187 -29.43787 1.000 46.49589 62 GLU F N 1
ATOM 4416 C CA . GLU F 1 50 ? -22.79498 4.57579 -30.22816 1.000 47.60820 62 GLU F CA 1
ATOM 4417 C C . GLU F 1 50 ? -23.74045 5.45449 -31.03197 1.000 49.17860 62 GLU F C 1
ATOM 4418 O O . GLU F 1 50 ? -24.51082 6.22814 -30.45220 1.000 51.53245 62 GLU F O 1
ATOM 4424 N N . ILE F 1 51 ? -23.63929 5.37386 -32.36458 1.000 46.02721 63 ILE F N 1
ATOM 4425 C CA . ILE F 1 51 ? -24.38666 6.25349 -33.25417 1.000 50.43664 63 ILE F CA 1
ATOM 4426 C C . ILE F 1 51 ? -25.70236 5.61026 -33.68994 1.000 53.94735 63 ILE F C 1
ATOM 4427 O O . ILE F 1 51 ? -25.88534 4.39067 -33.67241 1.000 50.25607 63 ILE F O 1
ATOM 4432 N N . GLU F 1 52 ? -26.63912 6.46804 -34.08693 1.000 60.41784 64 GLU F N 1
ATOM 4433 C CA . GLU F 1 52 ? -27.95302 6.01275 -34.51851 1.000 63.66609 64 GLU F CA 1
ATOM 4434 C C . GLU F 1 52 ? -27.87143 5.20588 -35.81479 1.000 60.98078 64 GLU F C 1
ATOM 4435 O O . GLU F 1 52 ? -28.49447 4.14552 -35.94232 1.000 61.78773 64 GLU F O 1
ATOM 4441 N N . ASN F 1 53 ? -27.06304 5.65030 -36.76590 1.000 57.90431 65 ASN F N 1
ATOM 4442 C CA . ASN F 1 53 ? -27.01746 4.99565 -38.07571 1.000 59.16689 65 ASN F CA 1
ATOM 4443 C C . ASN F 1 53 ? -26.08284 3.79161 -38.01815 1.000 53.85977 65 ASN F C 1
ATOM 4444 O O . ASN F 1 53 ? -24.91288 3.85401 -38.40175 1.000 50.49174 65 ASN F O 1
ATOM 4449 N N . LYS F 1 54 ? -26.62816 2.67186 -37.51337 1.000 53.55401 66 LYS F N 1
ATOM 4450 C CA . LYS F 1 54 ? -25.82749 1.46270 -37.31824 1.000 53.01984 66 LYS F CA 1
ATOM 4451 C C . LYS F 1 54 ? -25.15084 0.97203 -38.60417 1.000 52.19864 66 LYS F C 1
ATOM 4452 O O . LYS F 1 54 ? -24.00412 0.51388 -38.54379 1.000 47.88394 66 LYS F O 1
ATOM 4458 N N . GLU F 1 55 ? -25.79940 1.10035 -39.77976 1.000 52.18336 67 GLU F N 1
ATOM 4459 C CA . GLU F 1 55 ? -25.23653 0.50912 -41.00959 1.000 51.48707 67 GLU F CA 1
ATOM 4460 C C . GLU F 1 55 ? -23.91505 1.12768 -41.42290 1.000 51.62613 67 GLU F C 1
ATOM 4461 O O . GLU F 1 55 ? -23.17855 0.51532 -42.19940 1.000 51.36057 67 GLU F O 1
ATOM 4467 N N . LEU F 1 56 ? -23.59625 2.32410 -40.93289 1.000 49.35580 68 LEU F N 1
ATOM 4468 C CA . LEU F 1 56 ? -22.35539 2.94107 -41.33291 1.000 45.27927 68 LEU F CA 1
ATOM 4469 C C . LEU F 1 56 ? -21.18055 2.36628 -40.58062 1.000 46.37328 68 LEU F C 1
ATOM 4470 O O . LEU F 1 56 ? -20.05126 2.49840 -41.05064 1.000 45.16049 68 LEU F O 1
ATOM 4475 N N . VAL F 1 57 ? -21.41814 1.73241 -39.43535 1.000 45.39384 69 VAL F N 1
ATOM 4476 C CA . VAL F 1 57 ? -20.32902 1.26611 -38.58976 1.000 43.86020 69 VAL F CA 1
ATOM 4477 C C . VAL F 1 57 ? -20.54265 -0.18299 -38.17292 1.000 47.37159 69 VAL F C 1
ATOM 4478 O O . VAL F 1 57 ? -19.97127 -0.62130 -37.16901 1.000 50.54162 69 VAL F O 1
ATOM 4482 N N . ARG F 1 58 ? -21.37564 -0.93395 -38.90800 1.000 45.86723 70 ARG F N 1
ATOM 4483 C CA . ARG F 1 58 ? -21.72453 -2.30936 -38.52968 1.000 47.93493 70 ARG F CA 1
ATOM 4484 C C . ARG F 1 58 ? -22.30328 -2.38751 -37.11778 1.000 49.34317 70 ARG F C 1
ATOM 4485 O O . ARG F 1 58 ? -22.21866 -3.44279 -36.47624 1.000 48.80286 70 ARG F O 1
ATOM 4493 N N . GLY F 1 59 ? -22.87583 -1.30049 -36.60587 1.000 46.77931 71 GLY F N 1
ATOM 4494 C CA . GLY F 1 59 ? -23.36784 -1.29236 -35.25244 1.000 47.21807 71 GLY F CA 1
ATOM 4495 C C . GLY F 1 59 ? -22.29254 -1.19504 -34.18787 1.000 46.87519 71 GLY F C 1
ATOM 4496 O O . 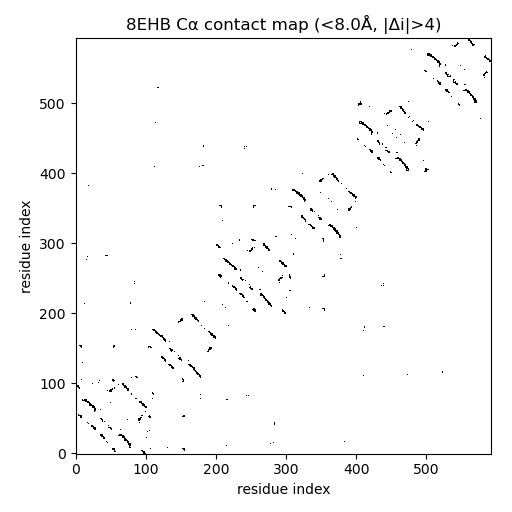GLY F 1 59 ? -22.62497 -1.23105 -32.99835 1.000 49.48640 71 GLY F O 1
ATOM 4497 N N . LEU F 1 60 ? -21.01732 -1.09334 -34.56562 1.000 49.46884 72 LEU F N 1
ATOM 4498 C CA . LEU F 1 60 ? -19.93164 -1.08358 -33.58772 1.000 48.20572 72 LEU F CA 1
ATOM 4499 C C . LEU F 1 60 ? -19.79728 0.27770 -32.90403 1.000 48.71165 72 LEU F C 1
ATOM 4500 O O . LEU F 1 60 ? -20.03516 1.32735 -33.50280 1.000 44.84798 72 LEU F O 1
ATOM 4505 N N . TYR F 1 61 ? -19.40322 0.25001 -31.63204 1.000 48.89710 73 TYR F N 1
ATOM 4506 C CA . TYR F 1 61 ? -19.14611 1.48804 -30.91196 1.000 47.73328 73 TYR F CA 1
ATOM 4507 C C . TYR F 1 61 ? -17.93780 2.20944 -31.51072 1.000 46.89402 73 TYR F C 1
ATOM 4508 O O . TYR F 1 61 ? -17.06842 1.59665 -32.13504 1.000 44.79806 73 TYR F O 1
ATOM 4517 N N . LEU F 1 62 ? -17.89416 3.52764 -31.32642 1.000 44.46717 74 LEU F N 1
ATOM 4518 C CA . LEU F 1 62 ? -16.78966 4.34208 -31.80917 1.000 46.04503 74 LEU F CA 1
ATOM 4519 C C . LEU F 1 62 ? -15.96479 4.85425 -30.63599 1.000 44.86440 74 LEU F C 1
ATOM 4520 O O . LEU F 1 62 ? -16.50030 5.50057 -29.73093 1.000 45.47977 74 LEU F O 1
ATOM 4525 N N . ILE F 1 63 ? -14.65700 4.63658 -30.69893 1.000 49.09099 75 ILE F N 1
ATOM 4526 C CA . ILE F 1 63 ? -13.71658 5.06444 -29.66558 1.000 50.06378 75 ILE F CA 1
ATOM 4527 C C . ILE F 1 63 ? -13.13575 6.41859 -30.07637 1.000 48.28122 75 ILE F C 1
ATOM 4528 O O . ILE F 1 63 ? -12.52373 6.51242 -31.14552 1.000 45.63361 75 ILE F O 1
ATOM 4533 N N . PRO F 1 64 ? -13.30159 7.45688 -29.27329 1.000 49.63619 76 PRO F N 1
ATOM 4534 C CA . PRO F 1 64 ? -12.71433 8.76301 -29.60444 1.000 48.78904 76 PRO F CA 1
ATOM 4535 C C . PRO F 1 64 ? -11.18991 8.78800 -29.53651 1.000 48.33952 76 PRO F C 1
ATOM 4536 O O . PRO F 1 64 ? -10.58451 8.50728 -28.49783 1.000 49.64850 76 PRO F O 1
ATOM 4540 N N . ARG F 1 65 ? -10.56644 8.95977 -30.68578 1.000 47.82280 77 ARG F N 1
ATOM 4541 C CA . ARG F 1 65 ? -9.13056 9.15395 -30.80191 1.000 51.98532 77 ARG F CA 1
ATOM 4542 C C . ARG F 1 65 ? -8.80392 10.63068 -30.94128 1.000 54.97168 77 ARG F C 1
ATOM 4543 O O . ARG F 1 65 ? -9.54645 11.38837 -31.57160 1.000 50.79174 77 ARG F O 1
ATOM 4551 N N . GLY F 1 66 ? -7.75249 11.06074 -30.24488 1.000 58.12053 78 GLY F N 1
ATOM 4552 C CA . GLY F 1 66 ? -7.24434 12.40145 -30.40409 1.000 61.16307 78 GLY F CA 1
ATOM 4553 C C . GLY F 1 66 ? -7.30812 13.17215 -29.10507 1.000 66.05387 78 GLY F C 1
ATOM 4554 O O . GLY F 1 66 ? -7.02600 12.63140 -28.02072 1.000 64.58612 78 GLY F O 1
ATOM 4555 N N . CYS F 1 67 ? -7.76084 14.40814 -29.19854 1.000 72.27840 79 CYS F N 1
ATOM 4556 C CA . CYS F 1 67 ? -7.80675 15.30550 -28.06140 1.000 75.95534 79 CYS F CA 1
ATOM 4557 C C . CYS F 1 67 ? -8.97762 14.95768 -27.15326 1.000 74.77210 79 CYS F C 1
ATOM 4558 O O . CYS F 1 67 ? -10.03987 14.51708 -27.61032 1.000 69.68279 79 CYS F O 1
ATOM 4561 N N . ASP F 1 68 ? -8.74825 15.14492 -25.85729 1.000 82.65387 80 ASP F N 1
ATOM 4562 C CA . ASP F 1 68 ? -9.68760 14.75453 -24.82190 1.000 84.83149 80 ASP F CA 1
ATOM 4563 C C . ASP F 1 68 ? -11.01775 15.50304 -24.95869 1.000 83.65447 80 ASP F C 1
ATOM 4564 O O . ASP F 1 68 ? -11.06155 16.69048 -25.29858 1.000 79.17058 80 ASP F O 1
ATOM 4569 N N . ILE F 1 69 ? -12.10791 14.76578 -24.74903 1.000 83.90087 81 ILE F N 1
ATOM 4570 C CA . ILE F 1 69 ? -13.49320 15.22560 -24.86825 1.000 78.24018 81 ILE F CA 1
ATOM 4571 C C . ILE F 1 69 ? -13.79155 16.07972 -23.64234 1.000 77.11684 81 ILE F C 1
ATOM 4572 O O . ILE F 1 69 ? -13.44383 15.67021 -22.52350 1.000 77.70712 81 ILE F O 1
ATOM 4577 N N . PRO F 1 70 ? -14.42806 17.24661 -23.77780 1.000 78.20267 82 PRO F N 1
ATOM 4578 C CA . PRO F 1 70 ? -14.77144 18.02192 -22.57706 1.000 77.15751 82 PRO F CA 1
ATOM 4579 C C . PRO F 1 70 ? -15.60117 17.17595 -21.61222 1.000 79.36750 82 PRO F C 1
ATOM 4580 O O . PRO F 1 70 ? -16.53762 16.47639 -22.00770 1.000 75.89470 82 PRO F O 1
ATOM 4584 N N . LYS F 1 71 ? -15.25374 17.27300 -20.32422 1.000 80.37574 83 LYS F N 1
ATOM 4585 C CA . LYS F 1 71 ? -15.78008 16.37462 -19.29771 1.000 83.69625 83 LYS F CA 1
ATOM 4586 C C . LYS F 1 71 ? -17.29623 16.44373 -19.12883 1.000 81.03793 83 LYS F C 1
ATOM 4587 O O . LYS F 1 71 ? -17.88125 15.48632 -18.61042 1.000 79.96667 83 LYS F O 1
ATOM 4593 N N . LYS F 1 72 ? -17.95021 17.54534 -19.51373 1.000 78.55327 84 LYS F N 1
ATOM 4594 C CA . LYS F 1 72 ? -19.40843 17.58834 -19.39699 1.000 79.52061 84 LYS F CA 1
ATOM 4595 C C . LYS F 1 72 ? -20.10124 16.55147 -20.28702 1.000 78.49140 84 LYS F C 1
ATOM 4596 O O . LYS F 1 72 ? -21.25597 16.19389 -20.01903 1.000 81.25138 84 LYS F O 1
ATOM 4602 N N . TYR F 1 73 ? -19.43417 16.05645 -21.33226 1.000 75.57022 85 TYR F N 1
ATOM 4603 C CA . TYR F 1 73 ? -20.05111 15.08912 -22.23374 1.000 75.08987 85 TYR F CA 1
ATOM 4604 C C . TYR F 1 73 ? -19.82987 13.64140 -21.80040 1.000 71.22954 85 TYR F C 1
ATOM 4605 O O . TYR F 1 73 ? -20.46979 12.73773 -22.35004 1.000 68.49005 85 TYR F O 1
ATOM 4614 N N . LYS F 1 74 ? -18.93725 13.39944 -20.84048 1.000 70.74657 86 LYS F N 1
ATOM 4615 C CA . LYS F 1 74 ? -18.58898 12.04869 -20.39750 1.000 69.03001 86 LYS F CA 1
ATOM 4616 C C . LYS F 1 74 ? -19.62562 11.53768 -19.39408 1.000 69.27689 86 LYS F C 1
ATOM 4617 O O . LYS F 1 74 ? -19.37064 11.42317 -18.19457 1.000 66.98084 86 LYS F O 1
ATOM 4623 N N . GLU F 1 75 ? -20.81467 11.20629 -19.90327 1.000 66.59159 87 GLU F N 1
ATOM 4624 C CA . GLU F 1 75 ? -21.86846 10.63471 -19.07046 1.000 66.86553 87 GLU F CA 1
ATOM 4625 C C . GLU F 1 75 ? -22.47909 9.42031 -19.74928 1.000 61.79944 87 GLU F C 1
ATOM 4626 O O . GLU F 1 75 ? -22.94900 9.51929 -20.88480 1.000 60.04229 87 GLU F O 1
ATOM 4632 N N . ASP F 1 76 ? -22.52474 8.29956 -19.02954 1.000 61.55805 88 ASP F N 1
ATOM 4633 C CA . ASP F 1 76 ? -23.07105 7.07031 -19.58349 1.000 60.32040 88 ASP F CA 1
ATOM 4634 C C . ASP F 1 76 ? -24.52583 7.27817 -19.98496 1.000 60.34903 88 ASP F C 1
ATOM 4635 O O . ASP F 1 76 ? -25.33775 7.74273 -19.18426 1.000 62.44841 88 ASP F O 1
ATOM 4640 N N . GLY F 1 77 ? -24.84316 6.94657 -21.23855 1.000 58.28603 89 GLY F N 1
ATOM 4641 C CA . GLY F 1 77 ? -26.17147 7.07096 -21.79319 1.000 58.31875 89 GLY F CA 1
ATOM 4642 C C . GLY F 1 77 ? -26.53653 8.44085 -22.32699 1.000 58.30679 89 GLY F C 1
ATOM 4643 O O . GLY F 1 77 ? -27.63751 8.59589 -22.85741 1.000 58.55030 89 GLY F O 1
ATOM 4644 N N . LEU F 1 78 ? -25.64694 9.42218 -22.25296 1.000 58.29233 90 LEU F N 1
ATOM 4645 C CA . LEU F 1 78 ? -25.97493 10.80712 -22.63435 1.000 58.98309 90 LEU F CA 1
ATOM 4646 C C . LEU F 1 78 ? -26.25601 10.92140 -24.12803 1.000 59.43047 90 LEU F C 1
ATOM 4647 O O . LEU F 1 78 ? -25.38210 10.57789 -24.93785 1.000 58.02353 90 LEU F O 1
ATOM 4652 N N . PRO F 1 79 ? -27.43371 11.39322 -24.54515 1.000 58.16676 91 PRO F N 1
ATOM 4653 C CA . PRO F 1 79 ? -27.67360 11.60013 -25.98586 1.000 59.74101 91 PRO F CA 1
ATOM 4654 C C . PRO F 1 79 ? -26.90080 12.80877 -26.49324 1.000 63.77363 91 PRO F C 1
ATOM 4655 O O . PRO F 1 79 ? -26.99813 13.90096 -25.92345 1.000 66.23100 91 PRO F O 1
ATOM 4659 N N . VAL F 1 80 ? -26.19263 12.63123 -27.61690 1.000 60.17848 92 VAL F N 1
ATOM 4660 C CA . VAL F 1 80 ? -25.38494 13.69446 -28.19991 1.000 60.25320 92 VAL F CA 1
ATOM 4661 C C . VAL F 1 80 ? -25.58104 13.72332 -29.71015 1.000 62.13123 92 VAL F C 1
ATOM 4662 O O . VAL F 1 80 ? -26.07020 12.77064 -30.32166 1.000 61.77169 92 VAL F O 1
ATOM 4666 N N . ILE F 1 81 ? -25.16384 14.83823 -30.30847 1.000 63.53576 93 ILE F N 1
ATOM 4667 C CA . ILE F 1 81 ? -25.09778 14.99977 -31.75295 1.000 58.27770 93 ILE F CA 1
ATOM 4668 C C . ILE F 1 81 ? -23.64730 15.28427 -32.11789 1.000 63.22327 93 ILE F C 1
ATOM 4669 O O . ILE F 1 81 ? -23.05801 16.24854 -31.61164 1.000 65.32876 93 ILE F O 1
ATOM 4674 N N . ILE F 1 82 ? -23.08858 14.48669 -33.03965 1.000 58.54760 94 ILE F N 1
ATOM 4675 C CA . ILE F 1 82 ? -21.65033 14.48397 -33.26538 1.000 58.96227 94 ILE F CA 1
ATOM 4676 C C . ILE F 1 82 ? -21.32367 14.65986 -34.74141 1.000 58.28888 94 ILE F C 1
ATOM 4677 O O . ILE F 1 82 ? -22.13601 14.37119 -35.62478 1.000 57.99878 94 ILE F O 1
ATOM 4682 N N . SER F 1 83 ? -20.13732 15.21230 -34.98821 1.000 54.33327 95 SER F N 1
ATOM 4683 C CA . SER F 1 83 ? -19.50120 15.24611 -36.29371 1.000 54.33407 95 SER F CA 1
ATOM 4684 C C . SER F 1 83 ? -18.04673 14.82180 -36.13197 1.000 57.82730 95 SER F C 1
ATOM 4685 O O . SER F 1 83 ? -17.41992 15.07361 -35.09125 1.000 55.99892 95 SER F O 1
ATOM 4688 N N . GLY F 1 84 ? -17.51665 14.16113 -37.15386 1.000 52.68922 96 GLY F N 1
ATOM 4689 C CA . GLY F 1 84 ? -16.11583 13.80172 -37.12888 1.000 47.48692 96 GLY F CA 1
ATOM 4690 C C . GLY F 1 84 ? -15.78745 12.76587 -38.18006 1.000 51.77252 96 GLY F C 1
ATOM 4691 O O . GLY F 1 84 ? -16.62276 12.38757 -39.00961 1.000 50.32116 96 GLY F O 1
ATOM 4692 N N . GLU F 1 85 ? -14.53320 12.31992 -38.12646 1.000 49.86865 97 GLU F N 1
ATOM 4693 C CA . GLU F 1 85 ? -13.97691 11.36418 -39.07102 1.000 46.30149 97 GLU F CA 1
ATOM 4694 C C . GLU F 1 85 ? -13.92471 10.00114 -38.39801 1.000 45.73244 97 GLU F C 1
ATOM 4695 O O . GLU F 1 85 ? -13.23658 9.83563 -37.38796 1.000 46.92856 97 GLU F O 1
ATOM 4701 N N . VAL F 1 86 ? -14.62135 9.02498 -38.96920 1.000 44.54226 98 VAL F N 1
ATOM 4702 C CA . VAL F 1 86 ? -14.65899 7.66884 -38.43486 1.000 43.09901 98 VAL F CA 1
ATOM 4703 C C . VAL F 1 86 ? -13.63432 6.81243 -39.15845 1.000 44.07516 98 VAL F C 1
ATOM 4704 O O . VAL F 1 86 ? -13.57088 6.81880 -40.39198 1.000 47.36287 98 VAL F O 1
ATOM 4708 N N . PHE F 1 87 ? -12.85268 6.04169 -38.40581 1.000 43.34128 99 PHE F N 1
ATOM 4709 C CA . PHE F 1 87 ? -11.78862 5.28033 -39.03855 1.000 45.73188 99 PHE F CA 1
ATOM 4710 C C . PHE F 1 87 ? -11.49791 3.98354 -38.28069 1.000 46.68444 99 PHE F C 1
ATOM 4711 O O . PHE F 1 87 ? -11.93348 3.77556 -37.14350 1.000 43.54950 99 PHE F O 1
ATOM 4719 N N . ASP F 1 88 ? -10.72485 3.11958 -38.93536 1.000 44.36901 100 ASP F N 1
ATOM 4720 C CA . ASP F 1 88 ? -10.16107 1.92925 -38.33295 1.000 45.27319 100 ASP F CA 1
ATOM 4721 C C . ASP F 1 88 ? -8.64974 2.08268 -38.36204 1.000 46.32341 100 ASP F C 1
ATOM 4722 O O . ASP F 1 88 ? -8.11809 3.03852 -38.92042 1.000 46.30931 100 ASP F O 1
ATOM 4727 N N . CYS F 1 89 ? -7.95975 1.17605 -37.69246 1.000 47.53945 101 CYS F N 1
ATOM 4728 C CA . CYS F 1 89 ? -6.50258 1.17307 -37.64499 1.000 52.55250 101 CYS F CA 1
ATOM 4729 C C . CYS F 1 89 ? -5.94526 -0.16223 -38.11462 1.000 56.10867 101 CYS F C 1
ATOM 4730 O O . CYS F 1 89 ? -6.40197 -1.22083 -37.67264 1.000 58.33712 101 CYS F O 1
ATOM 4733 N N . SER F 1 90 ? -4.91210 -0.10332 -38.96294 1.000 60.31112 102 SER F N 1
ATOM 4734 C CA . SER F 1 90 ? -4.38546 -1.30088 -39.61818 1.000 54.02005 102 SER F CA 1
ATOM 4735 C C . SER F 1 90 ? -3.87659 -2.35149 -38.63903 1.000 59.97363 102 SER F C 1
ATOM 4736 O O . SER F 1 90 ? -3.75233 -3.51994 -39.01721 1.000 62.46333 102 SER F O 1
ATOM 4739 N N . GLU F 1 91 ? -3.52119 -1.96545 -37.41422 1.000 59.50084 103 GLU F N 1
ATOM 4740 C CA . GLU F 1 91 ? -3.07819 -2.95512 -36.43173 1.000 64.19378 103 GLU F CA 1
ATOM 4741 C C . GLU F 1 91 ? -4.15324 -4.00782 -36.12726 1.000 61.94818 103 GLU F C 1
ATOM 4742 O O . GLU F 1 91 ? -3.82340 -5.11302 -35.68308 1.000 71.47197 103 GLU F O 1
ATOM 4748 N N . TYR F 1 92 ? -5.43545 -3.67797 -36.29558 1.000 59.96036 104 TYR F N 1
ATOM 4749 C CA . TYR F 1 92 ? -6.50595 -4.66323 -36.10060 1.000 64.93830 104 TYR F CA 1
ATOM 4750 C C . TYR F 1 92 ? -6.79178 -5.51105 -37.34242 1.000 68.55727 104 TYR F C 1
ATOM 4751 O O . TYR F 1 92 ? -7.51988 -6.50410 -37.23026 1.000 71.70115 104 TYR F O 1
ATOM 4760 N N . ILE F 1 93 ? -6.23714 -5.13323 -38.50842 1.000 66.56606 105 ILE F N 1
ATOM 4761 C CA . ILE F 1 93 ? -6.44425 -5.81756 -39.79327 1.000 65.31537 105 ILE F CA 1
ATOM 4762 C C . ILE F 1 93 ? -5.47628 -6.96780 -40.02184 1.000 67.66566 105 ILE F C 1
ATOM 4763 O O . ILE F 1 93 ? -5.68978 -7.78157 -40.93298 1.000 71.22892 105 ILE F O 1
ATOM 4768 N N . LYS F 1 94 ? -4.44200 -7.07982 -39.20177 1.000 70.94738 106 LYS F N 1
ATOM 4769 C CA . LYS F 1 94 ? -3.50450 -8.17651 -39.34425 1.000 75.37797 106 LYS F CA 1
ATOM 4770 C C . LYS F 1 94 ? -4.26384 -9.48447 -39.15480 1.000 84.26059 106 LYS F C 1
ATOM 4771 O O . LYS F 1 94 ? -5.06641 -9.59734 -38.22033 1.000 85.73319 106 LYS F O 1
ATOM 4777 N N . PRO F 1 95 ? -4.05185 -10.48362 -40.01238 1.000 91.63613 107 PRO F N 1
ATOM 4778 C CA . PRO F 1 95 ? -4.80904 -11.74212 -39.88488 1.000 92.67809 107 PRO F CA 1
ATOM 4779 C C . PRO F 1 95 ? -4.56558 -12.49886 -38.58642 1.000 96.75204 107 PRO F C 1
ATOM 4780 O O . PRO F 1 95 ? -5.42652 -13.28978 -38.19223 1.000 102.77861 107 PRO F O 1
ATOM 4784 N N . TRP F 1 96 ? -3.40139 -12.34631 -37.94328 1.000 95.24902 108 TRP F N 1
ATOM 4785 C CA . TRP F 1 96 ? -3.10998 -13.13118 -36.73912 1.000 97.69373 108 TRP F CA 1
ATOM 4786 C C . TRP F 1 96 ? -3.80140 -12.60919 -35.47711 1.000 97.73909 108 TRP F C 1
ATOM 4787 O O . TRP F 1 96 ? -3.88560 -13.34774 -34.49118 1.000 100.41943 108 TRP F O 1
ATOM 4798 N N . ILE F 1 97 ? -4.26386 -11.36182 -35.47247 1.000 97.54960 109 ILE F N 1
ATOM 4799 C CA . ILE F 1 97 ? -4.86790 -10.72412 -34.30174 1.000 99.43017 109 ILE F CA 1
ATOM 4800 C C . ILE F 1 97 ? -6.36694 -11.01710 -34.22160 1.000 102.30878 109 ILE F C 1
ATOM 4801 O O . ILE F 1 97 ? -7.10359 -10.79902 -35.18951 1.000 101.86254 109 ILE F O 1
ATOM 4806 N N . LYS F 1 98 ? -6.82257 -11.49985 -33.05775 1.000 105.99072 110 LYS F N 1
ATOM 4807 C CA . LYS F 1 98 ? -8.24675 -11.52404 -32.71704 1.000 106.55481 110 LYS F CA 1
ATOM 4808 C C . LYS F 1 98 ? -8.56413 -10.12590 -32.17301 1.000 107.31566 110 LYS F C 1
ATOM 4809 O O . LYS F 1 98 ? -7.87444 -9.64737 -31.26373 1.000 101.02443 110 LYS F O 1
ATOM 4815 N N . ARG F 1 99 ? -9.61663 -9.47842 -32.68786 1.000 110.04833 111 ARG F N 1
ATOM 4816 C CA . ARG F 1 99 ? -9.79659 -8.04247 -32.46176 1.000 112.07354 111 ARG F CA 1
ATOM 4817 C C . ARG F 1 99 ? -11.06214 -7.69466 -31.68173 1.000 111.60573 111 ARG F C 1
ATOM 4818 O O . ARG F 1 99 ? -12.05247 -8.43014 -31.68599 1.000 110.41289 111 ARG F O 1
ATOM 4826 N N . ASP F 1 100 ? -10.98108 -6.53813 -30.99408 1.000 109.91955 112 ASP F N 1
ATOM 4827 C CA . ASP F 1 100 ? -12.15593 -5.86311 -30.41748 1.000 101.97646 112 ASP F CA 1
ATOM 4828 C C . ASP F 1 100 ? -13.06977 -5.27546 -31.49127 1.000 93.08778 112 ASP F C 1
ATOM 4829 O O . ASP F 1 100 ? -12.59686 -4.55826 -32.38282 1.000 90.77521 112 ASP F O 1
ATOM 4834 N N . PRO F 1 101 ? -14.38117 -5.56580 -31.44788 1.000 89.63501 113 PRO F N 1
ATOM 4835 C CA . PRO F 1 101 ? -15.31652 -4.97718 -32.41748 1.000 82.81133 113 PRO F CA 1
ATOM 4836 C C . PRO F 1 101 ? -15.60560 -3.51439 -32.10373 1.000 70.49492 113 PRO F C 1
ATOM 4837 O O . PRO F 1 101 ? -16.62270 -3.17729 -31.48213 1.000 63.79725 113 PRO F O 1
ATOM 4841 N N . VAL F 1 102 ? -14.71945 -2.62939 -32.54728 1.000 70.58179 114 VAL F N 1
ATOM 4842 C CA . VAL F 1 102 ? -14.87672 -1.20597 -32.29784 1.000 61.02455 114 VAL F CA 1
ATOM 4843 C C . VAL F 1 102 ? -14.20954 -0.43251 -33.43448 1.000 57.31987 114 VAL F C 1
ATOM 4844 O O . VAL F 1 102 ? -13.28286 -0.92592 -34.07894 1.000 62.92469 114 VAL F O 1
ATOM 4848 N N . TYR F 1 103 ? -14.69530 0.77728 -33.69881 1.000 53.59930 115 TYR F N 1
ATOM 4849 C CA . TYR F 1 103 ? -14.06744 1.70015 -34.64093 1.000 50.14065 115 TYR F CA 1
ATOM 4850 C C . TYR F 1 103 ? -13.60092 2.91959 -33.86394 1.000 45.24789 115 TYR F C 1
ATOM 4851 O O . TYR F 1 103 ? -13.76496 2.99737 -32.65100 1.000 48.98973 115 TYR F O 1
ATOM 4860 N N . PHE F 1 104 ? -12.87625 3.79758 -34.53203 1.000 43.76428 116 PHE F N 1
ATOM 4861 C CA . PHE F 1 104 ? -12.36538 5.00836 -33.91643 1.000 44.03673 116 PHE F CA 1
ATOM 4862 C C . PHE F 1 104 ? -12.94750 6.24164 -34.59282 1.000 43.49357 116 PHE F C 1
ATOM 4863 O O . PHE F 1 104 ? -13.44173 6.17336 -35.71924 1.000 42.95597 116 PHE F O 1
ATOM 4871 N N . ILE F 1 105 ? -12.99312 7.34432 -33.85495 1.000 43.96675 117 ILE F N 1
ATOM 4872 C CA . ILE F 1 105 ? -13.48398 8.61685 -34.38286 1.000 44.01867 117 ILE F CA 1
ATOM 4873 C C . ILE F 1 105 ? -12.60542 9.76821 -33.89969 1.000 45.15627 117 ILE F C 1
ATOM 4874 O O . ILE F 1 105 ? -12.22288 9.81513 -32.72996 1.000 45.93608 117 ILE F O 1
ATOM 4879 N N . LYS F 1 106 ? -12.22853 10.65896 -34.80884 1.000 45.88257 118 LYS F N 1
ATOM 4880 C CA . LYS F 1 106 ? -11.71159 11.97829 -34.45196 1.000 47.90620 118 LYS F CA 1
ATOM 4881 C C . LYS F 1 106 ? -12.87837 12.95905 -34.49331 1.000 48.44531 118 LYS F C 1
ATOM 4882 O O . LYS F 1 106 ? -13.35501 13.31479 -35.57420 1.000 49.31218 118 LYS F O 1
ATOM 4888 N N . LEU F 1 107 ? -13.33025 13.40349 -33.33036 1.000 49.35168 119 LEU F N 1
ATOM 4889 C CA . LEU F 1 107 ? -14.47322 14.30814 -33.26159 1.000 54.82762 119 LEU F CA 1
ATOM 4890 C C . LEU F 1 107 ? -14.09395 15.70786 -33.75202 1.000 56.86128 119 LEU F C 1
ATOM 4891 O O . LEU F 1 107 ? -13.07858 16.26523 -33.32224 1.000 57.91328 119 LEU F O 1
ATOM 4896 N N . SER F 1 108 ? -14.92268 16.28924 -34.63531 1.000 56.89199 120 SER F N 1
ATOM 4897 C CA . SER F 1 108 ? -14.78886 17.69651 -35.01427 1.000 55.00413 120 SER F CA 1
ATOM 4898 C C . SER F 1 108 ? -15.74426 18.61437 -34.25663 1.000 65.46746 120 SER F C 1
ATOM 4899 O O . SER F 1 108 ? -15.33185 19.70309 -33.84452 1.000 67.85926 120 SER F O 1
ATOM 4902 N N . THR F 1 109 ? -17.00818 18.21005 -34.05636 1.000 62.47906 121 THR F N 1
ATOM 4903 C CA . THR F 1 109 ? -17.95286 18.94101 -33.21010 1.000 64.51175 121 THR F CA 1
ATOM 4904 C C . THR F 1 109 ? -18.69451 17.95147 -32.31632 1.000 65.61166 121 THR F C 1
ATOM 4905 O O . THR F 1 109 ? -18.98353 16.82547 -32.73613 1.000 61.65884 121 THR F O 1
ATOM 4909 N N . ILE F 1 110 ? -19.01668 18.37668 -31.09078 1.000 66.91397 122 ILE F N 1
ATOM 4910 C CA . ILE F 1 110 ? -19.86158 17.59615 -30.19153 1.000 69.04927 122 ILE F CA 1
ATOM 4911 C C . ILE F 1 110 ? -20.85022 18.51278 -29.47840 1.000 73.54005 122 ILE F C 1
ATOM 4912 O O . ILE F 1 110 ? -20.46571 19.56239 -28.95290 1.000 75.03354 122 ILE F O 1
ATOM 4917 N N . LYS F 1 111 ? -22.12566 18.12367 -29.46187 1.000 75.30560 123 LYS F N 1
ATOM 4918 C CA . LYS F 1 111 ? -23.15081 18.90633 -28.78609 1.000 75.63932 123 LYS F CA 1
ATOM 4919 C C . LYS F 1 111 ? -24.14260 17.98424 -28.08222 1.000 74.28784 123 LYS F C 1
ATOM 4920 O O . LYS F 1 111 ? -24.45708 16.90909 -28.59928 1.000 70.14663 123 LYS F O 1
ATOM 4926 N N . LYS F 1 112 ? -24.63287 18.39124 -26.90463 1.000 73.63688 124 LYS F N 1
ATOM 4927 C CA . LYS F 1 112 ? -25.75703 17.67921 -26.29136 1.000 73.29465 124 LYS F CA 1
ATOM 4928 C C . LYS F 1 112 ? -27.00070 17.81314 -27.17022 1.000 76.71273 124 LYS F C 1
ATOM 4929 O O . LYS F 1 112 ? -27.25509 18.86792 -27.75991 1.000 82.82228 124 LYS F O 1
ATOM 4935 N N . LYS F 1 113 ? -27.79562 16.74609 -27.24010 1.000 73.84243 125 LYS F N 1
ATOM 4936 C CA . LYS F 1 113 ? -28.90579 16.70184 -28.19291 1.000 72.50160 125 LYS F CA 1
ATOM 4937 C C . LYS F 1 113 ? -30.07731 17.61502 -27.85424 1.000 82.78678 125 LYS F C 1
ATOM 4938 O O . LYS F 1 113 ? -30.62960 17.59268 -26.75019 1.000 88.80586 125 LYS F O 1
#

Organism: Tannerella forsythia (strain ATCC 43037 / JCM 10827 / CCUG 21028 A / KCTC 5666 / FDC 338) (NCBI:txid203275)

B-factor: mean 59.17, std 19.72, range [30.67, 157.86]

Solvent-accessible surface area: 30436 Å² total

Nearest PDB structures (foldseek):
  8ehb-assembly5_E  TM=9.393E-01  e=2.857E-15  Tannerella forsythia 92A2
  8b2q-assembly1_I  TM=6.191E-01  e=8.433E-04  Tannerella forsythia
  8ehb-assembly5_E  TM=9.586E-01  e=5.336E-16  Tannerella forsythia 92A2
  8b2q-assembly1_I  TM=6.408E-01  e=7.474E-04  Tannerella forsythia
  6xtx-assembly1_3  TM=3.478E-01  e=3.735E+00  Homo sapiens

Foldseek 3Di:
DDFKFADPDADADKAFQDWDDFWKWFWAAPDVRAIWIQTPPCVSQVRATEAQHRIDDPPVRPDHGFIKTWTWIWTAHVVQVDPPHDDDGHIYTPTGDMGGD/DQFQPFDAPADKFWQDWDDFFKWFWAAPPVRATWIQTPPCVSVVRATEAETGDDDPVVRNDHGFIKTWTFIKIAYCVQPDPVDDDPDHIYTHTDDIGGD/DDFKAADPDAPADKFFQDWFDFWKWFWAAPDVRAIWIFTPCCVSLVRATEARHRIPDDPVRPDHGFIKTWTWTKIAHVVCVDPPHDDDGHIYTPTGDMGGD/DAQVPQDAPADKFWQDWDAFFKWFWAQPVHPATWIQTPPCVRVVRATAGEGGDDDPPVRNDHRFIKTWTFIKIDYCVQDDPVDDDDDYIYTHTPDIGRD/DFDFEPADKAFQDWDAFWKWFWAAPPVGATWIFTPPCVSLVRATADEGEDDDPVVRRDHGFIKTWTFTKIAYCQCVPPPDDDDSYIYTHTDDMGGD/DFADQEPADKAFQDWDDFWKWFWAAPPVGFIWIQTPPCVSQVRATAAEHIDDDPPVRRDHGFIKTWTWTKTAYCVCVPVVDDDDSYIYTHTPDIGGD

Sequence (593 aa):
ESHASCSCECVEEKIPIVTLKNENAHFRYKRRNDFALEIENKELVRGLYLIPRGCDIPKKYKEDGLPVIISGEVFDCSEYIKPWIKRDPVYFIKLSTIKKKHASCSCECVEEKIPIVTLKNENAHFRYKRRNDFALEIENKELVRGLYLIPRGCDIPKKYKEDGLPVIISGEVFDCSEYIKPWIKRDPVYFIKLSTIKKKESHASCSCECVEEKIPIVTLKNENAHFRYKRRNDFALEIENKELVRGLYLIPRGCDIPKKYKEDGLPVIISGEVFDCSEYIKPWIKRDPVYFIKLSTIKKKHASCSCECVEEKIPIVTLKNENAHFRYKRRNDFALEIENKELVRGLYLIPRGCDIPKKYKEDGLPVIISGEVFDCSEYIKPWIKRDPVYFIKLSTIKKKCSCECVEEKIPIVTLKNENAHFRYKRRNDFALEIENKELVRGLYLIPRGCDIPKKYKEDGLPVIISGEVFDCSEYIKPWIKRDPVYFIKLSTIKKKSCSCECVEEKIPIVTLKNENAHFRYKRRNDFALEIENKELVRGLYLIPRGCDIPKKYKEDGLPVIISGEVFDCSEYIKPWIKRDPVYFIKLSTIKKK

Radius of gyration: 29.13 Å; Cα contacts (8 Å, |Δi|>4): 1484; chains: 6; bounding box: 79×48×69 Å